Protein AF-0000000067174992 (afdb_homodimer)

Radius of gyration: 22.5 Å; Cα contacts (8 Å, |Δi|>4): 582; chains: 2; bounding box: 61×58×44 Å

Solvent-accessible surface area (backbone atoms only — not comparable to full-atom values): 24346 Å² total; per-residue (Å²): 117,87,75,39,93,88,53,71,59,81,83,74,59,60,86,39,72,64,24,41,44,50,38,45,38,24,46,41,20,45,57,30,25,63,72,39,46,52,66,57,59,35,18,56,70,64,70,46,56,53,74,61,48,49,76,72,37,89,41,68,64,52,51,54,48,50,53,46,37,61,57,48,32,60,52,41,53,51,52,54,53,47,72,71,50,93,70,54,49,67,48,43,51,28,37,51,45,20,50,51,39,44,48,66,55,64,38,84,48,31,66,83,36,67,82,43,65,63,62,50,65,37,77,92,27,51,66,59,46,51,44,50,49,49,40,50,50,53,53,26,48,49,47,45,51,18,32,75,70,60,51,26,50,96,63,62,35,69,56,53,50,40,34,48,48,15,33,44,51,38,54,44,56,71,31,67,38,51,88,31,71,76,62,86,59,50,22,56,50,52,14,50,37,54,42,37,32,35,41,65,61,68,85,53,46,67,61,43,49,52,53,39,53,55,48,53,60,65,65,52,66,73,72,82,125,116,88,74,40,93,89,52,69,57,81,84,72,59,61,86,40,71,64,24,41,45,50,39,46,38,24,47,40,19,46,57,30,26,63,72,40,46,51,64,57,57,36,18,56,70,64,70,47,56,52,73,62,49,47,75,73,34,89,41,70,64,50,53,54,49,51,54,45,38,62,56,49,34,59,52,41,51,51,51,55,54,48,72,71,51,94,69,54,49,66,48,44,51,29,38,51,42,20,50,51,38,44,48,66,56,65,38,83,46,32,68,83,36,67,81,43,66,62,63,51,64,36,77,92,27,51,66,59,46,50,45,51,50,49,40,51,51,54,53,26,48,51,47,47,51,17,31,74,71,62,51,26,50,96,62,65,34,69,56,53,49,41,35,48,50,15,32,43,51,37,52,45,57,69,31,67,39,50,89,32,72,76,62,86,59,50,23,56,51,52,13,49,37,53,43,38,33,34,42,64,61,69,85,52,47,66,60,44,49,51,54,38,52,55,48,52,60,64,66,51,66,74,72,82,122

Sequence (450 aa):
MKYTPGWQPTPVDWASTRGRILLAASQLFAARGYFGTSTRDIADAVSIRQPSLFHHFTAKQEIFRTLVELDLGPSIDRVRQRLAEESTWAEKLHLTVACDVREILAQPFDARGLYQDAVLAMPEFDEERRGIDLFHDLVETLIRSGTDAGEFVDFEASFVLRAANGVMFETLREQGGPAGRMRVQRPLQAADFVLRAVMVDPTDLPRIRAVTENRLVKGVLPAGRMKYTPGWQPTPVDWASTRGRILLAASQLFAARGYFGTSTRDIADAVSIRQPSLFHHFTAKQEIFRTLVELDLGPSIDRVRQRLAEESTWAEKLHLTVACDVREILAQPFDARGLYQDAVLAMPEFDEERRGIDLFHDLVETLIRSGTDAGEFVDFEASFVLRAANGVMFETLREQGGPAGRMRVQRPLQAADFVLRAVMVDPTDLPRIRAVTENRLVKGVLPAGR

Organism: Mycolicibacterium smegmatis (strain ATCC 700084 / mc(2)155) (NCBI:txid246196)

Foldseek 3Di:
DALPAPDAADDDDCPDPLNLLLQQLLLCCLVQNLVRDDLCNSCVSSVHDSVVVCVNPVGSLRSLLSNLRNLLNVLSNLLVVLVVDDDALLLSLLLSLLVSLVPQQADNHQCNRNDDPVSCVDPSNVVSVVSVVSSLVSQLVSLVVNVVVVFWPDDRSSVLSVVSVVLSSVLSVVQVGNVRDRDNCSSNVSSLVSSVVIGPDNVCSVVSSVVSVVVVVVPPDPPPD/DALPPPHAADDDDCPDPLNLLLQQLLLCCLVQNLVRDDLCNSCVSSVHDSVVVCVNPVGSLRSLLSNLRNLLNVLSNLLVVLVVDDDALLLSLLLSLLVSLVPQQADNHQCNRNDDPVSCVDPSNVVSVVSVVSSLVSQLVSLVVNVVVVFWPDDRSSVLSVVSVVLSSVLSVVQVGNVRDRDSCSSNVSSLVSSVVIGPDNVCSVVSSVVSVVVVVVVPDPPPD

Structure (mmCIF, N/CA/C/O backbone):
data_AF-0000000067174992-model_v1
#
loop_
_entity.id
_entity.type
_entity.pdbx_description
1 polymer 'Transcriptional regulator, TetR family protein, putative'
#
loop_
_atom_site.group_PDB
_atom_site.id
_atom_site.type_symbol
_atom_site.label_atom_id
_atom_site.label_alt_id
_atom_site.label_comp_id
_atom_site.label_asym_id
_atom_site.label_entity_id
_atom_site.label_seq_id
_atom_site.pdbx_PDB_ins_code
_atom_site.Cartn_x
_atom_site.Cartn_y
_atom_site.Cartn_z
_atom_site.occupancy
_atom_site.B_iso_or_equiv
_atom_site.auth_seq_id
_atom_site.auth_comp_id
_atom_site.auth_asym_id
_atom_site.auth_atom_id
_atom_site.pdbx_PDB_model_num
ATOM 1 N N . MET A 1 1 ? 26.016 11.859 -10.531 1 76.81 1 MET A N 1
ATOM 2 C CA . MET A 1 1 ? 24.547 11.805 -10.617 1 76.81 1 MET A CA 1
ATOM 3 C C . MET A 1 1 ? 23.984 10.75 -9.68 1 76.81 1 MET A C 1
ATOM 5 O O . MET A 1 1 ? 24.547 9.656 -9.562 1 76.81 1 MET A O 1
ATOM 9 N N . LYS A 1 2 ? 22.984 11.078 -9.047 1 87.5 2 LYS A N 1
ATOM 10 C CA . LYS A 1 2 ? 22.406 10.156 -8.07 1 87.5 2 LYS A CA 1
ATOM 11 C C . LYS A 1 2 ? 21.844 8.914 -8.75 1 87.5 2 LYS A C 1
ATOM 13 O O . LYS A 1 2 ? 21.406 8.969 -9.898 1 87.5 2 LYS A O 1
ATOM 18 N N . TYR A 1 3 ? 22.016 7.707 -8.102 1 90.19 3 TYR A N 1
ATOM 19 C CA . TYR A 1 3 ? 21.391 6.426 -8.422 1 90.19 3 TYR A CA 1
ATOM 20 C C . TYR A 1 3 ? 22.078 5.777 -9.625 1 90.19 3 TYR A C 1
ATOM 22 O O . TYR A 1 3 ? 21.516 4.855 -10.227 1 90.19 3 TYR A O 1
ATOM 30 N N . THR A 1 4 ? 23.188 6.336 -10.109 1 87.5 4 THR A N 1
ATOM 31 C CA . THR A 1 4 ? 24 5.688 -11.117 1 87.5 4 THR A CA 1
ATOM 32 C C . THR A 1 4 ? 24.766 4.5 -10.523 1 87.5 4 THR A C 1
ATOM 34 O O . THR A 1 4 ? 24.844 4.367 -9.305 1 87.5 4 THR A O 1
ATOM 37 N N . PRO A 1 5 ? 25.156 3.59 -11.383 1 86.06 5 PRO A N 1
ATOM 38 C CA . PRO A 1 5 ? 25.906 2.447 -10.852 1 86.06 5 PRO A CA 1
ATOM 39 C C . PRO A 1 5 ? 27.062 2.865 -9.945 1 86.06 5 PRO A C 1
ATOM 41 O O . PRO A 1 5 ? 27.844 3.748 -10.312 1 86.06 5 PRO A O 1
ATOM 44 N N . GLY A 1 6 ? 27.156 2.373 -8.789 1 83.19 6 GLY A N 1
ATOM 45 C CA . GLY A 1 6 ? 28.234 2.688 -7.859 1 83.19 6 GLY A CA 1
ATOM 46 C C . GLY A 1 6 ? 27.875 3.791 -6.883 1 83.19 6 GLY A C 1
ATOM 47 O O . GLY A 1 6 ? 28.562 3.996 -5.887 1 83.19 6 GLY A O 1
ATOM 48 N N . TRP A 1 7 ? 26.797 4.438 -7.129 1 88.19 7 TRP A N 1
ATOM 49 C CA . TRP A 1 7 ? 26.359 5.5 -6.23 1 88.19 7 TRP A CA 1
ATOM 50 C C . TRP A 1 7 ? 25.844 4.918 -4.918 1 88.19 7 TRP A C 1
ATOM 52 O O . TRP A 1 7 ? 25.156 3.893 -4.91 1 88.19 7 TRP A O 1
ATOM 62 N N . GLN A 1 8 ? 26.172 5.531 -3.801 1 88.62 8 GLN A N 1
ATOM 63 C CA . GLN A 1 8 ? 25.656 5.18 -2.482 1 88.62 8 GLN A CA 1
ATOM 64 C C . GLN A 1 8 ? 25.281 6.426 -1.688 1 88.62 8 GLN A C 1
ATOM 66 O O . GLN A 1 8 ? 25.953 7.453 -1.777 1 88.62 8 GLN A O 1
ATOM 71 N N . PRO A 1 9 ? 24.203 6.277 -0.973 1 91 9 PRO A N 1
ATOM 72 C CA . PRO A 1 9 ? 23.922 7.41 -0.089 1 91 9 PRO A CA 1
ATOM 73 C C . PRO A 1 9 ? 24.984 7.598 0.993 1 91 9 PRO A C 1
ATOM 75 O O . PRO A 1 9 ? 25.703 6.656 1.332 1 91 9 PRO A O 1
ATOM 78 N N . THR A 1 10 ? 25.047 8.781 1.423 1 90.44 10 THR A N 1
ATOM 79 C CA . THR A 1 10 ? 25.984 9.062 2.508 1 90.44 10 THR A CA 1
ATOM 80 C C . THR A 1 10 ? 25.578 8.32 3.777 1 90.44 10 THR A C 1
ATOM 82 O O . THR A 1 10 ? 24.438 8.43 4.23 1 90.44 10 THR A O 1
ATOM 85 N N . PRO A 1 11 ? 26.484 7.562 4.348 1 92.44 11 PRO A N 1
ATOM 86 C CA . PRO A 1 11 ? 26.156 6.855 5.586 1 92.44 11 PRO A CA 1
ATOM 87 C C . PRO A 1 11 ? 25.766 7.801 6.719 1 92.44 11 PRO A C 1
ATOM 89 O O . PRO A 1 11 ? 26.266 8.93 6.781 1 92.44 11 PRO A O 1
ATOM 92 N N . VAL A 1 12 ? 24.969 7.324 7.574 1 96.19 12 VAL A N 1
ATOM 93 C CA . VAL A 1 12 ? 24.469 8.133 8.68 1 96.19 12 VAL A CA 1
ATOM 94 C C . VAL A 1 12 ? 24.906 7.523 10.008 1 96.19 12 VAL A C 1
ATOM 96 O O . VAL A 1 12 ? 24.75 6.316 10.219 1 96.19 12 VAL A O 1
ATOM 99 N N . ASP A 1 13 ? 25.562 8.336 10.812 1 97.19 13 ASP A N 1
ATOM 100 C CA . ASP A 1 13 ? 25.703 7.973 12.219 1 97.19 13 ASP A CA 1
ATOM 101 C C . ASP A 1 13 ? 24.406 8.219 12.984 1 97.19 13 ASP A C 1
ATOM 103 O O . ASP A 1 13 ? 24.109 9.344 13.391 1 97.19 13 ASP A O 1
ATOM 107 N N . TRP A 1 14 ? 23.703 7.207 13.289 1 96.56 14 TRP A N 1
ATOM 108 C CA . TRP A 1 14 ? 22.344 7.309 13.82 1 96.56 14 TRP A CA 1
ATOM 109 C C . TRP A 1 14 ? 22.359 7.828 15.258 1 96.56 14 TRP A C 1
ATOM 111 O O . TRP A 1 14 ? 21.328 8.25 15.781 1 96.56 14 TRP A O 1
ATOM 121 N N . ALA A 1 15 ? 23.531 7.824 15.844 1 96.12 15 ALA A N 1
ATOM 122 C CA . ALA A 1 15 ? 23.672 8.32 17.219 1 96.12 15 ALA A CA 1
ATOM 123 C C . ALA A 1 15 ? 23.922 9.82 17.234 1 96.12 15 ALA A C 1
ATOM 125 O O . ALA A 1 15 ? 23.797 10.469 18.266 1 96.12 15 ALA A O 1
ATOM 126 N N . SER A 1 16 ? 24.281 10.43 16.125 1 97.31 16 SER A N 1
ATOM 127 C CA . SER A 1 16 ? 24.531 11.859 16.016 1 97.31 16 SER A CA 1
ATOM 128 C C . SER A 1 16 ? 23.234 12.648 16.047 1 97.31 16 SER A C 1
ATOM 130 O O . SER A 1 16 ? 22.156 12.078 15.914 1 97.31 16 SER A O 1
ATOM 132 N N . THR A 1 17 ? 23.359 13.953 16.219 1 97.31 17 THR A N 1
ATOM 133 C CA . THR A 1 17 ? 22.188 14.82 16.172 1 97.31 17 THR A CA 1
ATOM 134 C C . THR A 1 17 ? 21.516 14.727 14.80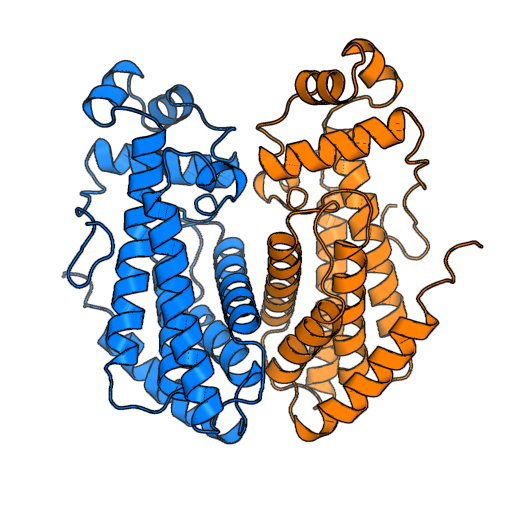5 1 97.31 17 THR A C 1
ATOM 136 O O . THR A 1 17 ? 20.281 14.672 14.719 1 97.31 17 THR A O 1
ATOM 139 N N . ARG A 1 18 ? 22.297 14.672 13.805 1 97.56 18 ARG A N 1
ATOM 140 C CA . ARG A 1 18 ? 21.781 14.523 12.453 1 97.56 18 ARG A CA 1
ATOM 141 C C . ARG A 1 18 ? 20.969 13.234 12.32 1 97.56 18 ARG A C 1
ATOM 143 O O . ARG A 1 18 ? 19.891 13.234 11.734 1 97.56 18 ARG A O 1
ATOM 150 N N . GLY A 1 19 ? 21.531 12.141 12.828 1 98.31 19 GLY A N 1
ATOM 151 C CA . GLY A 1 19 ? 20.828 10.859 12.812 1 98.31 19 GLY A CA 1
ATOM 152 C C . GLY A 1 19 ? 19.531 10.883 13.594 1 98.31 19 GLY A C 1
ATOM 153 O O . GLY A 1 19 ? 18.516 10.383 13.125 1 98.31 19 GLY A O 1
ATOM 154 N N . ARG A 1 20 ? 19.562 11.492 14.742 1 98.31 20 ARG A N 1
ATOM 155 C CA . ARG A 1 20 ? 18.375 11.586 15.578 1 98.31 20 ARG A CA 1
ATOM 156 C C . ARG A 1 20 ? 17.281 12.398 14.891 1 98.31 20 ARG A C 1
ATOM 158 O O . ARG A 1 20 ? 16.094 12.086 15.016 1 98.31 20 ARG A O 1
ATOM 165 N N . ILE A 1 21 ? 17.672 13.422 14.18 1 98.62 21 ILE A N 1
ATOM 166 C CA . ILE A 1 21 ? 16.734 14.25 13.422 1 98.62 21 ILE A CA 1
ATOM 167 C C . ILE A 1 21 ? 16.062 13.406 12.336 1 98.62 21 ILE A C 1
ATOM 169 O O . ILE A 1 21 ? 14.844 13.438 12.188 1 98.62 21 ILE A O 1
ATOM 173 N N . LEU A 1 22 ? 16.875 12.617 11.633 1 98.69 22 LEU A N 1
ATOM 174 C CA . LEU A 1 22 ? 16.344 11.773 10.57 1 98.69 22 LEU A CA 1
ATOM 175 C C . LEU A 1 22 ? 15.375 10.734 11.125 1 98.69 22 LEU A C 1
ATOM 177 O O . LEU A 1 22 ? 14.305 10.516 10.555 1 98.69 22 LEU A O 1
ATOM 181 N N . LEU A 1 23 ? 15.734 10.125 12.25 1 98.5 23 LEU A N 1
ATOM 182 C CA . LEU A 1 23 ? 14.883 9.125 12.875 1 98.5 23 LEU A CA 1
ATOM 183 C C . LEU A 1 23 ? 13.555 9.742 13.305 1 98.5 23 LEU A C 1
ATOM 185 O O . LEU A 1 23 ? 12.484 9.211 12.992 1 98.5 23 LEU A O 1
ATOM 189 N N . ALA A 1 24 ? 13.609 10.859 13.938 1 98.44 24 ALA A N 1
ATOM 190 C CA . ALA A 1 24 ? 12.414 11.539 14.414 1 98.44 24 ALA A CA 1
ATOM 191 C C . ALA A 1 24 ? 11.539 12 13.25 1 98.44 24 ALA A C 1
ATOM 193 O O . ALA A 1 24 ? 10.32 11.828 13.273 1 98.44 24 ALA A O 1
ATOM 194 N N . ALA A 1 25 ? 12.172 12.586 12.266 1 98.62 25 ALA A N 1
ATOM 195 C CA . ALA A 1 25 ? 11.445 13.047 11.086 1 98.62 25 ALA A CA 1
ATOM 196 C C . ALA A 1 25 ? 10.711 11.891 10.406 1 98.62 25 ALA A C 1
ATOM 198 O O . ALA A 1 25 ? 9.547 12.016 10.031 1 98.62 25 ALA A O 1
ATOM 199 N N . SER A 1 26 ? 11.43 10.773 10.258 1 98.5 26 SER A N 1
ATOM 200 C CA . SER A 1 26 ? 10.828 9.625 9.578 1 98.5 26 SER A CA 1
ATOM 201 C C . SER A 1 26 ? 9.578 9.141 10.305 1 98.5 26 SER A C 1
ATOM 203 O O . SER A 1 26 ? 8.586 8.781 9.672 1 98.5 26 SER A O 1
ATOM 205 N N . GLN A 1 27 ? 9.594 9.148 11.57 1 97.5 27 GLN A N 1
ATOM 206 C CA . GLN A 1 27 ? 8.445 8.727 12.367 1 97.5 27 GLN A CA 1
ATOM 207 C C . GLN A 1 27 ? 7.289 9.719 12.234 1 97.5 27 GLN A C 1
ATOM 209 O O . GLN A 1 27 ? 6.129 9.32 12.133 1 97.5 27 GLN A O 1
ATOM 214 N N . LEU A 1 28 ? 7.625 10.961 12.227 1 97.31 28 LEU A N 1
ATOM 215 C CA . LEU A 1 28 ? 6.605 12 12.086 1 97.31 28 LEU A CA 1
ATOM 216 C C . LEU A 1 28 ? 5.988 11.969 10.695 1 97.31 28 LEU A C 1
ATOM 218 O O . LEU A 1 28 ? 4.77 12.109 10.547 1 97.31 28 LEU A O 1
ATOM 222 N N . PHE A 1 29 ? 6.852 11.797 9.672 1 97.38 29 PHE A N 1
ATOM 223 C CA . PHE A 1 29 ? 6.348 11.664 8.312 1 97.38 29 PHE A CA 1
ATOM 224 C C . PHE A 1 29 ? 5.426 10.461 8.195 1 97.38 29 PHE A C 1
ATOM 226 O O . PHE A 1 29 ? 4.41 10.516 7.496 1 97.38 29 PHE A O 1
ATOM 233 N N . ALA A 1 30 ? 5.75 9.375 8.859 1 96.12 30 ALA A N 1
ATOM 234 C CA . ALA A 1 30 ? 4.938 8.156 8.828 1 96.12 30 ALA A CA 1
ATOM 235 C C . ALA A 1 30 ? 3.592 8.383 9.508 1 96.12 30 ALA A C 1
ATOM 237 O O . ALA A 1 30 ? 2.562 7.891 9.039 1 96.12 30 ALA A O 1
ATOM 238 N N . ALA A 1 31 ? 3.545 9.133 10.523 1 93.56 31 ALA A N 1
ATOM 239 C CA . ALA A 1 31 ? 2.352 9.305 11.352 1 93.56 31 ALA A CA 1
ATOM 240 C C . ALA A 1 31 ? 1.46 10.414 10.805 1 93.56 31 ALA A C 1
ATOM 242 O O . ALA A 1 31 ? 0.237 10.266 10.75 1 93.56 31 ALA A O 1
ATOM 243 N N . ARG A 1 32 ? 2.117 11.516 10.336 1 93.62 32 ARG A N 1
ATOM 244 C CA . ARG A 1 32 ? 1.343 12.719 10.055 1 93.62 32 ARG A CA 1
ATOM 245 C C . ARG A 1 32 ? 1.454 13.109 8.586 1 93.62 32 ARG A C 1
ATOM 247 O O . ARG A 1 32 ? 0.751 14.008 8.117 1 93.62 32 ARG A O 1
ATOM 254 N N . GLY A 1 33 ? 2.332 12.438 7.906 1 94.56 33 GLY A N 1
ATOM 255 C CA . GLY A 1 33 ? 2.627 12.859 6.547 1 94.56 33 GLY A CA 1
ATOM 256 C C . GLY A 1 33 ? 3.631 13.992 6.48 1 94.56 33 GLY A C 1
ATOM 257 O O . GLY A 1 33 ? 3.9 14.648 7.488 1 94.56 33 GLY A O 1
ATOM 258 N N . TYR A 1 34 ? 4.141 14.203 5.324 1 96.56 34 TYR A N 1
ATOM 259 C CA . TYR A 1 34 ? 5.109 15.266 5.074 1 96.56 34 TYR A CA 1
ATOM 260 C C . TYR A 1 34 ? 4.492 16.641 5.336 1 96.56 34 TYR A C 1
ATOM 262 O O . TYR A 1 34 ? 5.066 17.453 6.066 1 96.56 34 TYR A O 1
ATOM 270 N N . PHE A 1 35 ? 3.33 16.812 4.84 1 93.62 35 PHE A N 1
ATOM 271 C CA . PHE A 1 35 ? 2.697 18.125 4.934 1 93.62 35 PHE A CA 1
ATOM 272 C C . PHE A 1 35 ? 2.154 18.359 6.336 1 93.62 35 PHE A C 1
ATOM 274 O O . PHE A 1 35 ? 1.985 19.5 6.754 1 93.62 35 PHE A O 1
ATOM 281 N N . GLY A 1 36 ? 1.938 17.328 7.043 1 94 36 GLY A N 1
ATOM 282 C CA . GLY A 1 36 ? 1.443 17.438 8.406 1 94 36 GLY A CA 1
ATOM 283 C C . GLY A 1 36 ? 2.553 17.562 9.438 1 94 36 GLY A C 1
ATOM 284 O O . GLY A 1 36 ? 2.289 17.594 10.641 1 94 36 GLY A O 1
ATOM 285 N N . THR A 1 37 ? 3.812 17.625 8.977 1 96.94 37 THR A N 1
ATOM 286 C CA . THR A 1 37 ? 4.977 17.703 9.852 1 96.94 37 THR A CA 1
ATOM 287 C C . THR A 1 37 ? 5.766 18.984 9.594 1 96.94 37 THR A C 1
ATOM 289 O O . THR A 1 37 ? 6.105 19.281 8.453 1 96.94 37 THR A O 1
ATOM 292 N N . SER A 1 38 ? 6.043 19.734 10.664 1 96.88 38 SER A N 1
ATOM 293 C CA . SER A 1 38 ? 6.855 20.938 10.539 1 96.88 38 SER A CA 1
ATOM 294 C C . SER A 1 38 ? 8.273 20.703 11.055 1 96.88 38 SER A C 1
ATOM 296 O O . SER A 1 38 ? 8.531 19.703 11.727 1 96.88 38 SER A O 1
ATOM 298 N N . THR A 1 39 ? 9.188 21.609 10.688 1 97.88 39 THR A N 1
ATOM 299 C CA . THR A 1 39 ? 10.539 21.547 11.234 1 97.88 39 THR A CA 1
ATOM 300 C C . THR A 1 39 ? 10.531 21.797 12.734 1 97.88 39 THR A C 1
ATOM 302 O O . THR A 1 39 ? 11.367 21.25 13.461 1 97.88 39 THR A O 1
ATOM 305 N N . ARG A 1 40 ? 9.602 22.562 13.203 1 97.94 40 ARG A N 1
ATOM 306 C CA . ARG A 1 40 ? 9.438 22.75 14.641 1 97.94 40 ARG A CA 1
ATOM 307 C C . ARG A 1 40 ? 9.07 21.453 15.328 1 97.94 40 ARG A C 1
ATOM 309 O O . ARG A 1 40 ? 9.617 21.109 16.375 1 97.94 40 ARG A O 1
ATOM 316 N N . ASP A 1 41 ? 8.133 20.688 14.719 1 97.88 41 ASP A N 1
ATOM 317 C CA . ASP A 1 41 ? 7.758 19.375 15.242 1 97.88 41 ASP A CA 1
ATOM 318 C C . ASP A 1 41 ? 8.977 18.469 15.375 1 97.88 41 ASP A C 1
ATOM 320 O O . ASP A 1 41 ? 9.133 17.766 16.375 1 97.88 41 ASP A O 1
ATOM 324 N N . ILE A 1 42 ? 9.82 18.484 14.375 1 98.62 42 ILE A N 1
ATOM 325 C CA . ILE A 1 42 ? 10.992 17.609 14.328 1 98.62 42 ILE A CA 1
ATOM 326 C C . ILE A 1 42 ? 11.992 18.031 15.398 1 98.62 42 ILE A C 1
ATOM 328 O O . ILE A 1 42 ? 12.508 17.203 16.141 1 98.62 42 ILE A O 1
ATOM 332 N N . ALA A 1 43 ? 12.258 19.359 15.445 1 98.56 43 ALA A N 1
ATOM 333 C CA . ALA A 1 43 ? 13.18 19.891 16.453 1 98.56 43 ALA A CA 1
ATOM 334 C C . ALA A 1 43 ? 12.719 19.531 17.859 1 98.56 43 ALA A C 1
ATOM 336 O O . ALA A 1 43 ? 13.516 19.062 18.672 1 98.56 43 ALA A O 1
ATOM 337 N N . ASP A 1 44 ? 11.43 19.703 18.109 1 98.44 44 ASP A N 1
ATOM 338 C CA . ASP A 1 44 ? 10.852 19.391 19.422 1 98.44 44 ASP A CA 1
ATOM 339 C C . ASP A 1 44 ? 11.023 17.906 19.75 1 98.44 44 ASP A C 1
ATOM 341 O O . ASP A 1 44 ? 11.32 17.547 20.891 1 98.44 44 ASP A O 1
ATOM 345 N N . ALA A 1 45 ? 10.906 17.062 18.781 1 97.88 45 ALA A N 1
ATOM 346 C CA . ALA A 1 45 ? 10.969 15.625 18.984 1 97.88 45 ALA A CA 1
ATOM 347 C C . ALA A 1 45 ? 12.367 15.188 19.406 1 97.88 45 ALA A C 1
ATOM 349 O O . ALA A 1 45 ? 12.531 14.18 20.094 1 97.88 45 ALA A O 1
ATOM 350 N N . VAL A 1 46 ? 13.359 15.953 18.969 1 98 46 VAL A N 1
ATOM 351 C CA . VAL A 1 46 ? 14.727 15.594 19.328 1 98 46 VAL A CA 1
ATOM 352 C C . VAL A 1 46 ? 15.25 16.547 20.391 1 98 46 VAL A C 1
ATOM 354 O O . VAL A 1 46 ? 16.438 16.531 20.719 1 98 46 VAL A O 1
ATOM 357 N N . SER A 1 47 ? 14.383 17.438 20.906 1 98 47 SER A N 1
ATOM 358 C CA . SER A 1 47 ? 14.672 18.344 22.031 1 98 47 SER A CA 1
ATOM 359 C C . SER A 1 47 ? 15.805 19.297 21.703 1 98 47 SER A C 1
ATOM 361 O O . SER A 1 47 ? 16.75 19.453 22.484 1 98 47 SER A O 1
ATOM 363 N N . ILE A 1 48 ? 15.742 19.891 20.625 1 97.75 48 ILE A N 1
ATOM 364 C CA . ILE A 1 48 ? 16.641 20.969 20.25 1 97.75 48 ILE A CA 1
ATOM 365 C C . ILE A 1 48 ? 15.844 22.188 19.797 1 97.75 48 ILE A C 1
ATOM 367 O O . ILE A 1 48 ? 14.633 22.094 19.578 1 97.75 48 ILE A O 1
ATOM 371 N N . ARG A 1 49 ? 16.562 23.312 19.75 1 97 49 ARG A N 1
ATOM 372 C CA . ARG A 1 49 ? 15.938 24.516 19.203 1 97 49 ARG A CA 1
ATOM 373 C C . ARG A 1 49 ? 15.828 24.453 17.688 1 97 49 ARG A C 1
ATOM 375 O O . ARG A 1 49 ? 16.703 23.891 17.031 1 97 49 ARG A O 1
ATOM 382 N N . GLN A 1 50 ? 14.758 24.953 17.172 1 96.31 50 GLN A N 1
ATOM 383 C CA . GLN A 1 50 ? 14.492 24.891 15.742 1 96.31 50 GLN A CA 1
ATOM 384 C C . GLN A 1 50 ? 15.664 25.453 14.938 1 96.31 50 GLN A C 1
ATOM 386 O O . GLN A 1 50 ? 16.094 24.859 13.945 1 96.31 50 GLN A O 1
ATOM 391 N N . PRO A 1 51 ? 16.297 26.562 15.344 1 96.19 51 PRO A N 1
ATOM 392 C CA . PRO A 1 51 ? 17.438 27.078 14.57 1 96.19 51 PRO A CA 1
ATOM 393 C C . PRO A 1 51 ? 18.609 26.094 14.523 1 96.19 51 PRO A C 1
ATOM 395 O O . PRO A 1 51 ? 19.328 26.031 13.531 1 96.19 51 PRO A O 1
ATOM 398 N N . SER A 1 52 ? 18.797 25.344 15.516 1 96.69 52 SER A N 1
ATOM 399 C CA . SER A 1 52 ? 19.859 24.344 15.578 1 96.69 52 SER A CA 1
ATOM 400 C C . SER A 1 52 ? 19.672 23.266 14.516 1 96.69 52 SER A C 1
ATOM 402 O O . SER A 1 52 ? 20.641 22.688 14.031 1 96.69 52 SER A O 1
ATOM 404 N N . LEU A 1 53 ? 18.359 22.953 14.211 1 97.88 53 LEU A N 1
ATOM 405 C CA . LEU A 1 53 ? 18.047 21.969 13.18 1 97.88 53 LEU A CA 1
ATOM 406 C C . LEU A 1 53 ? 18.656 22.391 11.836 1 97.88 53 LEU A C 1
ATOM 408 O O . LEU A 1 53 ? 19.141 21.547 11.078 1 97.88 53 LEU A O 1
ATOM 412 N N . PHE A 1 54 ? 18.766 23.641 11.656 1 96.69 54 PHE A N 1
ATOM 413 C CA . PHE A 1 54 ? 19.188 24.172 10.367 1 96.69 54 PHE A CA 1
ATOM 414 C C . PHE A 1 54 ? 20.703 24.156 10.25 1 96.69 54 PHE A C 1
ATOM 416 O O . PHE A 1 54 ? 21.25 24.406 9.172 1 96.69 54 PHE A O 1
ATOM 423 N N . HIS A 1 55 ? 21.406 23.875 11.328 1 96.75 55 HIS A N 1
ATOM 424 C CA . HIS A 1 55 ? 22.844 23.594 11.258 1 96.75 55 HIS A CA 1
ATOM 425 C C . HIS A 1 55 ? 23.094 22.25 10.594 1 96.75 55 HIS A C 1
ATOM 427 O O . HIS A 1 55 ? 24.172 22.016 10.039 1 96.75 55 HIS A O 1
ATOM 433 N N . HIS A 1 56 ? 22.141 21.422 10.617 1 97.12 56 HIS A N 1
ATOM 434 C CA . HIS A 1 56 ? 22.297 20.062 10.102 1 97.12 56 HIS A CA 1
ATOM 435 C C . HIS A 1 56 ? 21.594 19.906 8.758 1 97.12 56 HIS A C 1
ATOM 437 O O . HIS A 1 56 ? 22.047 19.141 7.902 1 97.12 56 HIS A O 1
ATOM 443 N N . PHE A 1 57 ? 20.469 20.578 8.625 1 98 57 PHE A N 1
ATOM 444 C CA . PHE A 1 57 ? 19.672 20.5 7.402 1 98 57 PHE A CA 1
ATOM 445 C C . PHE A 1 57 ? 19.188 21.891 7 1 98 57 PHE A C 1
ATOM 447 O O . PHE A 1 57 ? 18.672 22.641 7.828 1 98 57 PHE A O 1
ATOM 454 N N . THR A 1 58 ? 19.234 22.125 5.73 1 95.25 58 THR A N 1
ATOM 455 C CA . THR A 1 58 ? 18.891 23.469 5.254 1 95.25 58 THR A CA 1
ATOM 456 C C . THR A 1 58 ? 17.391 23.641 5.168 1 95.25 58 THR A C 1
ATOM 458 O O . THR A 1 58 ? 16.875 24.766 5.188 1 95.25 58 THR A O 1
ATOM 461 N N . ALA A 1 59 ? 16.734 22.484 5.02 1 96.06 59 ALA A N 1
ATOM 462 C CA . ALA A 1 59 ? 15.281 22.516 4.855 1 96.06 59 ALA A CA 1
ATOM 463 C C . ALA A 1 59 ? 14.664 21.156 5.145 1 96.06 59 ALA A C 1
ATOM 465 O O . ALA A 1 59 ? 15.367 20.141 5.191 1 96.06 59 ALA A O 1
ATOM 466 N N . LYS A 1 60 ? 13.406 21.172 5.359 1 97.38 60 LYS A N 1
ATOM 467 C CA . LYS A 1 60 ? 12.641 19.938 5.527 1 97.38 60 LYS A CA 1
ATOM 468 C C . LYS A 1 60 ? 12.812 19.016 4.32 1 97.38 60 LYS A C 1
ATOM 470 O O . LYS A 1 60 ? 12.883 17.797 4.473 1 97.38 60 LYS A O 1
ATOM 475 N N . GLN A 1 61 ? 12.922 19.594 3.127 1 97.44 61 GLN A N 1
ATOM 476 C CA . GLN A 1 61 ? 13.078 18.844 1.887 1 97.44 61 GLN A CA 1
ATOM 477 C C . GLN A 1 61 ? 14.367 18.031 1.899 1 97.44 61 GLN A C 1
ATOM 479 O O . GLN A 1 61 ? 14.398 16.906 1.373 1 97.44 61 GLN A O 1
ATOM 484 N N . GLU A 1 62 ? 15.336 18.578 2.479 1 97.62 62 GLU A N 1
ATOM 485 C CA . GLU A 1 62 ? 16.609 17.859 2.539 1 97.62 62 GLU A CA 1
ATOM 486 C C . GLU A 1 62 ? 16.516 16.656 3.459 1 97.62 62 GLU A C 1
ATOM 488 O O . GLU A 1 62 ? 17.109 15.602 3.178 1 97.62 62 GLU A O 1
ATOM 493 N N . ILE A 1 63 ? 15.82 16.812 4.562 1 98.38 63 ILE A N 1
ATOM 494 C CA . ILE A 1 63 ? 15.586 15.695 5.477 1 98.38 63 ILE A CA 1
ATOM 495 C C . ILE A 1 63 ? 14.867 14.562 4.742 1 98.38 63 ILE A C 1
ATOM 497 O O . ILE A 1 63 ? 15.305 13.414 4.777 1 98.38 63 ILE A O 1
ATOM 501 N N . PHE A 1 64 ? 13.812 14.898 4.074 1 98.38 64 PHE A N 1
ATOM 502 C CA . PHE A 1 64 ? 12.992 13.938 3.346 1 98.38 64 PHE A CA 1
ATOM 503 C C . PHE A 1 64 ? 13.805 13.266 2.244 1 98.38 64 PHE A C 1
ATOM 505 O O . PHE A 1 64 ? 13.797 12.039 2.123 1 98.38 64 PHE A O 1
ATOM 512 N N . ARG A 1 65 ? 14.539 14.047 1.505 1 97.56 65 ARG A N 1
ATOM 513 C CA . ARG A 1 65 ? 15.367 13.531 0.424 1 97.56 65 ARG A CA 1
ATOM 514 C C . ARG A 1 65 ? 16.391 12.531 0.949 1 97.56 65 ARG A C 1
ATOM 516 O O . ARG A 1 65 ? 16.578 11.461 0.36 1 97.56 65 ARG A O 1
ATOM 523 N N . THR A 1 66 ? 17 12.914 2.018 1 97.88 66 THR A N 1
ATOM 524 C CA . THR A 1 66 ? 18.016 12.039 2.609 1 97.88 66 THR A CA 1
ATOM 525 C C . THR A 1 66 ? 17.406 10.688 2.977 1 97.88 66 THR A C 1
ATOM 527 O O . THR A 1 66 ? 18 9.641 2.691 1 97.88 66 THR A O 1
ATOM 530 N N . LEU A 1 67 ? 16.266 10.656 3.535 1 98.44 67 LEU A N 1
ATOM 531 C CA . LEU A 1 67 ? 15.586 9.43 3.928 1 98.44 67 LEU A CA 1
ATOM 532 C C . LEU A 1 67 ? 15.227 8.586 2.705 1 98.44 67 LEU A C 1
ATOM 534 O O . LEU A 1 67 ? 15.422 7.371 2.707 1 98.44 67 LEU A O 1
ATOM 538 N N . VAL A 1 68 ? 14.734 9.203 1.641 1 98.19 68 VAL A N 1
ATOM 539 C CA . VAL A 1 68 ? 14.391 8.492 0.41 1 98.19 68 VAL A CA 1
ATOM 540 C C . VAL A 1 68 ? 15.648 7.867 -0.191 1 98.19 68 VAL A C 1
ATOM 542 O O . VAL A 1 68 ? 15.641 6.707 -0.601 1 98.19 68 VAL A O 1
ATOM 545 N N . GLU A 1 69 ? 16.719 8.633 -0.198 1 97.5 69 GLU A N 1
ATOM 546 C CA . GLU A 1 69 ? 17.969 8.148 -0.767 1 97.5 69 GLU A CA 1
ATOM 547 C C . GLU A 1 69 ? 18.5 6.941 0.001 1 97.5 69 GLU A C 1
ATOM 549 O O . GLU A 1 69 ? 19 5.988 -0.599 1 97.5 69 GLU A O 1
ATOM 554 N N . LEU A 1 70 ? 18.375 7.016 1.317 1 97.19 70 LEU A N 1
ATOM 555 C CA . LEU A 1 70 ? 18.844 5.938 2.176 1 97.19 70 LEU A CA 1
ATOM 556 C C . LEU A 1 70 ? 18.047 4.66 1.937 1 97.19 70 LEU A C 1
ATOM 558 O O . LEU A 1 70 ? 18.578 3.555 2.066 1 97.19 70 LEU A O 1
ATOM 562 N N . ASP A 1 71 ? 16.797 4.773 1.563 1 97.06 71 ASP A N 1
ATOM 563 C CA . ASP A 1 71 ? 15.93 3.625 1.306 1 97.06 71 ASP A CA 1
ATOM 564 C C . ASP A 1 71 ? 16.078 3.139 -0.134 1 97.06 71 ASP A C 1
ATOM 566 O O . ASP A 1 71 ? 16.328 1.956 -0.373 1 97.06 71 ASP A O 1
ATOM 570 N N . LEU A 1 72 ? 16.016 4.004 -1.124 1 97.12 72 LEU A N 1
ATOM 571 C CA . LEU A 1 72 ? 15.906 3.73 -2.553 1 97.12 72 LEU A CA 1
ATOM 572 C C . LEU A 1 72 ? 17.25 3.33 -3.141 1 97.12 72 LEU A C 1
ATOM 574 O O . LEU A 1 72 ? 17.328 2.428 -3.977 1 97.12 72 LEU A O 1
ATOM 578 N N . GLY A 1 73 ? 18.328 4.02 -2.764 1 95.38 73 GLY A N 1
ATOM 579 C CA . GLY A 1 73 ? 19.641 3.758 -3.307 1 95.38 73 GLY A CA 1
ATOM 580 C C . GLY A 1 73 ? 20.047 2.295 -3.238 1 95.38 73 GLY A C 1
ATOM 581 O O . GLY A 1 73 ? 20.266 1.66 -4.27 1 95.38 73 GLY A O 1
ATOM 582 N N . PRO A 1 74 ? 20.047 1.754 -2.01 1 93.38 74 PRO A N 1
ATOM 583 C CA . PRO A 1 74 ? 20.422 0.344 -1.868 1 93.38 74 PRO A CA 1
ATOM 584 C C . PRO A 1 74 ? 19.5 -0.593 -2.637 1 93.38 74 PRO A C 1
ATOM 586 O O . PRO A 1 74 ? 19.938 -1.641 -3.119 1 93.38 74 PRO A O 1
ATOM 589 N N . SER A 1 75 ? 18.234 -0.285 -2.723 1 95.56 75 SER A N 1
ATOM 590 C CA . SER A 1 75 ? 17.297 -1.118 -3.459 1 95.56 75 SER A CA 1
ATOM 591 C C . SER A 1 75 ? 17.656 -1.186 -4.941 1 95.56 75 SER A C 1
ATOM 593 O O . SER A 1 75 ? 17.609 -2.258 -5.547 1 95.56 75 SER A O 1
ATOM 595 N N . ILE A 1 76 ? 17.969 -0.03 -5.543 1 96.81 76 ILE A N 1
ATOM 596 C CA . ILE A 1 76 ? 18.375 0.042 -6.941 1 96.81 76 ILE A CA 1
ATOM 597 C C . ILE A 1 76 ? 19.625 -0.803 -7.16 1 96.81 76 ILE A C 1
ATOM 599 O O . ILE A 1 76 ? 19.688 -1.597 -8.102 1 96.81 76 ILE A O 1
ATOM 603 N N . ASP A 1 77 ? 20.562 -0.657 -6.273 1 94.31 77 ASP A N 1
ATOM 604 C CA . ASP A 1 77 ? 21.812 -1.387 -6.395 1 94.31 77 ASP A CA 1
ATOM 605 C C . ASP A 1 77 ? 21.594 -2.895 -6.316 1 94.31 77 ASP A C 1
ATOM 607 O O . ASP A 1 77 ? 22.188 -3.658 -7.078 1 94.31 77 ASP A O 1
ATOM 611 N N . ARG A 1 78 ? 20.766 -3.332 -5.453 1 92.88 78 ARG A N 1
ATOM 612 C CA . ARG A 1 78 ? 20.484 -4.754 -5.281 1 92.88 78 ARG A CA 1
ATOM 613 C C . ARG A 1 78 ? 19.875 -5.348 -6.543 1 92.88 78 ARG A C 1
ATOM 615 O O . ARG A 1 78 ? 20.25 -6.438 -6.973 1 92.88 78 ARG A O 1
ATOM 622 N N . VAL A 1 79 ? 18.906 -4.66 -7.164 1 96.25 79 VAL A N 1
ATOM 623 C CA . VAL A 1 79 ? 18.266 -5.184 -8.367 1 96.25 79 VAL A CA 1
ATOM 624 C C . VAL A 1 79 ? 19.266 -5.223 -9.516 1 96.25 79 VAL A C 1
ATOM 626 O O . VAL A 1 79 ? 19.297 -6.184 -10.289 1 96.25 79 VAL A O 1
ATOM 629 N N . ARG A 1 80 ? 20.109 -4.188 -9.617 1 95.38 80 ARG A N 1
ATOM 630 C CA . ARG A 1 80 ? 21.156 -4.176 -10.641 1 95.38 80 ARG A CA 1
ATOM 631 C C . ARG A 1 80 ? 22.062 -5.402 -10.516 1 95.38 80 ARG A C 1
ATOM 633 O O . ARG A 1 80 ? 22.359 -6.059 -11.516 1 95.38 80 ARG A O 1
ATOM 640 N N . GLN A 1 81 ? 22.438 -5.625 -9.312 1 92.5 81 GLN A N 1
ATOM 641 C CA . GLN A 1 81 ? 23.297 -6.777 -9.062 1 92.5 81 GLN A CA 1
ATOM 642 C C . GLN A 1 81 ? 22.594 -8.078 -9.422 1 92.5 81 GLN A C 1
ATOM 644 O O . GLN A 1 81 ? 23.203 -8.992 -9.984 1 92.5 81 GLN A O 1
ATOM 649 N N . ARG A 1 82 ? 21.328 -8.188 -9.078 1 94.94 82 ARG A N 1
ATOM 650 C CA . ARG A 1 82 ? 20.547 -9.383 -9.367 1 94.94 82 ARG A CA 1
ATOM 651 C C . ARG A 1 82 ? 20.469 -9.633 -10.875 1 94.94 82 ARG A C 1
ATOM 653 O O . ARG A 1 82 ? 20.594 -10.773 -11.32 1 94.94 82 ARG A O 1
ATOM 660 N N . LEU A 1 83 ? 20.234 -8.586 -11.648 1 95.88 83 LEU A N 1
ATOM 661 C CA . LEU A 1 83 ? 20.094 -8.688 -13.094 1 95.88 83 LEU A CA 1
ATOM 662 C C . LEU A 1 83 ? 21.375 -9.211 -13.727 1 95.88 83 LEU A C 1
ATOM 664 O O . LEU A 1 83 ? 21.328 -9.883 -14.758 1 95.88 83 LEU A O 1
ATOM 668 N N . ALA A 1 84 ? 22.5 -8.992 -13.039 1 94.25 84 ALA A N 1
ATOM 669 C CA . ALA A 1 84 ? 23.797 -9.359 -13.586 1 94.25 84 ALA A CA 1
ATOM 670 C C . ALA A 1 84 ? 24.172 -10.789 -13.188 1 94.25 84 ALA A C 1
ATOM 672 O O . ALA A 1 84 ? 25.125 -11.359 -13.734 1 94.25 84 ALA A O 1
ATOM 673 N N . GLU A 1 85 ? 23.438 -11.398 -12.297 1 94.38 85 GLU A N 1
ATOM 674 C CA . GLU A 1 85 ? 23.734 -12.734 -11.797 1 94.38 85 GLU A CA 1
ATOM 675 C C . GLU A 1 85 ? 23.375 -13.797 -12.828 1 94.38 85 GLU A C 1
ATOM 677 O O . GLU A 1 85 ? 22.547 -13.57 -13.719 1 94.38 85 GLU A O 1
ATOM 682 N N . GLU A 1 86 ? 24.062 -14.953 -12.594 1 94.81 86 GLU A N 1
ATOM 683 C CA . GLU A 1 86 ? 23.703 -16.141 -13.367 1 94.81 86 GLU A CA 1
ATOM 684 C C . GLU A 1 86 ? 22.781 -17.062 -12.578 1 94.81 86 GLU A C 1
ATOM 686 O O . GLU A 1 86 ? 23.234 -17.891 -11.789 1 94.81 86 GLU A O 1
ATOM 691 N N . SER A 1 87 ? 21.578 -16.953 -12.625 1 96.31 87 SER A N 1
ATOM 692 C CA . SER A 1 87 ? 20.5 -17.734 -12.016 1 96.31 87 SER A CA 1
ATOM 693 C C . SER A 1 87 ? 19.203 -17.594 -12.805 1 96.31 87 SER A C 1
ATOM 695 O O . SER A 1 87 ? 19.156 -16.891 -13.812 1 96.31 87 SER A O 1
ATOM 697 N N . THR A 1 88 ? 18.219 -18.359 -12.438 1 97.62 88 THR A N 1
ATOM 698 C CA . THR A 1 88 ? 16.938 -18.281 -13.141 1 97.62 88 THR A CA 1
ATOM 699 C C . THR A 1 88 ? 16.234 -16.969 -12.797 1 97.62 88 THR A C 1
ATOM 701 O O . THR A 1 88 ? 16.516 -16.344 -11.773 1 97.62 88 THR A O 1
ATOM 704 N N . TRP A 1 89 ? 15.375 -16.5 -13.625 1 98.19 89 TRP A N 1
ATOM 705 C CA . TRP A 1 89 ? 14.609 -15.281 -13.383 1 98.19 89 TRP A CA 1
ATOM 706 C C . TRP A 1 89 ? 13.688 -15.453 -12.18 1 98.19 89 TRP A C 1
ATOM 708 O O . TRP A 1 89 ? 13.438 -14.492 -11.438 1 98.19 89 TRP A O 1
ATOM 718 N N . ALA A 1 90 ? 13.195 -16.688 -11.969 1 98.5 90 ALA A N 1
ATOM 719 C CA . ALA A 1 90 ? 12.375 -16.984 -10.797 1 98.5 90 ALA A CA 1
ATOM 720 C C . ALA A 1 90 ? 13.172 -16.812 -9.508 1 98.5 90 ALA A C 1
ATOM 722 O O . ALA A 1 90 ? 12.672 -16.219 -8.539 1 98.5 90 ALA A O 1
ATOM 723 N N . GLU A 1 91 ? 14.43 -17.297 -9.492 1 98.25 91 GLU A N 1
ATOM 724 C CA . GLU A 1 91 ? 15.297 -17.109 -8.336 1 98.25 91 GLU A CA 1
ATOM 725 C C . GLU A 1 91 ? 15.586 -15.633 -8.102 1 98.25 91 GLU A C 1
ATOM 727 O O . GLU A 1 91 ? 15.562 -15.164 -6.961 1 98.25 91 GLU A O 1
ATOM 732 N N . LYS A 1 92 ? 15.828 -14.906 -9.203 1 98.31 92 LYS A N 1
ATOM 733 C CA . LYS A 1 92 ? 16.109 -13.477 -9.117 1 98.31 92 LYS A CA 1
ATOM 734 C C . LYS A 1 92 ? 14.93 -12.711 -8.523 1 98.31 92 LYS A C 1
ATOM 736 O O . LYS A 1 92 ? 15.109 -11.883 -7.629 1 98.31 92 LYS A O 1
ATOM 741 N N . LEU A 1 93 ? 13.711 -12.992 -9.008 1 98.5 93 LEU A N 1
ATOM 742 C CA . LEU A 1 93 ? 12.531 -12.289 -8.531 1 98.5 93 LEU A CA 1
ATOM 743 C C . LEU A 1 93 ? 12.266 -12.602 -7.059 1 98.5 93 LEU A C 1
ATOM 745 O O . LEU A 1 93 ? 12.039 -11.695 -6.258 1 98.5 93 LEU A O 1
ATOM 749 N N . HIS A 1 94 ? 12.344 -13.875 -6.719 1 98.69 94 HIS A N 1
ATOM 750 C CA . HIS A 1 94 ? 12.109 -14.305 -5.34 1 98.69 94 HIS A CA 1
ATOM 751 C C . HIS A 1 94 ? 13.094 -13.633 -4.383 1 98.69 94 HIS A C 1
ATOM 753 O O . HIS A 1 94 ? 12.68 -13.078 -3.357 1 98.69 94 HIS A O 1
ATOM 759 N N . LEU A 1 95 ? 14.344 -13.633 -4.738 1 97.94 95 LEU A N 1
ATOM 760 C CA . LEU A 1 95 ? 15.383 -13.047 -3.902 1 97.94 95 LEU A CA 1
ATOM 761 C C . LEU A 1 95 ? 15.219 -11.531 -3.818 1 97.94 95 LEU A C 1
ATOM 763 O O . LEU A 1 95 ? 15.422 -10.938 -2.756 1 97.94 95 LEU A O 1
ATOM 767 N N . THR A 1 96 ? 14.914 -10.906 -4.941 1 97.81 96 THR A N 1
ATOM 768 C CA . THR A 1 96 ? 14.703 -9.461 -4.961 1 97.81 96 THR A CA 1
ATOM 769 C C . THR A 1 96 ? 13.609 -9.055 -3.982 1 97.81 96 THR A C 1
ATOM 771 O O . THR A 1 96 ? 13.805 -8.18 -3.145 1 97.81 96 THR A O 1
ATOM 774 N N . VAL A 1 97 ? 12.469 -9.719 -4.004 1 98.25 97 VAL A N 1
ATOM 775 C CA . VAL A 1 97 ? 11.336 -9.398 -3.143 1 98.25 97 VAL A CA 1
ATOM 776 C C . VAL A 1 97 ? 11.695 -9.688 -1.686 1 98.25 97 VAL A C 1
ATOM 778 O O . VAL A 1 97 ? 11.492 -8.844 -0.81 1 98.25 97 VAL A O 1
ATOM 781 N N . ALA A 1 98 ? 12.289 -10.836 -1.429 1 98.19 98 ALA A N 1
ATOM 782 C CA . ALA A 1 98 ? 12.641 -11.234 -0.067 1 98.19 98 ALA A CA 1
ATOM 783 C C . ALA A 1 98 ? 13.625 -10.242 0.552 1 98.19 98 ALA A C 1
ATOM 785 O O . ALA A 1 98 ? 13.445 -9.805 1.69 1 98.19 98 ALA A O 1
ATOM 786 N N . CYS A 1 99 ? 14.602 -9.828 -0.176 1 96.69 99 CYS A N 1
ATOM 787 C CA . CYS A 1 99 ? 15.633 -8.922 0.313 1 96.69 99 CYS A CA 1
ATOM 788 C C . CYS A 1 99 ? 15.062 -7.527 0.558 1 96.69 99 CYS A C 1
ATOM 790 O O . CYS A 1 99 ? 15.359 -6.898 1.575 1 96.69 99 CYS A O 1
ATOM 792 N N . ASP A 1 100 ? 14.281 -7.07 -0.353 1 96.31 100 ASP A N 1
ATOM 793 C CA . ASP A 1 100 ? 13.695 -5.742 -0.193 1 96.31 100 ASP A CA 1
ATOM 794 C C . ASP A 1 100 ? 12.797 -5.684 1.038 1 96.31 100 ASP A C 1
ATOM 796 O O . ASP A 1 100 ? 12.836 -4.715 1.801 1 96.31 100 ASP A O 1
ATOM 800 N N . VAL A 1 101 ? 11.992 -6.723 1.243 1 97.12 101 VAL A N 1
ATOM 801 C CA . VAL A 1 101 ? 11.117 -6.77 2.408 1 97.12 101 VAL A CA 1
ATOM 802 C C . VAL A 1 101 ? 11.953 -6.859 3.682 1 97.12 101 VAL A C 1
ATOM 804 O O . VAL A 1 101 ? 11.688 -6.152 4.656 1 97.12 101 VAL A O 1
ATOM 807 N N . ARG A 1 102 ? 12.938 -7.684 3.662 1 96.5 102 ARG A N 1
ATOM 808 C CA . ARG A 1 102 ? 13.805 -7.797 4.832 1 96.5 102 ARG A CA 1
ATOM 809 C C . ARG A 1 102 ? 14.445 -6.457 5.172 1 96.5 102 ARG A C 1
ATOM 811 O O . ARG A 1 102 ? 14.461 -6.043 6.332 1 96.5 102 ARG A O 1
ATOM 818 N N . GLU A 1 103 ? 14.945 -5.766 4.211 1 94.88 103 GLU A N 1
ATOM 819 C CA . GLU A 1 103 ? 15.688 -4.523 4.422 1 94.88 103 GLU A CA 1
ATOM 820 C C . GLU A 1 103 ? 14.766 -3.41 4.91 1 94.88 103 GLU A C 1
ATOM 822 O O . GLU A 1 103 ? 15.133 -2.646 5.809 1 94.88 103 GLU A O 1
ATOM 827 N N . ILE A 1 104 ? 13.594 -3.307 4.297 1 95.88 104 ILE A N 1
ATOM 828 C CA . ILE A 1 104 ? 12.703 -2.213 4.664 1 95.88 104 ILE A CA 1
ATOM 829 C C . ILE A 1 104 ? 12.18 -2.424 6.082 1 95.88 104 ILE A C 1
ATOM 831 O O . ILE A 1 104 ? 11.898 -1.459 6.797 1 95.88 104 ILE A O 1
ATOM 835 N N . LEU A 1 105 ? 12.102 -3.637 6.547 1 95.81 105 LEU A N 1
ATOM 836 C CA . LEU A 1 105 ? 11.648 -3.951 7.898 1 95.81 105 LEU A CA 1
ATOM 837 C C . LEU A 1 105 ? 12.773 -3.758 8.906 1 95.81 105 LEU A C 1
ATOM 839 O O . LEU A 1 105 ? 12.531 -3.418 10.062 1 95.81 105 LEU A O 1
ATOM 843 N N . ALA A 1 106 ? 14 -3.922 8.453 1 94.81 106 ALA A N 1
ATOM 844 C CA . ALA A 1 106 ? 15.133 -3.959 9.375 1 94.81 106 ALA A CA 1
ATOM 845 C C . ALA A 1 106 ? 15.758 -2.576 9.531 1 94.81 106 ALA A C 1
ATOM 847 O O . ALA A 1 106 ? 16.453 -2.312 10.516 1 94.81 106 ALA A O 1
ATOM 848 N N . GLN A 1 107 ? 15.617 -1.727 8.609 1 94.88 107 GLN A N 1
ATOM 849 C CA . GLN A 1 107 ? 16.297 -0.437 8.664 1 94.88 107 GLN A CA 1
ATOM 850 C C . GLN A 1 107 ? 15.797 0.398 9.844 1 94.88 107 GLN A C 1
ATOM 852 O O . GLN A 1 107 ? 14.68 0.202 10.32 1 94.88 107 GLN A O 1
ATOM 857 N N . PRO A 1 108 ? 16.594 1.363 10.289 1 95.75 108 PRO A N 1
ATOM 858 C CA . PRO A 1 108 ? 16.328 2.031 11.562 1 95.75 108 PRO A CA 1
ATOM 859 C C . PRO A 1 108 ? 15.266 3.121 11.445 1 95.75 108 PRO A C 1
ATOM 861 O O . PRO A 1 108 ? 14.688 3.537 12.453 1 95.75 108 PRO A O 1
ATOM 864 N N . PHE A 1 109 ? 15.023 3.66 10.281 1 97.25 109 PHE A N 1
ATOM 865 C CA . PHE A 1 109 ? 14.062 4.746 10.141 1 97.25 109 PHE A CA 1
ATOM 866 C C . PHE A 1 109 ? 12.75 4.234 9.547 1 97.25 109 PHE A C 1
ATOM 868 O O . PHE A 1 109 ? 12.711 3.15 8.961 1 97.25 109 PHE A O 1
ATOM 875 N N . ASP A 1 110 ? 11.656 4.902 9.734 1 97.44 110 ASP A N 1
ATOM 876 C CA . ASP A 1 110 ? 10.312 4.535 9.305 1 97.44 110 ASP A CA 1
ATOM 877 C C . ASP A 1 110 ? 10.07 4.953 7.855 1 97.44 110 ASP A C 1
ATOM 879 O O . ASP A 1 110 ? 9.945 6.145 7.562 1 97.44 110 ASP A O 1
ATOM 883 N N . ALA A 1 111 ? 9.906 4.047 6.949 1 97 111 ALA A N 1
ATOM 884 C CA . ALA A 1 111 ? 9.797 4.359 5.527 1 97 111 ALA A CA 1
ATOM 885 C C . ALA A 1 111 ? 8.336 4.504 5.109 1 97 111 ALA A C 1
ATOM 887 O O . ALA A 1 111 ? 8.047 4.824 3.955 1 97 111 ALA A O 1
ATOM 888 N N . ARG A 1 112 ? 7.281 4.273 5.98 1 94.38 112 ARG A N 1
ATOM 889 C CA . ARG A 1 112 ? 5.859 4.277 5.652 1 94.38 112 ARG A CA 1
ATOM 890 C C . ARG A 1 112 ? 5.43 5.637 5.105 1 94.38 112 ARG A C 1
ATOM 892 O O . ARG A 1 112 ? 4.477 5.723 4.328 1 94.38 112 ARG A O 1
ATOM 899 N N . GLY A 1 113 ? 6.109 6.641 5.316 1 93.75 113 GLY A N 1
ATOM 900 C CA . GLY A 1 113 ? 5.703 7.977 4.906 1 93.75 113 GLY A CA 1
ATOM 901 C C . GLY A 1 113 ? 6.547 8.539 3.779 1 93.75 113 GLY A C 1
ATOM 902 O O . GLY A 1 113 ? 6.398 9.703 3.402 1 93.75 113 GLY A O 1
ATOM 903 N N . LEU A 1 114 ? 7.352 7.738 3.08 1 96.25 114 LEU A N 1
ATOM 904 C CA . LEU A 1 114 ? 8.383 8.297 2.209 1 96.25 114 LEU A CA 1
ATOM 905 C C . LEU A 1 114 ? 7.906 8.32 0.76 1 96.25 114 LEU A C 1
ATOM 907 O O . LEU A 1 114 ? 8.422 9.102 -0.05 1 96.25 114 LEU A O 1
ATOM 911 N N . TYR A 1 115 ? 6.898 7.57 0.411 1 94.5 115 TYR A N 1
ATOM 912 C CA . TYR A 1 115 ? 6.523 7.477 -0.996 1 94.5 115 TYR A CA 1
ATOM 913 C C . TYR A 1 115 ? 5.113 8.008 -1.221 1 94.5 115 TYR A C 1
ATOM 915 O O . TYR A 1 115 ? 4.273 7.332 -1.817 1 94.5 115 TYR A O 1
ATOM 923 N N . GLN A 1 116 ? 5.043 9.219 -0.845 1 91.38 116 GLN A N 1
ATOM 924 C CA . GLN A 1 116 ? 3.797 9.945 -1.06 1 91.38 116 GLN A CA 1
ATOM 925 C C . GLN A 1 116 ? 3.812 10.688 -2.395 1 91.38 116 GLN A C 1
ATOM 927 O O . GLN A 1 116 ? 4.664 11.547 -2.623 1 91.38 116 GLN A O 1
ATOM 932 N N . ASP A 1 117 ? 2.863 10.484 -3.223 1 92.75 117 ASP A N 1
ATOM 933 C CA . ASP A 1 117 ? 2.857 10.992 -4.594 1 92.75 117 ASP A CA 1
ATOM 934 C C . ASP A 1 117 ? 2.85 12.516 -4.621 1 92.75 117 ASP A C 1
ATOM 936 O O . ASP A 1 117 ? 3.59 13.133 -5.391 1 92.75 117 ASP A O 1
ATOM 940 N N . ALA A 1 118 ? 2.023 13.102 -3.754 1 91.81 118 ALA A N 1
ATOM 941 C CA . ALA A 1 118 ? 1.907 14.562 -3.75 1 91.81 118 ALA A CA 1
ATOM 942 C C . ALA A 1 118 ? 3.229 15.219 -3.363 1 91.81 118 ALA A C 1
ATOM 944 O O . ALA A 1 118 ? 3.568 16.281 -3.867 1 91.81 118 ALA A O 1
ATOM 945 N N . VAL A 1 119 ? 3.984 14.609 -2.541 1 95.19 119 VAL A N 1
ATOM 946 C CA . VAL A 1 119 ? 5.273 15.141 -2.1 1 95.19 119 VAL A CA 1
ATOM 947 C C . VAL A 1 119 ? 6.312 14.953 -3.205 1 95.19 119 VAL A C 1
ATOM 949 O O . VAL A 1 119 ? 6.992 15.906 -3.588 1 95.19 119 VAL A O 1
ATOM 952 N N . LEU A 1 120 ? 6.367 13.789 -3.75 1 96.31 120 LEU A N 1
ATOM 953 C CA . LEU A 1 120 ? 7.379 13.438 -4.742 1 96.31 120 LEU A CA 1
ATOM 954 C C . LEU A 1 120 ? 7.125 14.172 -6.059 1 96.31 120 LEU A C 1
ATOM 956 O O . LEU A 1 120 ? 8.008 14.242 -6.914 1 96.31 120 LEU A O 1
ATOM 960 N N . ALA A 1 121 ? 5.949 14.719 -6.176 1 94.5 121 ALA A N 1
ATOM 961 C CA . ALA A 1 121 ? 5.617 15.484 -7.375 1 94.5 121 ALA A CA 1
ATOM 962 C C . ALA A 1 121 ? 6.234 16.875 -7.328 1 94.5 121 ALA A C 1
ATOM 964 O O . ALA A 1 121 ? 6.301 17.578 -8.344 1 94.5 121 ALA A O 1
ATOM 965 N N . MET A 1 122 ? 6.66 17.344 -6.172 1 95.19 122 MET A N 1
ATOM 966 C CA . MET A 1 122 ? 7.297 18.656 -6.055 1 95.19 122 MET A CA 1
ATOM 967 C C . MET A 1 122 ? 8.586 18.703 -6.863 1 95.19 122 MET A C 1
ATOM 969 O O . MET A 1 122 ? 9.336 17.719 -6.91 1 95.19 122 MET A O 1
ATOM 973 N N . PRO A 1 123 ? 8.844 19.844 -7.426 1 95.56 123 PRO A N 1
ATOM 974 C CA . PRO A 1 123 ? 10.031 19.953 -8.273 1 95.56 123 PRO A CA 1
ATOM 975 C C . PRO A 1 123 ? 11.328 19.641 -7.523 1 95.56 123 PRO A C 1
ATOM 977 O O . PRO A 1 123 ? 12.289 19.156 -8.125 1 95.56 123 PRO A O 1
ATOM 980 N N . GLU A 1 124 ? 11.344 19.875 -6.277 1 94.81 124 GLU A N 1
ATOM 981 C CA . GLU A 1 124 ? 12.508 19.656 -5.426 1 94.81 124 GLU A CA 1
ATOM 982 C C . GLU A 1 124 ? 12.906 18.172 -5.398 1 94.81 124 GLU A C 1
ATOM 984 O O . GLU A 1 124 ? 14.031 17.844 -5.012 1 94.81 124 GLU A O 1
ATOM 989 N N . PHE A 1 125 ? 12.016 17.312 -5.898 1 97 125 PHE A N 1
ATOM 990 C CA . PHE A 1 125 ? 12.266 15.883 -5.754 1 97 125 PHE A CA 1
ATOM 991 C C . PHE A 1 125 ? 12.391 15.211 -7.117 1 97 125 PHE A C 1
ATOM 993 O O . PHE A 1 125 ? 12.078 14.023 -7.266 1 97 125 PHE A O 1
ATOM 1000 N N . ASP A 1 126 ? 12.805 15.922 -8.102 1 96.25 126 ASP A N 1
ATOM 1001 C CA . ASP A 1 126 ? 12.961 15.414 -9.461 1 96.25 126 ASP A CA 1
ATOM 1002 C C . ASP A 1 126 ? 13.938 14.234 -9.492 1 96.25 126 ASP A C 1
ATOM 1004 O O . ASP A 1 126 ? 13.695 13.242 -10.18 1 96.25 126 ASP A O 1
ATOM 1008 N N . GLU A 1 127 ? 14.992 14.391 -8.773 1 95.56 127 GLU A N 1
ATOM 1009 C CA . GLU A 1 127 ? 15.992 13.328 -8.758 1 95.56 127 GLU A CA 1
ATOM 1010 C C . GLU A 1 127 ? 15.438 12.062 -8.102 1 95.56 127 GLU A C 1
ATOM 1012 O O . GLU A 1 127 ? 15.727 10.953 -8.547 1 95.56 127 GLU A O 1
ATOM 1017 N N . GLU A 1 128 ? 14.727 12.219 -7.023 1 96.5 128 GLU A N 1
ATOM 1018 C CA . GLU A 1 128 ? 14.094 11.086 -6.352 1 96.5 128 GLU A CA 1
ATOM 1019 C C . GLU A 1 128 ? 13.07 10.406 -7.258 1 96.5 128 GLU A C 1
ATOM 1021 O O . GLU A 1 128 ? 13 9.18 -7.305 1 96.5 128 GLU A O 1
ATOM 1026 N N . ARG A 1 129 ? 12.375 11.133 -8.047 1 96.69 129 ARG A N 1
ATOM 1027 C CA . ARG A 1 129 ? 11.438 10.57 -9.016 1 96.69 129 ARG A CA 1
ATOM 1028 C C . ARG A 1 129 ? 12.172 9.758 -10.07 1 96.69 129 ARG A C 1
ATOM 1030 O O . ARG A 1 129 ? 11.719 8.672 -10.453 1 96.69 129 ARG A O 1
ATOM 1037 N N . ARG A 1 130 ? 13.25 10.281 -10.523 1 95.94 130 ARG A N 1
ATOM 1038 C CA . ARG 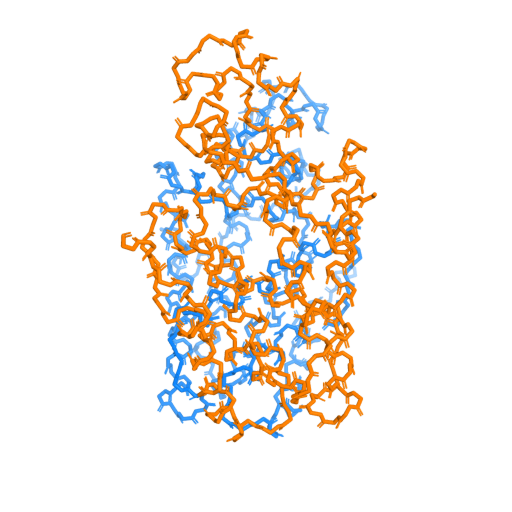A 1 130 ? 14.047 9.562 -11.508 1 95.94 130 ARG A CA 1
ATOM 1039 C C . ARG A 1 130 ? 14.586 8.258 -10.93 1 95.94 130 ARG A C 1
ATOM 1041 O O . ARG A 1 130 ? 14.641 7.242 -11.633 1 95.94 130 ARG A O 1
ATOM 1048 N N . GLY A 1 131 ? 15.023 8.359 -9.688 1 97.06 131 GLY A N 1
ATOM 1049 C CA . GLY A 1 131 ? 15.469 7.148 -9.023 1 97.06 131 GLY A CA 1
ATOM 1050 C C . GLY A 1 131 ? 14.375 6.098 -8.906 1 97.06 131 GLY A C 1
ATOM 1051 O O . GLY A 1 131 ? 14.625 4.91 -9.141 1 97.06 131 GLY A O 1
ATOM 1052 N N . ILE A 1 132 ? 13.195 6.539 -8.547 1 97.44 132 ILE A N 1
ATOM 1053 C CA . ILE A 1 132 ? 12.055 5.637 -8.445 1 97.44 132 ILE A CA 1
ATOM 1054 C C . ILE A 1 132 ? 11.758 5.016 -9.805 1 97.44 132 ILE A C 1
ATOM 1056 O O . ILE A 1 132 ? 11.555 3.803 -9.914 1 97.44 132 ILE A O 1
ATOM 1060 N N . ASP A 1 133 ? 11.797 5.809 -10.867 1 97.12 133 ASP A N 1
ATOM 1061 C CA . ASP A 1 133 ? 11.578 5.32 -12.227 1 97.12 133 ASP A CA 1
ATOM 1062 C C . ASP A 1 133 ? 12.633 4.285 -12.609 1 97.12 133 ASP A C 1
ATOM 1064 O O . ASP A 1 133 ? 12.32 3.279 -13.25 1 97.12 133 ASP A O 1
ATOM 1068 N N . LEU A 1 134 ? 13.82 4.602 -12.234 1 97.44 134 LEU A N 1
ATOM 1069 C CA . LEU A 1 134 ? 14.914 3.678 -12.516 1 97.44 134 LEU A CA 1
ATOM 1070 C C . LEU A 1 134 ? 14.688 2.34 -11.82 1 97.44 134 LEU A C 1
ATOM 1072 O O . LEU A 1 134 ? 14.828 1.282 -12.438 1 97.44 134 LEU A O 1
ATOM 1076 N N . PHE A 1 135 ? 14.375 2.387 -10.57 1 97.81 135 PHE A N 1
ATOM 1077 C CA . PHE A 1 135 ? 14.07 1.172 -9.828 1 97.81 135 PHE A CA 1
ATOM 1078 C C . PHE A 1 135 ? 12.953 0.382 -10.508 1 97.81 135 PHE A C 1
ATOM 1080 O O . PHE A 1 135 ? 13.078 -0.831 -10.688 1 97.81 135 PHE A O 1
ATOM 1087 N N . HIS A 1 136 ? 11.883 1.062 -10.859 1 97.94 136 HIS A N 1
ATOM 1088 C CA . HIS A 1 136 ? 10.75 0.433 -11.531 1 97.94 136 HIS A CA 1
ATOM 1089 C C . HIS A 1 136 ? 11.18 -0.221 -12.844 1 97.94 136 HIS A C 1
ATOM 1091 O O . HIS A 1 136 ? 10.805 -1.362 -13.125 1 97.94 136 HIS A O 1
ATOM 1097 N N . ASP A 1 137 ? 11.984 0.458 -13.594 1 98.12 137 ASP A N 1
ATOM 1098 C CA . ASP A 1 137 ? 12.453 -0.056 -14.875 1 98.12 137 ASP A CA 1
ATOM 1099 C C . ASP A 1 137 ? 13.266 -1.334 -14.688 1 98.12 137 ASP A C 1
ATOM 1101 O O . ASP A 1 137 ? 13.133 -2.281 -15.469 1 98.12 137 ASP A O 1
ATOM 1105 N N . LEU A 1 138 ? 14.117 -1.318 -13.703 1 98.06 138 LEU A N 1
ATOM 1106 C CA . LEU A 1 138 ? 14.969 -2.475 -13.438 1 98.06 138 LEU A CA 1
ATOM 1107 C C . LEU A 1 138 ? 14.125 -3.688 -13.047 1 98.06 138 LEU A C 1
ATOM 1109 O O . LEU A 1 138 ? 14.344 -4.789 -13.555 1 98.06 138 LEU A O 1
ATOM 1113 N N . VAL A 1 139 ? 13.172 -3.512 -12.211 1 98.56 139 VAL A N 1
ATOM 1114 C CA . VAL A 1 139 ? 12.336 -4.617 -11.758 1 98.56 139 VAL A CA 1
ATOM 1115 C C . VAL A 1 139 ? 11.453 -5.094 -12.914 1 98.56 139 VAL A C 1
ATOM 1117 O O . VAL A 1 139 ? 11.25 -6.297 -13.094 1 98.56 139 VAL A O 1
ATOM 1120 N N . GLU A 1 140 ? 10.922 -4.152 -13.664 1 98.62 140 GLU A N 1
ATOM 1121 C CA . GLU A 1 140 ? 10.133 -4.531 -14.836 1 98.62 140 GLU A CA 1
ATOM 1122 C C . GLU A 1 140 ? 10.961 -5.336 -15.828 1 98.62 140 GLU A C 1
ATOM 1124 O O . GLU A 1 140 ? 10.461 -6.277 -16.453 1 98.62 140 GLU A O 1
ATOM 1129 N N . THR A 1 141 ? 12.188 -4.914 -16 1 98.62 141 THR A N 1
ATOM 1130 C CA . THR A 1 141 ? 13.094 -5.664 -16.859 1 98.62 141 THR A CA 1
ATOM 1131 C C . THR A 1 141 ? 13.258 -7.094 -16.359 1 98.62 141 THR A C 1
ATOM 1133 O O . THR A 1 141 ? 13.219 -8.039 -17.156 1 98.62 141 THR A O 1
ATOM 1136 N N . LEU A 1 142 ? 13.422 -7.238 -15.102 1 98.56 142 LEU A N 1
ATOM 1137 C CA . LEU A 1 142 ? 13.523 -8.555 -14.492 1 98.56 142 LEU A CA 1
ATOM 1138 C C . LEU A 1 142 ? 12.297 -9.398 -14.805 1 98.56 142 LEU A C 1
ATOM 1140 O O . LEU A 1 142 ? 12.414 -10.539 -15.258 1 98.56 142 LEU A O 1
ATOM 1144 N N . ILE A 1 143 ? 11.094 -8.844 -14.664 1 98.69 143 ILE A N 1
ATOM 1145 C CA . ILE A 1 143 ? 9.828 -9.547 -14.859 1 98.69 143 ILE A CA 1
ATOM 1146 C C . ILE A 1 143 ? 9.648 -9.891 -16.344 1 98.69 143 ILE A C 1
ATOM 1148 O O . ILE A 1 143 ? 9.305 -11.023 -16.672 1 98.69 143 ILE A O 1
ATOM 1152 N N . ARG A 1 144 ? 9.93 -8.93 -17.219 1 98.56 144 ARG A N 1
ATOM 1153 C CA . ARG A 1 144 ? 9.805 -9.156 -18.656 1 98.56 144 ARG A CA 1
ATOM 1154 C C . ARG A 1 144 ? 10.766 -10.242 -19.125 1 98.56 144 ARG A C 1
ATOM 1156 O O . ARG A 1 144 ? 10.406 -11.078 -19.969 1 98.56 144 ARG A O 1
ATOM 1163 N N . SER A 1 145 ? 11.961 -10.203 -18.625 1 98.5 145 SER A N 1
ATOM 1164 C CA . SER A 1 145 ? 12.953 -11.211 -18.984 1 98.5 145 SER A CA 1
ATOM 1165 C C . SER A 1 145 ? 12.5 -12.609 -18.562 1 98.5 145 SER A C 1
ATOM 1167 O O . SER A 1 145 ? 12.711 -13.578 -19.297 1 98.5 145 SER A O 1
ATOM 1169 N N . GLY A 1 146 ? 11.898 -12.727 -17.391 1 98.44 146 GLY A N 1
ATOM 1170 C CA . GLY A 1 146 ? 11.344 -14 -16.953 1 98.44 146 GLY A CA 1
ATOM 1171 C C . GLY A 1 146 ? 10.203 -14.477 -17.844 1 98.44 146 GLY A C 1
ATOM 1172 O O . GLY A 1 146 ? 10.07 -15.68 -18.094 1 98.44 146 GLY A O 1
ATOM 1173 N N . THR A 1 147 ? 9.359 -13.523 -18.281 1 98.38 147 THR A N 1
ATOM 1174 C CA . THR A 1 147 ? 8.281 -13.852 -19.203 1 98.38 147 THR A CA 1
ATOM 1175 C C . THR A 1 147 ? 8.844 -14.344 -20.547 1 98.38 147 THR A C 1
ATOM 1177 O O . THR A 1 147 ? 8.406 -15.367 -21.062 1 98.38 147 THR A O 1
ATOM 1180 N N . ASP A 1 148 ? 9.836 -13.656 -21.047 1 98.12 148 ASP A N 1
ATOM 1181 C CA . ASP A 1 148 ? 10.477 -14 -22.312 1 98.12 148 ASP A CA 1
ATOM 1182 C C . ASP A 1 148 ? 11.141 -15.367 -22.25 1 98.12 148 ASP A C 1
ATOM 1184 O O . ASP A 1 148 ? 11.172 -16.109 -23.234 1 98.12 148 ASP A O 1
ATOM 1188 N N . ALA A 1 149 ? 11.664 -15.719 -21.109 1 97.88 149 ALA A N 1
ATOM 1189 C CA . ALA A 1 149 ? 12.359 -16.984 -20.906 1 97.88 149 ALA A CA 1
ATOM 1190 C C . ALA A 1 149 ? 11.375 -18.125 -20.672 1 97.88 149 ALA A C 1
ATOM 1192 O O . ALA A 1 149 ? 11.766 -19.281 -20.562 1 97.88 149 ALA A O 1
ATOM 1193 N N . GLY A 1 150 ? 10.102 -17.766 -20.516 1 97.75 150 GLY A N 1
ATOM 1194 C CA . GLY A 1 150 ? 9.062 -18.766 -20.328 1 97.75 150 GLY A CA 1
ATOM 1195 C C . GLY A 1 150 ? 8.922 -19.219 -18.875 1 97.75 150 GLY A C 1
ATOM 1196 O O . GLY A 1 150 ? 8.25 -20.203 -18.594 1 97.75 150 GLY A O 1
ATOM 1197 N N . GLU A 1 151 ? 9.531 -18.484 -17.953 1 97.88 151 GLU A N 1
ATOM 1198 C CA . GLU A 1 151 ? 9.469 -18.812 -16.531 1 97.88 151 GLU A CA 1
ATOM 1199 C C . GLU A 1 151 ? 8.227 -18.203 -15.883 1 97.88 151 GLU A C 1
ATOM 1201 O O . GLU A 1 151 ? 7.723 -18.719 -14.883 1 97.88 151 GLU A O 1
ATOM 1206 N N . PHE A 1 152 ? 7.777 -17.062 -16.453 1 98.38 152 PHE A N 1
ATOM 1207 C CA . PHE A 1 152 ? 6.613 -16.359 -15.914 1 98.38 152 PHE A CA 1
ATOM 1208 C C . PHE A 1 152 ? 5.473 -16.359 -16.922 1 98.38 152 PHE A C 1
ATOM 1210 O O . PHE A 1 152 ? 5.711 -16.375 -18.141 1 98.38 152 PHE A O 1
ATOM 1217 N N . VAL A 1 153 ? 4.25 -16.391 -16.438 1 97.12 153 VAL A N 1
ATOM 1218 C CA . VAL A 1 153 ? 3.076 -16.219 -17.281 1 97.12 153 VAL A CA 1
ATOM 1219 C C . VAL A 1 153 ? 3.068 -14.797 -17.859 1 97.12 153 VAL A C 1
ATOM 1221 O O . VAL A 1 153 ? 3.752 -13.906 -17.344 1 97.12 153 VAL A O 1
ATOM 1224 N N . ASP A 1 154 ? 2.293 -14.609 -18.859 1 95 154 ASP A N 1
ATOM 1225 C CA . ASP A 1 154 ? 2.205 -13.297 -19.516 1 95 154 ASP A CA 1
ATOM 1226 C C . ASP A 1 154 ? 1.363 -12.336 -18.688 1 95 154 ASP A C 1
ATOM 1228 O O . ASP A 1 154 ? 0.132 -12.391 -18.703 1 95 154 ASP A O 1
ATOM 1232 N N . PHE A 1 155 ? 1.982 -11.531 -17.906 1 95 155 PHE A N 1
ATOM 1233 C CA . PHE A 1 155 ? 1.402 -10.5 -17.062 1 95 155 PHE A CA 1
ATOM 1234 C C . PHE A 1 155 ? 2.037 -9.141 -17.344 1 95 155 PHE A C 1
ATOM 1236 O O . PHE A 1 155 ? 3.217 -9.062 -17.703 1 95 155 PHE A O 1
ATOM 1243 N N . GLU A 1 156 ? 1.28 -8.094 -17.328 1 97.25 156 GLU A N 1
ATOM 1244 C CA . GLU A 1 156 ? 1.849 -6.758 -17.484 1 97.25 156 GLU A CA 1
ATOM 1245 C C . GLU A 1 156 ? 2.916 -6.488 -16.422 1 97.25 156 GLU A C 1
ATOM 1247 O O . GLU A 1 156 ? 2.611 -6.414 -15.234 1 97.25 156 GLU A O 1
ATOM 1252 N N . ALA A 1 157 ? 4.133 -6.281 -16.875 1 98.38 157 ALA A N 1
ATOM 1253 C CA . ALA A 1 157 ? 5.273 -6.191 -15.969 1 98.38 157 ALA A CA 1
ATOM 1254 C C . ALA A 1 157 ? 5.094 -5.047 -14.969 1 98.38 157 ALA A C 1
ATOM 1256 O O . ALA A 1 157 ? 5.434 -5.184 -13.797 1 98.38 157 ALA A O 1
ATOM 1257 N N . SER A 1 158 ? 4.578 -3.93 -15.43 1 97.5 158 SER A N 1
ATOM 1258 C CA . SER A 1 158 ? 4.387 -2.783 -14.547 1 97.5 158 SER A CA 1
ATOM 1259 C C . SER A 1 158 ? 3.357 -3.088 -13.461 1 97.5 158 SER A C 1
ATOM 1261 O O . SER A 1 158 ? 3.467 -2.592 -12.336 1 97.5 158 SER A O 1
ATOM 1263 N N . PHE A 1 159 ? 2.342 -3.932 -13.766 1 98 159 PHE A N 1
ATOM 1264 C CA . PHE A 1 159 ? 1.366 -4.336 -12.758 1 98 159 PHE A CA 1
ATOM 1265 C C . PHE A 1 159 ? 2.016 -5.211 -11.695 1 98 159 PHE A C 1
ATOM 1267 O O . PHE A 1 159 ? 1.806 -5 -10.5 1 98 159 PHE A O 1
ATOM 1274 N N . VAL A 1 160 ? 2.828 -6.141 -12.125 1 98.56 160 VAL A N 1
ATOM 1275 C CA . VAL A 1 160 ? 3.475 -7.062 -11.203 1 98.56 160 VAL A CA 1
ATOM 1276 C C . VAL A 1 160 ? 4.387 -6.289 -10.25 1 98.56 160 VAL A C 1
ATOM 1278 O O . VAL A 1 160 ? 4.391 -6.539 -9.039 1 98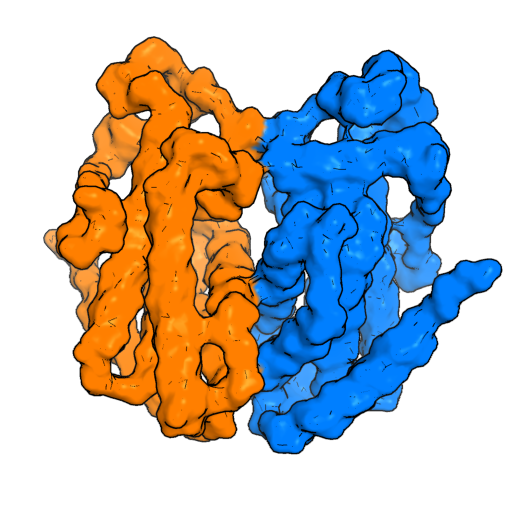.56 160 VAL A O 1
ATOM 1281 N N . LEU A 1 161 ? 5.109 -5.367 -10.836 1 98.25 161 LEU A N 1
ATOM 1282 C CA . LEU A 1 161 ? 5.969 -4.508 -10.031 1 98.25 161 LEU A CA 1
ATOM 1283 C C . LEU A 1 161 ? 5.156 -3.785 -8.961 1 98.25 161 LEU A C 1
ATOM 1285 O O . LEU A 1 161 ? 5.531 -3.783 -7.785 1 98.25 161 LEU A O 1
ATOM 1289 N N . ARG A 1 162 ? 4.07 -3.188 -9.305 1 97.19 162 ARG A N 1
ATOM 1290 C CA . ARG A 1 162 ? 3.236 -2.436 -8.375 1 97.19 162 ARG A CA 1
ATOM 1291 C C . ARG A 1 162 ? 2.607 -3.357 -7.332 1 97.19 162 ARG A C 1
ATOM 1293 O O . ARG A 1 162 ? 2.514 -3 -6.156 1 97.19 162 ARG A O 1
ATOM 1300 N N . ALA A 1 163 ? 2.184 -4.488 -7.805 1 98.25 163 ALA A N 1
ATOM 1301 C CA . ALA A 1 163 ? 1.632 -5.477 -6.883 1 98.25 163 ALA A CA 1
ATOM 1302 C C . ALA A 1 163 ? 2.67 -5.902 -5.848 1 98.25 163 ALA A C 1
ATOM 1304 O O . ALA A 1 163 ? 2.367 -5.992 -4.656 1 98.25 163 ALA A O 1
ATOM 1305 N N . ALA A 1 164 ? 3.916 -6.156 -6.285 1 98.56 164 ALA A N 1
ATOM 1306 C CA . ALA A 1 164 ? 5 -6.52 -5.375 1 98.56 164 ALA A CA 1
ATOM 1307 C C . ALA A 1 164 ? 5.266 -5.402 -4.367 1 98.56 164 ALA A C 1
ATOM 1309 O O . ALA A 1 164 ? 5.453 -5.668 -3.178 1 98.56 164 ALA A O 1
ATOM 1310 N N . ASN A 1 165 ? 5.262 -4.18 -4.863 1 97.62 165 ASN A N 1
ATOM 1311 C CA . ASN A 1 165 ? 5.402 -3.037 -3.967 1 97.62 165 ASN A CA 1
ATOM 1312 C C . ASN A 1 165 ? 4.281 -2.992 -2.936 1 97.62 165 ASN A C 1
ATOM 1314 O O . ASN A 1 165 ? 4.523 -2.732 -1.756 1 97.62 165 ASN A O 1
ATOM 1318 N N . GLY A 1 166 ? 3.062 -3.221 -3.418 1 97.88 166 GLY A N 1
ATOM 1319 C CA . GLY A 1 166 ? 1.932 -3.256 -2.504 1 97.88 166 GLY A CA 1
ATOM 1320 C C . GLY A 1 166 ? 2.092 -4.277 -1.395 1 97.88 166 GLY A C 1
ATOM 1321 O O . GLY A 1 166 ? 1.815 -3.986 -0.229 1 97.88 166 GLY A O 1
ATOM 1322 N N . VAL A 1 167 ? 2.559 -5.422 -1.726 1 98.38 167 VAL A N 1
ATOM 1323 C CA . VAL A 1 167 ? 2.803 -6.477 -0.75 1 98.38 167 VAL A CA 1
ATOM 1324 C C . VAL A 1 167 ? 3.865 -6.023 0.248 1 98.38 167 VAL A C 1
ATOM 1326 O O . VAL A 1 167 ? 3.697 -6.184 1.459 1 98.38 167 VAL A O 1
ATOM 1329 N N . MET A 1 168 ? 4.914 -5.457 -0.245 1 97.38 168 MET A N 1
ATOM 1330 C CA . MET A 1 168 ? 6.008 -4.973 0.594 1 97.38 168 MET A CA 1
ATOM 1331 C C . MET A 1 168 ? 5.516 -3.898 1.559 1 97.38 168 MET A C 1
ATOM 1333 O O . MET A 1 168 ? 5.781 -3.971 2.76 1 97.38 168 MET A O 1
ATOM 1337 N N . PHE A 1 169 ? 4.773 -2.971 1.065 1 95.75 169 PHE A N 1
ATOM 1338 C CA . PHE A 1 169 ? 4.328 -1.848 1.882 1 95.75 169 PHE A CA 1
ATOM 1339 C C . PHE A 1 169 ? 3.316 -2.305 2.926 1 95.75 169 PHE A C 1
ATOM 1341 O O . PHE A 1 169 ? 3.275 -1.768 4.035 1 95.75 169 PHE A O 1
ATOM 1348 N N . GLU A 1 170 ? 2.508 -3.273 2.6 1 96.31 170 GLU A N 1
ATOM 1349 C CA . GLU A 1 170 ? 1.573 -3.799 3.59 1 96.31 170 GLU A CA 1
ATOM 1350 C C . GLU A 1 170 ? 2.307 -4.551 4.699 1 96.31 170 GLU A C 1
ATOM 1352 O O . GLU A 1 170 ? 1.878 -4.535 5.852 1 96.31 170 GLU A O 1
ATOM 1357 N N . THR A 1 171 ? 3.418 -5.227 4.344 1 96.56 171 THR A N 1
ATOM 1358 C CA . THR A 1 171 ? 4.238 -5.879 5.359 1 96.56 171 THR A CA 1
ATOM 1359 C C . THR A 1 171 ? 4.855 -4.848 6.297 1 96.56 171 THR A C 1
ATOM 1361 O O . THR A 1 171 ? 4.91 -5.059 7.512 1 96.56 171 THR A O 1
ATOM 1364 N N . LEU A 1 172 ? 5.285 -3.777 5.695 1 96.19 172 LEU A N 1
ATOM 1365 C CA . LEU A 1 172 ? 5.832 -2.678 6.484 1 96.19 172 LEU A CA 1
ATOM 1366 C C . LEU A 1 172 ? 4.762 -2.074 7.391 1 96.19 172 LEU A C 1
ATOM 1368 O O . LEU A 1 172 ? 5.012 -1.822 8.57 1 96.19 172 LEU A O 1
ATOM 1372 N N . ARG A 1 173 ? 3.598 -1.859 6.863 1 95.25 173 ARG A N 1
ATOM 1373 C CA . ARG A 1 173 ? 2.477 -1.329 7.633 1 95.25 173 ARG A CA 1
ATOM 1374 C C . ARG A 1 173 ? 2.129 -2.25 8.797 1 95.25 173 ARG A C 1
ATOM 1376 O O . ARG A 1 173 ? 1.87 -1.782 9.906 1 95.25 173 ARG A O 1
ATOM 1383 N N . GLU A 1 174 ? 2.104 -3.51 8.57 1 95.25 174 GLU A N 1
ATOM 1384 C CA . GLU A 1 174 ? 1.809 -4.5 9.602 1 95.25 174 GLU A CA 1
ATOM 1385 C C . GLU A 1 174 ? 2.793 -4.398 10.758 1 95.25 174 GLU A C 1
ATOM 1387 O O . GLU A 1 174 ? 2.406 -4.523 11.922 1 95.25 174 GLU A O 1
ATOM 1392 N N . GLN A 1 175 ? 4.051 -4.184 10.422 1 94.5 175 GLN A N 1
ATOM 1393 C CA . GLN A 1 175 ? 5.074 -4.059 11.461 1 94.5 175 GLN A CA 1
ATOM 1394 C C . GLN A 1 175 ? 4.832 -2.826 12.328 1 94.5 175 GLN A C 1
ATOM 1396 O O . GLN A 1 175 ? 5.133 -2.834 13.523 1 94.5 175 GLN A O 1
ATOM 1401 N N . GLY A 1 176 ? 4.336 -1.766 11.719 1 91.88 176 GLY A N 1
ATOM 1402 C CA . GLY A 1 176 ? 4.016 -0.555 12.453 1 91.88 176 GLY A CA 1
ATOM 1403 C C . GLY A 1 176 ? 5.211 0.364 12.641 1 91.88 176 GLY A C 1
ATOM 1404 O O . GLY A 1 176 ? 5.195 1.242 13.508 1 91.88 176 GLY A O 1
ATOM 1405 N N . GLY A 1 177 ? 6.305 0.07 11.938 1 89.06 177 GLY A N 1
ATOM 1406 C CA . GLY A 1 177 ? 7.508 0.877 12.062 1 89.06 177 GLY A CA 1
ATOM 1407 C C . GLY A 1 177 ? 8.664 0.127 12.688 1 89.06 177 GLY A C 1
ATOM 1408 O O . GLY A 1 177 ? 8.539 -1.049 13.031 1 89.06 177 GLY A O 1
ATOM 1409 N N . PRO A 1 178 ? 9.75 0.824 12.844 1 89.62 178 PRO A N 1
ATOM 1410 C CA . PRO A 1 178 ? 10.992 0.162 13.242 1 89.62 178 PRO A CA 1
ATOM 1411 C C . PRO A 1 178 ? 10.93 -0.396 14.664 1 89.62 178 PRO A C 1
ATOM 1413 O O . PRO A 1 178 ? 11.688 -1.31 15.008 1 89.62 178 PRO A O 1
ATOM 1416 N N . ALA A 1 179 ? 10.109 0.125 15.469 1 89.5 179 ALA A N 1
ATOM 1417 C CA . ALA A 1 179 ? 9.984 -0.358 16.844 1 89.5 179 ALA A CA 1
ATOM 1418 C C . ALA A 1 179 ? 9.125 -1.618 16.891 1 89.5 179 ALA A C 1
ATOM 1420 O O . ALA A 1 179 ? 9.117 -2.326 17.906 1 89.5 179 ALA A O 1
ATOM 1421 N N . GLY A 1 180 ? 8.43 -1.886 15.781 1 92.38 180 GLY A N 1
ATOM 1422 C CA . GLY A 1 180 ? 7.594 -3.076 15.734 1 92.38 180 GLY A CA 1
ATOM 1423 C C . GLY A 1 180 ? 8.391 -4.355 15.547 1 92.38 180 GLY A C 1
ATOM 1424 O O . GLY A 1 180 ? 9.492 -4.328 15 1 92.38 180 GLY A O 1
ATOM 1425 N N . ARG A 1 181 ? 7.84 -5.434 15.984 1 89.75 181 ARG A N 1
ATOM 1426 C CA . ARG A 1 181 ? 8.492 -6.73 15.836 1 89.75 181 ARG A CA 1
ATOM 1427 C C . ARG A 1 181 ? 8.484 -7.184 14.383 1 89.75 181 ARG A C 1
ATOM 1429 O O . ARG A 1 181 ? 7.438 -7.195 13.734 1 89.75 181 ARG A O 1
ATOM 1436 N N . MET A 1 182 ? 9.641 -7.488 13.953 1 87.62 182 MET A N 1
ATOM 1437 C CA . MET A 1 182 ? 9.742 -8.07 12.617 1 87.62 182 MET A CA 1
ATOM 1438 C C . MET A 1 182 ? 9.414 -9.562 12.648 1 87.62 182 MET A C 1
ATOM 1440 O O . MET A 1 182 ? 10.047 -10.328 13.375 1 87.62 182 MET A O 1
ATOM 1444 N N . ARG A 1 183 ? 8.453 -9.945 11.953 1 91.06 183 ARG A N 1
ATOM 1445 C CA . ARG A 1 183 ? 8.211 -11.367 11.742 1 91.06 183 ARG A CA 1
ATOM 1446 C C . ARG A 1 183 ? 9.195 -11.953 10.734 1 91.06 183 ARG A C 1
ATOM 1448 O O . ARG A 1 183 ? 9.133 -11.633 9.547 1 91.06 183 ARG A O 1
ATOM 1455 N N . VAL A 1 184 ? 9.984 -12.859 11.156 1 91.19 184 VAL A N 1
ATOM 1456 C CA . VAL A 1 184 ? 11.164 -13.305 10.422 1 91.19 184 VAL A CA 1
ATOM 1457 C C . VAL A 1 184 ? 10.727 -14.031 9.148 1 91.19 184 VAL A C 1
ATOM 1459 O O . VAL A 1 184 ? 11.5 -14.133 8.188 1 91.19 184 VAL A O 1
ATOM 1462 N N . GLN A 1 185 ? 9.469 -14.43 9.086 1 94.5 185 GLN A N 1
ATOM 1463 C CA . GLN A 1 185 ? 9.008 -15.211 7.934 1 94.5 185 GLN A CA 1
ATOM 1464 C C . GLN A 1 185 ? 8.461 -14.297 6.836 1 94.5 185 GLN A C 1
ATOM 1466 O O . GLN A 1 185 ? 8.234 -14.742 5.711 1 94.5 185 GLN A O 1
ATOM 1471 N N . ARG A 1 186 ? 8.25 -13.008 7.082 1 97.12 186 ARG A N 1
ATOM 1472 C CA . ARG A 1 186 ? 7.527 -12.125 6.172 1 97.12 186 ARG A CA 1
ATOM 1473 C C . ARG A 1 186 ? 8.289 -11.945 4.8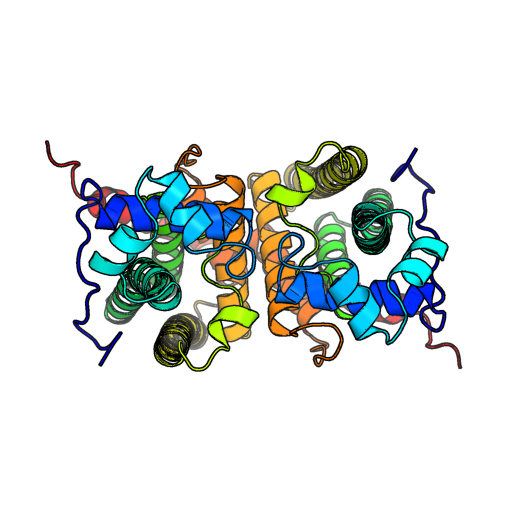63 1 97.12 186 ARG A C 1
ATOM 1475 O O . ARG A 1 186 ? 7.695 -11.953 3.785 1 97.12 186 ARG A O 1
ATOM 1482 N N . PRO A 1 187 ? 9.656 -11.828 4.926 1 97.56 187 PRO A N 1
ATOM 1483 C CA . PRO A 1 187 ? 10.367 -11.688 3.656 1 97.56 187 PRO A CA 1
ATOM 1484 C C . PRO A 1 187 ? 10.141 -12.867 2.715 1 97.56 187 PRO A C 1
ATOM 1486 O O . PRO A 1 187 ? 9.836 -12.672 1.536 1 97.56 187 PRO A O 1
ATOM 1489 N N . LEU A 1 188 ? 10.164 -14.055 3.223 1 97.81 188 LEU A N 1
ATOM 1490 C CA . LEU A 1 188 ? 9.969 -15.25 2.4 1 97.81 188 LEU A CA 1
ATOM 1491 C C . LEU A 1 188 ? 8.508 -15.391 1.99 1 97.81 188 LEU A C 1
ATOM 1493 O O . LEU A 1 188 ? 8.211 -15.805 0.866 1 97.81 188 LEU A O 1
ATOM 1497 N N . GLN A 1 189 ? 7.562 -15.07 2.846 1 97.88 189 GLN A N 1
ATOM 1498 C CA . GLN A 1 189 ? 6.141 -15.133 2.518 1 97.88 189 GLN A CA 1
ATOM 1499 C C . GLN A 1 189 ? 5.797 -14.172 1.383 1 97.88 189 GLN A C 1
ATOM 1501 O O . GLN A 1 189 ? 5.047 -14.523 0.469 1 97.88 189 GLN A O 1
ATOM 1506 N N . ALA A 1 190 ? 6.387 -12.953 1.503 1 98.62 190 ALA A N 1
ATOM 1507 C CA . ALA A 1 190 ? 6.16 -11.969 0.445 1 98.62 190 ALA A CA 1
ATOM 1508 C C . ALA A 1 190 ? 6.703 -12.469 -0.891 1 98.62 190 ALA A C 1
ATOM 1510 O O . ALA A 1 190 ? 6.031 -12.375 -1.919 1 98.62 190 ALA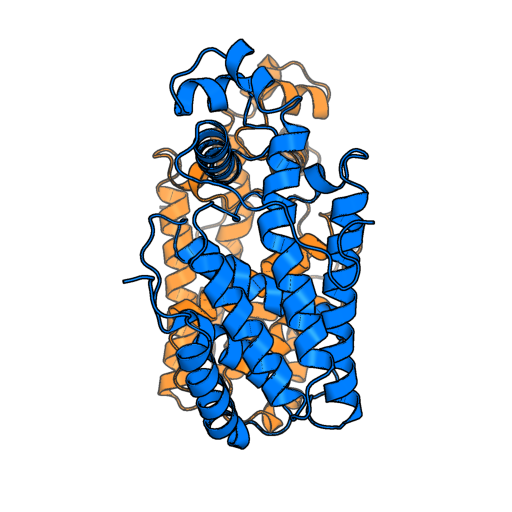 A O 1
ATOM 1511 N N . ALA A 1 191 ? 7.918 -13.008 -0.86 1 98.69 191 ALA A N 1
ATOM 1512 C CA . ALA A 1 191 ? 8.555 -13.523 -2.07 1 98.69 191 ALA A CA 1
ATOM 1513 C C . ALA A 1 191 ? 7.77 -14.695 -2.65 1 98.69 191 ALA A C 1
ATOM 1515 O O . ALA A 1 191 ? 7.559 -14.766 -3.863 1 98.69 191 ALA A O 1
ATOM 1516 N N . ASP A 1 192 ? 7.305 -15.617 -1.801 1 98.5 192 ASP A N 1
ATOM 1517 C CA . ASP A 1 192 ? 6.484 -16.75 -2.234 1 98.5 192 ASP A CA 1
ATOM 1518 C C . ASP A 1 192 ? 5.215 -16.266 -2.934 1 98.5 192 ASP A C 1
ATOM 1520 O O . ASP A 1 192 ? 4.855 -16.781 -3.996 1 98.5 192 ASP A O 1
ATOM 1524 N N . PHE A 1 193 ? 4.562 -15.312 -2.322 1 98.62 193 PHE A N 1
ATOM 1525 C CA . PHE A 1 193 ? 3.293 -14.797 -2.824 1 98.62 193 PHE A CA 1
ATOM 1526 C C . PHE A 1 193 ? 3.465 -14.188 -4.211 1 98.62 193 PHE A C 1
ATOM 1528 O O . PHE A 1 193 ? 2.729 -14.531 -5.141 1 98.62 193 PHE A O 1
ATOM 1535 N N . VAL A 1 194 ? 4.465 -13.328 -4.379 1 98.81 194 VAL A N 1
ATOM 1536 C CA . VAL A 1 194 ? 4.688 -12.625 -5.633 1 98.81 194 VAL A CA 1
ATOM 1537 C C . VAL A 1 194 ? 5.121 -13.609 -6.715 1 98.81 194 VAL A C 1
ATOM 1539 O O . VAL A 1 194 ? 4.613 -13.57 -7.836 1 98.81 194 VAL A O 1
ATOM 1542 N N . LEU A 1 195 ? 6.027 -14.492 -6.359 1 98.62 195 LEU A N 1
ATOM 1543 C CA . LEU A 1 195 ? 6.527 -15.422 -7.367 1 98.62 195 LEU A CA 1
ATOM 1544 C C . LEU A 1 195 ? 5.43 -16.375 -7.82 1 98.62 195 LEU A C 1
ATOM 1546 O O . LEU A 1 195 ? 5.266 -16.625 -9.016 1 98.62 195 LEU A O 1
ATOM 1550 N N . ARG A 1 196 ? 4.641 -16.922 -6.906 1 97.69 196 ARG A N 1
ATOM 1551 C CA . ARG A 1 196 ? 3.566 -17.844 -7.258 1 97.69 196 ARG A CA 1
ATOM 1552 C C . ARG A 1 196 ? 2.564 -17.172 -8.195 1 97.69 196 ARG A C 1
ATOM 1554 O O . ARG A 1 196 ? 1.981 -17.844 -9.062 1 97.69 196 ARG A O 1
ATOM 1561 N N . ALA A 1 197 ? 2.363 -15.914 -7.988 1 98 197 ALA A N 1
ATOM 1562 C CA . ALA A 1 197 ? 1.396 -15.172 -8.797 1 98 197 ALA A CA 1
ATOM 1563 C C . ALA A 1 197 ? 1.8 -15.172 -10.266 1 98 197 ALA A C 1
ATOM 1565 O O . ALA A 1 197 ? 0.951 -15.023 -11.148 1 98 197 ALA A O 1
ATOM 1566 N N . VAL A 1 198 ? 3.125 -15.375 -10.523 1 98.06 198 VAL A N 1
ATOM 1567 C CA . VAL A 1 198 ? 3.529 -15.133 -11.906 1 98.06 198 VAL A CA 1
ATOM 1568 C C . VAL A 1 198 ? 4.211 -16.375 -12.469 1 98.06 198 VAL A C 1
ATOM 1570 O O . VAL A 1 198 ? 4.391 -16.5 -13.688 1 98.06 198 VAL A O 1
ATOM 1573 N N . MET A 1 199 ? 4.672 -17.25 -11.648 1 96.5 199 MET A N 1
ATOM 1574 C CA . MET A 1 199 ? 5.484 -18.359 -12.148 1 96.5 199 MET A CA 1
ATOM 1575 C C . MET A 1 199 ? 4.637 -19.344 -12.953 1 96.5 199 MET A C 1
ATOM 1577 O O . MET A 1 199 ? 3.477 -19.594 -12.609 1 96.5 199 MET A O 1
ATOM 1581 N N . VAL A 1 200 ? 5.137 -19.984 -13.93 1 94.75 200 VAL A N 1
ATOM 1582 C CA . VAL A 1 200 ? 4.445 -20.938 -14.781 1 94.75 200 VAL A CA 1
ATOM 1583 C C . VAL A 1 200 ? 4.316 -22.281 -14.055 1 94.75 200 VAL A C 1
ATOM 1585 O O . VAL A 1 200 ? 3.258 -22.906 -14.086 1 94.75 200 VAL A O 1
ATOM 1588 N N . ASP A 1 201 ? 5.363 -22.672 -13.375 1 91.75 201 ASP A N 1
ATOM 1589 C CA . ASP A 1 201 ? 5.406 -23.969 -12.695 1 91.75 201 ASP A CA 1
ATOM 1590 C C . ASP A 1 201 ? 5.594 -23.781 -11.195 1 91.75 201 ASP A C 1
ATOM 1592 O O . ASP A 1 201 ? 6.723 -23.672 -10.711 1 91.75 201 ASP A O 1
ATOM 1596 N N . PRO A 1 202 ? 4.551 -23.938 -10.43 1 91.44 202 PRO A N 1
ATOM 1597 C CA . PRO A 1 202 ? 4.645 -23.703 -8.992 1 91.44 202 PRO A CA 1
ATOM 1598 C C . PRO A 1 202 ? 5.387 -24.812 -8.25 1 91.44 202 PRO A C 1
ATOM 1600 O O . PRO A 1 202 ? 5.742 -24.641 -7.078 1 91.44 202 PRO A O 1
ATOM 1603 N N . THR A 1 203 ? 5.629 -25.922 -8.844 1 92.06 203 THR A N 1
ATOM 1604 C CA . THR A 1 203 ? 6.254 -27.062 -8.164 1 92.06 203 THR A CA 1
ATOM 1605 C C . THR A 1 203 ? 7.727 -26.781 -7.887 1 92.06 203 THR A C 1
ATOM 1607 O O . THR A 1 203 ? 8.352 -27.469 -7.082 1 92.06 203 THR A O 1
ATOM 1610 N N . ASP A 1 204 ? 8.281 -25.75 -8.547 1 95.25 204 ASP A N 1
ATOM 1611 C CA . ASP A 1 204 ? 9.688 -25.406 -8.359 1 95.25 204 ASP A CA 1
ATOM 1612 C C . ASP A 1 204 ? 9.867 -24.438 -7.195 1 95.25 204 ASP A C 1
ATOM 1614 O O . ASP A 1 204 ? 10.992 -24.125 -6.812 1 95.25 204 ASP A O 1
ATOM 1618 N N . LEU A 1 205 ? 8.852 -23.938 -6.566 1 96.56 205 LEU A N 1
ATOM 1619 C CA . LEU A 1 205 ? 8.898 -22.891 -5.547 1 96.56 205 LEU A CA 1
ATOM 1620 C C . LEU A 1 205 ? 9.68 -23.359 -4.32 1 96.56 205 LEU A C 1
ATOM 1622 O O . LEU A 1 205 ? 10.508 -22.625 -3.783 1 96.56 205 LEU A O 1
ATOM 1626 N N . PRO A 1 206 ? 9.492 -24.641 -3.848 1 96.75 206 PRO A N 1
ATOM 1627 C CA . PRO A 1 206 ? 10.258 -25.062 -2.672 1 96.75 206 PRO A CA 1
ATOM 1628 C C . PRO A 1 206 ? 11.766 -25 -2.896 1 96.75 206 PRO A C 1
ATOM 1630 O O . PRO A 1 206 ? 12.508 -24.578 -2.002 1 96.75 206 PRO A O 1
ATOM 1633 N N . ARG A 1 207 ? 12.188 -25.391 -4.051 1 97.38 207 ARG A N 1
ATOM 1634 C CA . ARG A 1 207 ? 13.609 -25.312 -4.371 1 97.38 207 ARG A CA 1
ATOM 1635 C C . ARG A 1 207 ? 14.086 -23.859 -4.391 1 97.38 207 ARG A C 1
ATOM 1637 O O . ARG A 1 207 ? 15.125 -23.531 -3.814 1 97.38 207 ARG A O 1
ATOM 1644 N N . ILE A 1 208 ? 13.383 -22.984 -5.074 1 97.88 208 ILE A N 1
ATOM 1645 C CA . ILE A 1 208 ? 13.727 -21.578 -5.195 1 97.88 208 ILE A CA 1
ATOM 1646 C C . ILE A 1 208 ? 13.75 -20.938 -3.809 1 97.88 208 ILE A C 1
ATOM 1648 O O . ILE A 1 208 ? 14.656 -20.172 -3.49 1 97.88 208 ILE A O 1
ATOM 1652 N N . ARG A 1 209 ? 12.789 -21.234 -3.002 1 97.31 209 ARG A N 1
ATOM 1653 C CA . ARG A 1 209 ? 12.719 -20.734 -1.635 1 97.31 209 ARG A CA 1
ATOM 1654 C C . ARG A 1 209 ? 13.953 -21.125 -0.839 1 97.31 209 ARG A C 1
ATOM 1656 O O . ARG A 1 209 ? 14.5 -20.328 -0.082 1 97.31 209 ARG A O 1
ATOM 1663 N N . ALA A 1 210 ? 14.367 -22.359 -0.953 1 97 210 ALA A N 1
ATOM 1664 C CA . ALA A 1 210 ? 15.547 -22.844 -0.253 1 97 210 ALA A CA 1
ATOM 1665 C C . ALA A 1 210 ? 16.797 -22.062 -0.668 1 97 210 ALA A C 1
ATOM 1667 O O . ALA A 1 210 ? 17.641 -21.75 0.168 1 97 210 ALA A O 1
ATOM 1668 N N . VAL A 1 211 ? 16.875 -21.766 -1.917 1 96.25 211 VAL A N 1
ATOM 1669 C CA . VAL A 1 211 ? 18 -21 -2.43 1 96.25 211 VAL A CA 1
ATOM 1670 C C . VAL A 1 211 ? 18 -19.609 -1.797 1 96.25 211 VAL A C 1
ATOM 1672 O O . VAL A 1 211 ? 19.031 -19.125 -1.326 1 96.25 211 VAL A O 1
ATOM 1675 N N . THR A 1 212 ? 16.844 -18.953 -1.789 1 97.12 212 THR A N 1
ATOM 1676 C CA . THR A 1 212 ? 16.688 -17.625 -1.209 1 97.12 212 THR A CA 1
ATOM 1677 C C . THR A 1 212 ? 17.016 -17.641 0.284 1 97.12 212 THR A C 1
ATOM 1679 O O . THR A 1 212 ? 17.719 -16.766 0.787 1 97.12 212 THR A O 1
ATOM 1682 N N . GLU A 1 213 ? 16.469 -18.625 0.984 1 95.31 213 GLU A N 1
ATOM 1683 C CA . GLU A 1 213 ? 16.703 -18.75 2.42 1 95.31 213 GLU A CA 1
ATOM 1684 C C . GLU A 1 213 ? 18.203 -18.844 2.725 1 95.31 213 GLU A C 1
ATOM 1686 O O . GLU A 1 213 ? 18.688 -18.203 3.662 1 95.31 213 GLU A O 1
ATOM 1691 N N . ASN A 1 214 ? 18.906 -19.594 1.964 1 93.69 214 ASN A N 1
ATOM 1692 C CA . ASN A 1 214 ? 20.344 -19.75 2.127 1 93.69 214 ASN A CA 1
ATOM 1693 C C . ASN A 1 214 ? 21.094 -18.438 1.874 1 93.69 214 ASN A C 1
ATOM 1695 O O . ASN A 1 214 ? 22.047 -18.125 2.576 1 93.69 214 ASN A O 1
ATOM 1699 N N . ARG A 1 215 ? 20.625 -17.734 0.954 1 92.31 215 ARG A N 1
ATOM 1700 C CA . ARG A 1 215 ? 21.281 -16.484 0.598 1 92.31 215 ARG A CA 1
ATOM 1701 C C . ARG A 1 215 ? 20.984 -15.391 1.628 1 92.31 215 ARG A C 1
ATOM 1703 O O . ARG A 1 215 ? 21.797 -14.5 1.854 1 92.31 215 ARG A O 1
ATOM 1710 N N . LEU A 1 216 ? 19.797 -15.398 2.176 1 90.5 216 LEU A N 1
ATOM 1711 C CA . LEU A 1 216 ? 19.438 -14.422 3.195 1 90.5 216 LEU A CA 1
ATOM 1712 C C . LEU A 1 216 ? 20.25 -14.641 4.469 1 90.5 216 LEU A C 1
ATOM 1714 O O . LEU A 1 216 ? 20.609 -13.672 5.148 1 90.5 216 LEU A O 1
ATOM 1718 N N . VAL A 1 217 ? 20.438 -15.844 4.785 1 80.75 217 VAL A N 1
ATOM 1719 C CA . VAL A 1 217 ? 21.219 -16.172 5.973 1 80.75 217 VAL A CA 1
ATOM 1720 C C . VAL A 1 217 ? 22.688 -15.773 5.754 1 80.75 217 VAL A C 1
ATOM 1722 O O . VAL A 1 217 ? 23.312 -15.188 6.641 1 80.75 217 VAL A O 1
ATOM 1725 N N . LYS A 1 218 ? 23.203 -16 4.59 1 65.81 218 LYS A N 1
ATOM 1726 C CA . LYS A 1 218 ? 24.609 -15.688 4.289 1 65.81 218 LYS A CA 1
ATOM 1727 C C . LYS A 1 218 ? 24.812 -14.18 4.164 1 65.81 218 LYS A C 1
ATOM 1729 O O . LYS A 1 218 ? 25.875 -13.656 4.5 1 65.81 218 LYS A O 1
ATOM 1734 N N . GLY A 1 219 ? 23.938 -13.492 3.529 1 62.44 219 GLY A N 1
ATOM 1735 C CA . GLY A 1 219 ? 24.047 -12.055 3.334 1 62.44 219 GLY A CA 1
ATOM 1736 C C . GLY A 1 219 ? 23.875 -11.266 4.617 1 62.44 219 GLY A C 1
ATOM 1737 O O . GLY A 1 219 ? 24.047 -10.039 4.625 1 62.44 219 GLY A O 1
ATOM 1738 N N . VAL A 1 220 ? 23.062 -11.789 5.676 1 54.34 220 VAL A N 1
ATOM 1739 C CA . VAL A 1 220 ? 23.062 -11.18 7 1 54.34 220 VAL A CA 1
ATOM 1740 C C . VAL A 1 220 ? 24.516 -11.039 7.496 1 54.34 220 VAL A C 1
ATOM 1742 O O . VAL A 1 220 ? 25.203 -12.047 7.68 1 54.34 220 VAL A O 1
ATOM 1745 N N . LEU A 1 221 ? 25.078 -9.977 7.117 1 43 221 LEU A N 1
ATOM 1746 C CA . LEU A 1 221 ? 26.359 -9.664 7.734 1 43 221 LEU A CA 1
ATOM 1747 C C . LEU A 1 221 ? 26.312 -9.922 9.234 1 43 221 LEU A C 1
ATOM 1749 O O . LEU A 1 221 ? 25.297 -9.688 9.883 1 43 221 LEU A O 1
ATOM 1753 N N . PRO A 1 222 ? 27.203 -10.703 9.812 1 33.22 222 PRO A N 1
ATOM 1754 C CA . PRO A 1 222 ? 27.281 -10.836 11.266 1 33.22 222 PRO A CA 1
ATOM 1755 C C . PRO A 1 222 ? 27.156 -9.5 11.992 1 33.22 222 PRO A C 1
ATOM 1757 O O . PRO A 1 222 ? 27.594 -8.469 11.484 1 33.22 222 PRO A O 1
ATOM 1760 N N . ALA A 1 223 ? 26.094 -9.312 12.867 1 31.84 223 ALA A N 1
ATOM 1761 C CA . ALA A 1 223 ? 26.219 -8.219 13.82 1 31.84 223 ALA A CA 1
ATOM 1762 C C . ALA A 1 223 ? 27.672 -8.039 14.266 1 31.84 223 ALA A C 1
ATOM 1764 O O . ALA A 1 223 ? 28.375 -9.016 14.531 1 31.84 223 ALA A O 1
ATOM 1765 N N . GLY A 1 224 ? 28.297 -6.906 13.812 1 24.98 224 GLY A N 1
ATOM 1766 C CA . GLY A 1 224 ? 29.531 -6.668 14.539 1 24.98 224 GLY A CA 1
ATOM 1767 C C . GLY A 1 224 ? 29.484 -7.16 15.977 1 24.98 224 GLY A C 1
ATOM 1768 O O . GLY A 1 224 ? 28.531 -6.879 16.703 1 24.98 224 GLY A O 1
ATOM 1769 N N . ARG A 1 225 ? 30.172 -8.289 16.234 1 23.81 225 ARG A N 1
ATOM 1770 C CA . ARG A 1 225 ? 30.609 -8.438 17.609 1 23.81 225 ARG A CA 1
ATOM 1771 C C . ARG A 1 225 ? 31.312 -7.18 18.109 1 23.81 225 ARG A C 1
ATOM 1773 O O . ARG A 1 225 ? 32.125 -6.59 17.375 1 23.81 225 ARG A O 1
ATOM 1780 N N . MET B 1 1 ? -26.25 -0.814 15.133 1 77.12 1 MET B N 1
ATOM 1781 C CA . MET B 1 1 ? -24.797 -0.85 15.164 1 77.12 1 MET B CA 1
ATOM 1782 C C . MET B 1 1 ? -24.219 -0.843 13.75 1 77.12 1 MET B C 1
ATOM 1784 O O . MET B 1 1 ? -24.734 -1.521 12.867 1 77.12 1 MET B O 1
ATOM 1788 N N . LYS B 1 2 ? -23.234 -0.112 13.57 1 87.56 2 LYS B N 1
ATOM 1789 C CA . LYS B 1 2 ? -22.656 0.02 12.242 1 87.56 2 LYS B CA 1
ATOM 1790 C C . LYS B 1 2 ? -22.031 -1.296 11.789 1 87.56 2 LYS B C 1
ATOM 1792 O O . LYS B 1 2 ? -21.547 -2.084 12.609 1 87.56 2 LYS B O 1
ATOM 1797 N N . TYR B 1 3 ? -22.172 -1.632 10.469 1 90.19 3 TYR B N 1
ATOM 1798 C CA . TYR B 1 3 ? -21.5 -2.703 9.742 1 90.19 3 TYR B CA 1
ATOM 1799 C C . TYR B 1 3 ? -22.109 -4.055 10.07 1 90.19 3 TYR B C 1
ATOM 1801 O O . TYR B 1 3 ? -21.516 -5.102 9.805 1 90.19 3 TYR B O 1
ATOM 1809 N N . THR B 1 4 ? -23.234 -4.086 10.789 1 87.38 4 THR B N 1
ATOM 1810 C CA . THR B 1 4 ? -24 -5.309 10.984 1 87.38 4 THR B CA 1
ATOM 1811 C C . THR B 1 4 ? -24.719 -5.703 9.703 1 87.38 4 THR B C 1
ATOM 1813 O O . THR B 1 4 ? -24.844 -4.898 8.773 1 87.38 4 THR B O 1
ATOM 1816 N N . PRO B 1 5 ? -25.062 -6.969 9.609 1 86 5 PRO B N 1
ATOM 1817 C CA . PRO B 1 5 ? -25.766 -7.379 8.398 1 86 5 PRO B CA 1
ATOM 1818 C C . PRO B 1 5 ? -26.969 -6.488 8.086 1 86 5 PRO B C 1
ATOM 1820 O O . PRO B 1 5 ? -27.781 -6.199 8.977 1 86 5 PRO B O 1
ATOM 1823 N N . GLY B 1 6 ? -27.078 -5.969 6.934 1 83.12 6 GLY B N 1
ATOM 1824 C CA . GLY B 1 6 ? -28.188 -5.117 6.531 1 83.12 6 GLY B CA 1
ATOM 1825 C C . GLY B 1 6 ? -27.891 -3.639 6.684 1 83.12 6 GLY B C 1
ATOM 1826 O O . GLY B 1 6 ? -28.609 -2.797 6.145 1 83.12 6 GLY B O 1
ATOM 1827 N N . TRP B 1 7 ? -26.844 -3.34 7.336 1 88.19 7 TRP B N 1
ATOM 1828 C CA . TRP B 1 7 ? -26.453 -1.943 7.516 1 88.19 7 TRP B CA 1
ATOM 1829 C C . TRP B 1 7 ? -25.938 -1.35 6.207 1 88.19 7 TRP B C 1
ATOM 1831 O O . TRP B 1 7 ? -25.219 -2.012 5.461 1 88.19 7 TRP B O 1
ATOM 1841 N N . GLN B 1 8 ? -26.312 -0.125 5.887 1 88.56 8 GLN B N 1
ATOM 1842 C CA . GLN B 1 8 ? -25.812 0.627 4.742 1 88.56 8 GLN B CA 1
ATOM 1843 C C . GLN B 1 8 ? -25.5 2.072 5.129 1 88.56 8 GLN B C 1
ATOM 1845 O O . GLN B 1 8 ? -26.219 2.672 5.93 1 88.56 8 GLN B O 1
ATOM 1850 N N . PRO B 1 9 ? -24.438 2.547 4.555 1 91 9 PRO B N 1
ATOM 1851 C CA . PRO B 1 9 ? -24.219 3.975 4.793 1 91 9 PRO B CA 1
ATOM 1852 C C . PRO B 1 9 ? -25.312 4.852 4.176 1 91 9 PRO B C 1
ATOM 1854 O O . PRO B 1 9 ? -25.984 4.43 3.234 1 91 9 PRO B O 1
ATOM 1857 N N . THR B 1 10 ? -25.453 5.961 4.754 1 90.56 10 THR B N 1
ATOM 1858 C CA . THR B 1 10 ? -26.422 6.902 4.207 1 90.56 10 THR B CA 1
ATOM 1859 C C . THR B 1 10 ? -26 7.355 2.811 1 90.56 10 THR B C 1
ATOM 1861 O O . THR B 1 10 ? -24.875 7.816 2.611 1 90.56 10 THR B O 1
ATOM 1864 N N . PRO B 1 11 ? -26.891 7.219 1.854 1 92.56 11 PRO B N 1
ATOM 1865 C CA . PRO B 1 11 ? -26.547 7.668 0.501 1 92.56 11 PRO B CA 1
ATOM 1866 C C . PRO B 1 11 ? -26.219 9.156 0.439 1 92.56 11 PRO B C 1
ATOM 1868 O O . PRO B 1 11 ? -26.766 9.945 1.22 1 92.56 11 PRO B O 1
ATOM 1871 N N . VAL B 1 12 ? -25.422 9.508 -0.475 1 96.19 12 VAL B N 1
ATOM 1872 C CA . VAL B 1 12 ? -24.969 10.891 -0.615 1 96.19 12 VAL B CA 1
ATOM 1873 C C . VAL B 1 12 ? -25.406 11.438 -1.973 1 96.19 12 VAL B C 1
ATOM 1875 O O . VAL B 1 12 ? -25.219 10.789 -3.002 1 96.19 12 VAL B O 1
ATOM 1878 N N . ASP B 1 13 ? -26.109 12.547 -1.931 1 97.19 13 ASP B N 1
ATOM 1879 C CA . ASP B 1 13 ? -26.266 13.336 -3.15 1 97.19 13 ASP B CA 1
ATOM 1880 C C . ASP B 1 13 ? -25 14.125 -3.465 1 97.19 13 ASP B C 1
ATOM 1882 O O . ASP B 1 13 ? -24.766 15.195 -2.902 1 97.19 13 ASP B O 1
ATOM 1886 N N . TRP B 1 14 ? -24.266 13.695 -4.402 1 96.56 14 TRP B N 1
ATOM 1887 C CA . TRP B 1 14 ? -22.922 14.219 -4.664 1 96.56 14 TRP B CA 1
ATOM 1888 C C . TRP B 1 14 ? -23 15.617 -5.258 1 96.56 14 TRP B C 1
ATOM 1890 O O . TRP B 1 14 ? -22 16.344 -5.289 1 96.56 14 TRP B O 1
ATOM 1900 N N . ALA B 1 15 ? -24.188 16.016 -5.676 1 96.12 15 ALA B N 1
ATOM 1901 C CA . ALA B 1 15 ? -24.375 17.344 -6.242 1 96.12 15 ALA B CA 1
ATOM 1902 C C . ALA B 1 15 ? -24.703 18.359 -5.152 1 96.12 15 ALA B C 1
ATOM 1904 O O . ALA B 1 15 ? -24.625 19.562 -5.379 1 96.12 15 ALA B O 1
ATOM 1905 N N . SER B 1 16 ? -25.047 17.938 -3.967 1 97.31 16 SER B N 1
ATOM 1906 C CA . SER B 1 16 ? -25.359 18.812 -2.846 1 97.31 16 SER B CA 1
ATOM 1907 C C . SER B 1 16 ? -24.094 19.422 -2.262 1 97.31 16 SER B C 1
ATOM 1909 O O . SER B 1 16 ? -22.984 19 -2.576 1 97.31 16 SER B O 1
ATOM 1911 N N . THR B 1 17 ? -24.281 20.422 -1.417 1 97.31 17 THR B N 1
ATOM 1912 C CA . THR B 1 17 ? -23.156 21.031 -0.724 1 97.31 17 THR B CA 1
ATOM 1913 C C . THR B 1 17 ? -22.438 20 0.146 1 97.31 17 THR B C 1
ATOM 1915 O O . THR B 1 17 ? -21.203 19.953 0.183 1 97.31 17 THR B O 1
ATOM 1918 N N . ARG B 1 18 ? -23.203 19.188 0.763 1 97.5 18 ARG B N 1
ATOM 1919 C CA . ARG B 1 18 ? -22.641 18.109 1.58 1 97.5 18 ARG B CA 1
ATOM 1920 C C . ARG B 1 18 ? -21.781 17.172 0.74 1 97.5 18 ARG B C 1
ATOM 1922 O O . ARG B 1 18 ? -20.688 16.812 1.152 1 97.5 18 ARG B O 1
ATOM 1929 N N . GLY B 1 19 ? -22.297 16.781 -0.415 1 98.25 19 GLY B N 1
ATOM 1930 C CA . GLY B 1 19 ? -21.547 15.945 -1.334 1 98.25 19 GLY B CA 1
ATOM 1931 C C . GLY B 1 19 ? -20.266 16.594 -1.827 1 98.25 19 GLY B C 1
ATOM 1932 O O . GLY B 1 19 ? -19.219 15.953 -1.858 1 98.25 19 GLY B O 1
ATOM 1933 N N . ARG B 1 20 ? -20.344 17.844 -2.156 1 98.31 20 ARG B N 1
ATOM 1934 C CA . ARG B 1 20 ? -19.188 18.578 -2.635 1 98.31 20 ARG B CA 1
ATOM 1935 C C . ARG B 1 20 ? -18.109 18.672 -1.552 1 98.31 20 ARG B C 1
ATOM 1937 O O . ARG B 1 20 ? -16.922 18.609 -1.847 1 98.31 20 ARG B O 1
ATOM 1944 N N . ILE B 1 21 ? -18.531 18.828 -0.325 1 98.62 21 ILE B N 1
ATOM 1945 C CA . ILE B 1 21 ? -17.625 18.875 0.808 1 98.62 21 ILE B CA 1
ATOM 1946 C C . ILE B 1 21 ? -16.891 17.531 0.935 1 98.62 21 ILE B C 1
ATOM 1948 O O . ILE B 1 21 ? -15.672 17.5 1.087 1 98.62 21 ILE B O 1
ATOM 1952 N N . LEU B 1 22 ? -17.656 16.438 0.821 1 98.69 22 LEU B N 1
ATOM 1953 C CA . LEU B 1 22 ? -17.062 15.109 0.927 1 98.69 22 LEU B CA 1
ATOM 1954 C C . LEU B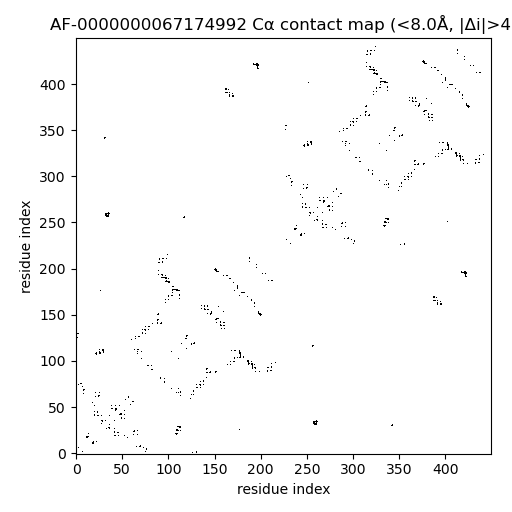 1 22 ? -16.062 14.867 -0.193 1 98.69 22 LEU B C 1
ATOM 1956 O O . LEU B 1 22 ? -14.969 14.352 0.049 1 98.69 22 LEU B O 1
ATOM 1960 N N . LEU B 1 23 ? -16.422 15.273 -1.414 1 98.5 23 LEU B N 1
ATOM 1961 C CA . LEU B 1 23 ? -15.539 15.094 -2.561 1 98.5 23 LEU B CA 1
ATOM 1962 C C . LEU B 1 23 ? -14.25 15.891 -2.377 1 98.5 23 LEU B C 1
ATOM 1964 O O . LEU B 1 23 ? -13.156 15.344 -2.539 1 98.5 23 LEU B O 1
ATOM 1968 N N . ALA B 1 24 ? -14.367 17.109 -1.975 1 98.44 24 ALA B N 1
ATOM 1969 C CA . ALA B 1 24 ? -13.203 17.969 -1.774 1 98.44 24 ALA B CA 1
ATOM 1970 C C . ALA B 1 24 ? -12.328 17.453 -0.635 1 98.44 24 ALA B C 1
ATOM 1972 O O . ALA B 1 24 ? -11.102 17.406 -0.756 1 98.44 24 ALA B O 1
ATOM 1973 N N . ALA B 1 25 ? -12.969 17.094 0.45 1 98.62 25 ALA B N 1
ATOM 1974 C CA . ALA B 1 25 ? -12.234 16.578 1.601 1 98.62 25 ALA B CA 1
ATOM 1975 C C . ALA B 1 25 ? -11.445 15.32 1.225 1 98.62 25 ALA B C 1
ATOM 1977 O O . ALA B 1 25 ? -10.273 15.188 1.598 1 98.62 25 ALA B O 1
ATOM 1978 N N . SER B 1 26 ? -12.102 14.43 0.488 1 98.5 26 SER B N 1
ATOM 1979 C CA . SER B 1 26 ? -11.438 13.18 0.113 1 98.5 26 SER B CA 1
ATOM 1980 C C . SER B 1 26 ? -10.188 13.445 -0.712 1 98.5 26 SER B C 1
ATOM 1982 O O . SER B 1 26 ? -9.164 12.781 -0.529 1 98.5 26 SER B O 1
ATOM 1984 N N . GLN B 1 27 ? -10.219 14.391 -1.562 1 97.5 27 GLN B N 1
ATOM 1985 C CA . GLN B 1 27 ? -9.07 14.742 -2.389 1 97.5 27 GLN B CA 1
ATOM 1986 C C . GLN B 1 27 ? -7.965 15.375 -1.552 1 97.5 27 GLN B C 1
ATOM 1988 O O . GLN B 1 27 ? -6.785 15.078 -1.757 1 97.5 27 GLN B O 1
ATOM 1993 N N . LEU B 1 28 ? -8.352 16.188 -0.627 1 97.31 28 LEU B N 1
ATOM 1994 C CA . LEU B 1 28 ? -7.375 16.828 0.246 1 97.31 28 LEU B CA 1
ATOM 1995 C C . LEU B 1 28 ? -6.727 15.812 1.181 1 97.31 28 LEU B C 1
ATOM 1997 O O . LEU B 1 28 ? -5.516 15.852 1.401 1 97.31 28 LEU B O 1
ATOM 2001 N N . PHE B 1 29 ? -7.562 14.898 1.718 1 97.38 29 PHE B N 1
ATOM 2002 C CA . PHE B 1 29 ? -7.023 13.828 2.549 1 97.38 29 PHE B CA 1
ATOM 2003 C C . PHE B 1 29 ? -6.047 12.969 1.758 1 97.38 29 PHE B C 1
ATOM 2005 O O . PHE B 1 29 ? -5.02 12.539 2.291 1 97.38 29 PHE B O 1
ATOM 2012 N N . ALA B 1 30 ? -6.34 12.719 0.503 1 96.19 30 ALA B N 1
ATOM 2013 C CA . ALA B 1 30 ? -5.473 11.906 -0.352 1 96.19 30 ALA B CA 1
ATOM 2014 C C . ALA B 1 30 ? -4.152 12.617 -0.625 1 96.19 30 ALA B C 1
ATOM 2016 O O . ALA B 1 30 ? -3.094 11.984 -0.647 1 96.19 30 ALA B O 1
ATOM 2017 N N . ALA B 1 31 ? -4.156 13.883 -0.748 1 93.56 31 ALA B N 1
ATOM 2018 C CA . ALA B 1 31 ? -2.988 14.656 -1.16 1 93.56 31 ALA B CA 1
ATOM 2019 C C . ALA B 1 31 ? -2.133 15.039 0.044 1 93.56 31 ALA B C 1
ATOM 2021 O O . ALA B 1 31 ? -0.904 14.945 -0.004 1 93.56 31 ALA B O 1
ATOM 2022 N N . ARG B 1 32 ? -2.836 15.406 1.161 1 93.56 32 ARG B N 1
ATOM 2023 C CA . ARG B 1 32 ? -2.107 16.047 2.252 1 93.56 32 ARG B CA 1
ATOM 2024 C C . ARG B 1 32 ? -2.201 15.219 3.531 1 93.56 32 ARG B C 1
ATOM 2026 O O . ARG B 1 32 ? -1.526 15.516 4.52 1 93.56 32 ARG B O 1
ATOM 2033 N N . GLY B 1 33 ? -3.018 14.211 3.455 1 94.62 33 GLY B N 1
ATOM 2034 C CA . GLY B 1 33 ? -3.303 13.484 4.684 1 94.62 33 GLY B CA 1
ATOM 2035 C C . GLY B 1 33 ? -4.352 14.156 5.543 1 94.62 33 GLY B C 1
ATOM 2036 O O . GLY B 1 33 ? -4.68 15.328 5.336 1 94.62 33 GLY B O 1
ATOM 2037 N N . TYR B 1 34 ? -4.895 13.445 6.465 1 96.5 34 TYR B N 1
ATOM 2038 C CA . TYR B 1 34 ? -5.906 13.93 7.398 1 96.5 34 TYR B CA 1
ATOM 2039 C C . TYR B 1 34 ? -5.363 15.07 8.25 1 96.5 34 TYR B C 1
ATOM 2041 O O . TYR B 1 34 ? -5.992 16.125 8.352 1 96.5 34 TYR B O 1
ATOM 2049 N N . PHE B 1 35 ? -4.176 14.859 8.75 1 93.94 35 PHE B N 1
ATOM 2050 C CA . PHE B 1 35 ? -3.604 15.844 9.664 1 93.94 35 PHE B CA 1
ATOM 2051 C C . PHE B 1 35 ? -3.1 17.062 8.914 1 93.94 35 PHE B C 1
ATOM 2053 O O . PHE B 1 35 ? -2.996 18.156 9.477 1 93.94 35 PHE B O 1
ATOM 2060 N N . GLY B 1 36 ? -2.846 16.906 7.668 1 94.06 36 GLY B N 1
ATOM 2061 C CA . GLY B 1 36 ? -2.381 18.016 6.84 1 94.06 36 GLY B CA 1
ATOM 2062 C C . GLY B 1 36 ? -3.512 18.812 6.219 1 94.06 36 GLY B C 1
ATOM 2063 O O . GLY B 1 36 ? -3.271 19.719 5.434 1 94.06 36 GLY B O 1
ATOM 2064 N N . THR B 1 37 ? -4.766 18.453 6.551 1 96.94 37 THR B N 1
ATOM 2065 C CA . THR B 1 37 ? -5.945 19.094 5.992 1 96.94 37 THR B CA 1
ATOM 2066 C C . THR B 1 37 ? -6.789 19.734 7.09 1 96.94 37 THR B C 1
ATOM 2068 O O . THR B 1 37 ? -7.121 19.078 8.086 1 96.94 37 THR B O 1
ATOM 2071 N N . SER B 1 38 ? -7.117 21.016 6.93 1 96.88 38 SER B N 1
ATOM 2072 C CA . SER B 1 38 ? -7.984 21.688 7.883 1 96.88 38 SER B CA 1
ATOM 2073 C C . SER B 1 38 ? -9.398 21.844 7.332 1 96.88 38 SER B C 1
ATOM 2075 O O . SER B 1 38 ? -9.625 21.672 6.133 1 96.88 38 SER B O 1
ATOM 2077 N N . THR B 1 39 ? -10.359 22.172 8.234 1 97.88 39 THR B N 1
ATOM 2078 C CA . THR B 1 39 ? -11.719 22.469 7.793 1 97.88 39 THR B CA 1
ATOM 2079 C C . THR B 1 39 ? -11.75 23.75 6.957 1 97.88 39 THR B C 1
ATOM 2081 O O . THR B 1 39 ? -12.57 23.875 6.051 1 97.88 39 THR B O 1
ATOM 2084 N N . ARG B 1 40 ? -10.852 24.656 7.219 1 97.88 40 ARG B N 1
ATOM 2085 C CA . ARG B 1 40 ? -10.727 25.844 6.387 1 97.88 40 ARG B CA 1
ATOM 2086 C C . ARG B 1 40 ? -10.32 25.484 4.961 1 97.88 40 ARG B C 1
ATOM 2088 O O . ARG B 1 40 ? -10.875 26 3.996 1 97.88 40 ARG B O 1
ATOM 2095 N N . ASP B 1 41 ? -9.344 24.562 4.828 1 97.88 41 ASP B N 1
ATOM 2096 C CA . ASP B 1 41 ? -8.914 24.078 3.516 1 97.88 41 ASP B CA 1
ATOM 2097 C C . ASP B 1 41 ? -10.094 23.5 2.734 1 97.88 41 ASP B C 1
ATOM 2099 O O . ASP B 1 41 ? -10.242 23.781 1.54 1 97.88 41 ASP B O 1
ATOM 2103 N N . ILE B 1 42 ? -10.922 22.75 3.418 1 98.62 42 ILE B N 1
ATOM 2104 C CA . ILE B 1 42 ? -12.047 22.062 2.781 1 98.62 42 ILE B CA 1
ATOM 2105 C C . ILE B 1 42 ? -13.086 23.094 2.355 1 98.62 42 ILE B C 1
ATOM 2107 O O . ILE B 1 42 ? -13.586 23.062 1.226 1 98.62 42 ILE B O 1
ATOM 2111 N N . ALA B 1 43 ? -13.406 24.031 3.283 1 98.56 43 ALA B N 1
ATOM 2112 C CA . ALA B 1 43 ? -14.367 25.078 2.977 1 98.56 43 ALA B CA 1
ATOM 2113 C C . ALA B 1 43 ? -13.922 25.891 1.766 1 98.56 43 ALA B C 1
ATOM 2115 O O . ALA B 1 43 ? -14.711 26.141 0.854 1 98.56 43 ALA B O 1
ATOM 2116 N N . ASP B 1 44 ? -12.656 26.25 1.749 1 98.44 44 ASP B N 1
ATOM 2117 C CA . ASP B 1 44 ? -12.094 27.031 0.646 1 98.44 44 ASP B CA 1
ATOM 2118 C C . ASP B 1 44 ? -12.203 26.266 -0.672 1 98.44 44 ASP B C 1
ATOM 2120 O O . ASP B 1 44 ? -12.508 26.859 -1.711 1 98.44 44 ASP B O 1
ATOM 2124 N N . ALA B 1 45 ? -12.031 24.984 -0.63 1 97.88 45 ALA B N 1
ATOM 2125 C CA . ALA B 1 45 ? -12.031 24.156 -1.833 1 97.88 45 ALA B CA 1
ATOM 2126 C C . ALA B 1 45 ? -13.422 24.125 -2.463 1 97.88 45 ALA B C 1
ATOM 2128 O O . ALA B 1 45 ? -13.555 23.938 -3.676 1 97.88 45 ALA B O 1
ATOM 2129 N N . VAL B 1 46 ? -14.438 24.266 -1.624 1 98 46 VAL B N 1
ATOM 2130 C CA . VAL B 1 46 ? -15.797 24.219 -2.152 1 98 46 VAL B CA 1
ATOM 2131 C C . VAL B 1 46 ? -16.391 25.625 -2.184 1 98 46 VAL B C 1
ATOM 2133 O O . VAL B 1 46 ? -17.578 25.797 -2.445 1 98 46 VAL B O 1
ATOM 2136 N N . SER B 1 47 ? -15.578 26.656 -1.863 1 98 47 SER B N 1
ATOM 2137 C CA . SER B 1 47 ? -15.922 28.062 -1.967 1 98 47 SER B CA 1
ATOM 2138 C C . SER B 1 47 ? -17.094 28.422 -1.059 1 98 47 SER B C 1
ATOM 2140 O O . SER B 1 47 ? -18.047 29.062 -1.493 1 98 47 SER B O 1
ATOM 2142 N N . ILE B 1 48 ? -17.016 28.031 0.108 1 97.69 48 ILE B N 1
ATOM 2143 C CA . ILE B 1 48 ? -17.969 28.453 1.139 1 97.69 48 ILE B CA 1
ATOM 2144 C C . ILE B 1 48 ? -17.203 28.984 2.354 1 97.69 48 ILE B C 1
ATOM 2146 O O . ILE B 1 48 ? -15.992 28.797 2.457 1 97.69 48 ILE B O 1
ATOM 2150 N N . ARG B 1 49 ? -17.984 29.656 3.197 1 96.94 49 ARG B N 1
ATOM 2151 C CA . ARG B 1 49 ? -17.391 30.109 4.457 1 96.94 49 ARG B CA 1
ATOM 2152 C C . ARG B 1 49 ? -17.234 28.938 5.434 1 96.94 49 ARG B C 1
ATOM 2154 O O . ARG B 1 49 ? -18.078 28.031 5.457 1 96.94 49 ARG B O 1
ATOM 2161 N N . GLN B 1 50 ? -16.188 28.953 6.18 1 96.31 50 GLN B N 1
ATOM 2162 C CA . GLN B 1 50 ? -15.891 27.859 7.105 1 96.31 50 GLN B CA 1
ATOM 2163 C C . GLN B 1 50 ? -17.062 27.609 8.047 1 96.31 50 GLN B C 1
ATOM 2165 O O . GLN B 1 50 ? -17.438 26.453 8.273 1 96.31 50 GLN B O 1
ATOM 2170 N N . PRO B 1 51 ? -17.766 28.609 8.57 1 96.12 51 PRO B N 1
ATOM 2171 C CA . PRO B 1 51 ? -18.906 28.328 9.453 1 96.12 51 PRO B CA 1
ATOM 2172 C C . PRO B 1 51 ? -20.031 27.578 8.734 1 96.12 51 PRO B C 1
ATOM 2174 O O . PRO B 1 51 ? -20.734 26.781 9.359 1 96.12 51 PRO B O 1
ATOM 2177 N N . SER B 1 52 ? -20.203 27.812 7.527 1 96.69 52 SER B N 1
ATOM 2178 C CA . SER B 1 52 ? -21.234 27.125 6.734 1 96.69 52 SER B CA 1
ATOM 2179 C C . SER B 1 52 ? -20.969 25.625 6.664 1 96.69 52 SER B C 1
ATOM 2181 O O . SER B 1 52 ? -21.906 24.844 6.551 1 96.69 52 SER B O 1
ATOM 2183 N N . LEU B 1 53 ? -19.641 25.25 6.656 1 97.81 53 LEU B N 1
ATOM 2184 C CA . LEU B 1 53 ? -19.266 23.828 6.641 1 97.81 53 LEU B CA 1
ATOM 2185 C C . LEU B 1 53 ? -19.859 23.094 7.84 1 97.81 53 LEU B C 1
ATOM 2187 O O . LEU B 1 53 ? -20.297 21.953 7.719 1 97.81 53 LEU B O 1
ATOM 2191 N N . PHE B 1 54 ? -20.031 23.812 8.891 1 96.62 54 PHE B N 1
ATOM 2192 C CA . PHE B 1 54 ? -20.453 23.203 10.148 1 96.62 54 PHE B CA 1
ATOM 2193 C C . PHE B 1 54 ? -21.969 23.047 10.188 1 96.62 54 PHE B C 1
ATOM 2195 O O . PHE B 1 54 ? -22.5 22.391 11.078 1 96.62 54 PHE B O 1
ATOM 2202 N N . HIS B 1 55 ? -22.688 23.609 9.234 1 96.75 55 HIS B N 1
ATOM 2203 C CA . HIS B 1 55 ? -24.094 23.297 9.039 1 96.75 55 HIS B CA 1
ATOM 2204 C C . HIS B 1 55 ? -24.281 21.891 8.492 1 96.75 55 HIS B C 1
ATOM 2206 O O . HIS B 1 55 ? -25.328 21.281 8.68 1 96.75 55 HIS B O 1
ATOM 2212 N N . HIS B 1 56 ? -23.281 21.391 7.895 1 97.12 56 HIS B N 1
ATOM 2213 C CA . HIS B 1 56 ? -23.359 20.094 7.234 1 97.12 56 HIS B CA 1
ATOM 2214 C C . HIS B 1 56 ? -22.625 19.031 8.039 1 97.12 56 HIS B C 1
ATOM 2216 O O . HIS B 1 56 ? -23.031 17.859 8.039 1 97.12 56 HIS B O 1
ATOM 2222 N N . PHE B 1 57 ? -21.531 19.438 8.633 1 98 57 PHE B N 1
ATOM 2223 C CA . PHE B 1 57 ? -20.703 18.531 9.43 1 98 57 PHE B CA 1
ATOM 2224 C C . PHE B 1 57 ? -20.266 19.188 10.734 1 98 57 PHE B C 1
ATOM 2226 O O . PHE B 1 57 ? -19.797 20.328 10.727 1 98 57 PHE B O 1
ATOM 2233 N N . THR B 1 58 ? -20.312 18.422 11.766 1 95.19 58 THR B N 1
ATOM 2234 C CA . THR B 1 58 ? -20.016 18.984 13.078 1 95.19 58 THR B CA 1
ATOM 2235 C C . THR B 1 58 ? -18.516 19.109 13.289 1 95.19 58 THR B C 1
ATOM 2237 O O . THR B 1 58 ? -18.062 19.906 14.109 1 95.19 58 THR B O 1
ATOM 2240 N N . ALA B 1 59 ? -17.812 18.234 12.555 1 96.06 59 ALA B N 1
ATOM 2241 C CA . ALA B 1 59 ? -16.359 18.203 12.727 1 96.06 59 ALA B CA 1
ATOM 2242 C C . ALA B 1 59 ? -15.688 17.531 11.531 1 96.06 59 ALA B C 1
ATOM 2244 O O . ALA B 1 59 ? -16.344 16.844 10.742 1 96.06 59 ALA B O 1
ATOM 2245 N N . LYS B 1 60 ? -14.438 17.766 11.422 1 97.38 60 LYS B N 1
ATOM 2246 C CA . LYS B 1 60 ? -13.625 17.094 10.414 1 97.38 60 LYS B CA 1
ATOM 2247 C C . LYS B 1 60 ? -13.727 15.57 10.547 1 97.38 60 LYS B C 1
ATOM 2249 O O . LYS B 1 60 ? -13.75 14.852 9.547 1 97.38 60 LYS B O 1
ATOM 2254 N N . GLN B 1 61 ? -13.836 15.078 11.781 1 97.44 61 GLN B N 1
ATOM 2255 C CA . GLN B 1 61 ? -13.938 13.648 12.07 1 97.44 61 GLN B CA 1
ATOM 2256 C C . GLN B 1 61 ? -15.18 13.047 11.43 1 97.44 61 GLN B C 1
ATOM 2258 O O . GLN B 1 61 ? -15.156 11.898 10.969 1 97.44 61 GLN B O 1
ATOM 2263 N N . GLU B 1 62 ? -16.188 13.797 11.43 1 97.62 62 GLU B N 1
ATOM 2264 C CA . GLU B 1 62 ? -17.422 13.305 10.836 1 97.62 62 GLU B CA 1
ATOM 2265 C C . GLU B 1 62 ? -17.297 13.164 9.32 1 97.62 62 GLU B C 1
ATOM 2267 O O . GLU B 1 62 ? -17.828 12.227 8.734 1 97.62 62 GLU B O 1
ATOM 2272 N N . ILE B 1 63 ? -16.625 14.117 8.711 1 98.38 63 ILE B N 1
ATOM 2273 C CA . ILE B 1 63 ? -16.375 14.047 7.277 1 98.38 63 ILE B CA 1
ATOM 2274 C C . ILE B 1 63 ? -15.594 12.773 6.957 1 98.38 63 ILE B C 1
ATOM 2276 O O . ILE B 1 63 ? -15.977 12 6.078 1 98.38 63 ILE B O 1
ATOM 2280 N N . PHE B 1 64 ? -14.547 12.555 7.672 1 98.38 64 PHE B N 1
ATOM 2281 C CA . PHE B 1 64 ? -13.672 11.406 7.477 1 98.38 64 PHE B CA 1
ATOM 2282 C C . PHE B 1 64 ? -14.43 10.102 7.711 1 98.38 64 PHE B C 1
ATOM 2284 O O . PHE B 1 64 ? -14.359 9.188 6.891 1 98.38 64 PHE B O 1
ATOM 2291 N N . ARG B 1 65 ? -15.172 10.055 8.766 1 97.5 65 ARG B N 1
ATOM 2292 C CA . ARG B 1 65 ? -15.961 8.875 9.102 1 97.5 65 ARG B CA 1
ATOM 2293 C C . ARG B 1 65 ? -16.938 8.539 7.988 1 97.5 65 ARG B C 1
ATOM 2295 O O . ARG B 1 65 ? -17.078 7.375 7.598 1 97.5 65 ARG B O 1
ATOM 2302 N N . THR B 1 66 ? -17.594 9.555 7.539 1 97.81 66 THR B N 1
ATOM 2303 C CA . THR B 1 66 ? -18.578 9.359 6.477 1 97.81 66 THR B CA 1
ATOM 2304 C C . THR B 1 66 ? -17.922 8.742 5.246 1 97.81 66 THR B C 1
ATOM 2306 O O . THR B 1 66 ? -18.453 7.797 4.656 1 97.81 66 THR B O 1
ATOM 2309 N N . LEU B 1 67 ? -16.797 9.188 4.867 1 98.44 67 LEU B N 1
ATOM 2310 C CA . LEU B 1 67 ? -16.078 8.672 3.707 1 98.44 67 LEU B CA 1
ATOM 2311 C C . LEU B 1 67 ? -15.656 7.223 3.922 1 98.44 67 LEU B C 1
ATOM 2313 O O . LEU B 1 67 ? -15.789 6.395 3.02 1 98.44 67 LEU B O 1
ATOM 2317 N N . VAL B 1 68 ? -15.164 6.871 5.102 1 98.19 68 VAL B N 1
ATOM 2318 C CA . VAL B 1 68 ? -14.773 5.5 5.418 1 98.19 68 VAL B CA 1
ATOM 2319 C C . VAL B 1 68 ? -15.992 4.582 5.34 1 98.19 68 VAL B C 1
ATOM 2321 O O . VAL B 1 68 ? -15.922 3.494 4.762 1 98.19 68 VAL B O 1
ATOM 2324 N N . GLU B 1 69 ? -17.078 5.043 5.887 1 97.44 69 GLU B N 1
ATOM 2325 C CA . GLU B 1 69 ? -18.297 4.242 5.895 1 97.44 69 GLU B CA 1
ATOM 2326 C C . GLU B 1 69 ? -18.797 3.967 4.473 1 97.44 69 GLU B C 1
ATOM 2328 O O . GLU B 1 69 ? -19.234 2.859 4.172 1 97.44 69 GLU B O 1
ATOM 2333 N N . LEU B 1 70 ? -18.688 5 3.65 1 97.12 70 LEU B N 1
ATOM 2334 C CA . LEU B 1 70 ? -19.141 4.879 2.266 1 97.12 70 LEU B CA 1
ATOM 2335 C C . LEU B 1 70 ? -18.281 3.875 1.505 1 97.12 70 LEU B C 1
ATOM 2337 O O . LEU B 1 70 ? -18.766 3.203 0.591 1 97.12 70 LEU B O 1
ATOM 2341 N N . ASP B 1 71 ? -17.031 3.729 1.858 1 97.06 71 ASP B N 1
ATOM 2342 C CA . ASP B 1 71 ? -16.125 2.799 1.203 1 97.06 71 ASP B CA 1
ATOM 2343 C C . ASP B 1 71 ? -16.219 1.405 1.818 1 97.06 71 ASP B C 1
ATOM 2345 O O . ASP B 1 71 ? -16.422 0.419 1.106 1 97.06 71 ASP B O 1
ATOM 2349 N N . LEU B 1 72 ? -16.172 1.267 3.127 1 97.06 72 LEU B N 1
ATOM 2350 C CA . LEU B 1 72 ? -16.016 0.035 3.893 1 97.06 72 LEU B CA 1
ATOM 2351 C C . LEU B 1 72 ? -17.328 -0.727 3.973 1 97.06 72 LEU B C 1
ATOM 2353 O O . LEU B 1 72 ? -17.344 -1.956 3.873 1 97.06 72 LEU B O 1
ATOM 2357 N N . GLY B 1 73 ? -18.438 -0.03 4.211 1 95.38 73 GLY B N 1
ATOM 2358 C CA . GLY B 1 73 ? -19.734 -0.665 4.359 1 95.38 73 GLY B CA 1
ATOM 2359 C C . GLY B 1 73 ? -20.062 -1.617 3.227 1 95.38 73 GLY B C 1
ATOM 2360 O O . GLY B 1 73 ? -20.25 -2.816 3.449 1 95.38 73 GLY B O 1
ATOM 2361 N N . PRO B 1 74 ? -20.078 -1.073 2.002 1 93.31 74 PRO B N 1
ATOM 2362 C CA . PRO B 1 74 ? -20.391 -1.935 0.859 1 93.31 74 PRO B CA 1
ATOM 2363 C C . PRO B 1 74 ? -19.406 -3.092 0.707 1 93.31 74 PRO B C 1
ATOM 2365 O O . PRO B 1 74 ? -19.781 -4.176 0.251 1 93.31 74 PRO B O 1
ATOM 2368 N N . SER B 1 75 ? -18.141 -2.9 1.003 1 95.56 75 SER B N 1
ATOM 2369 C CA . SER B 1 75 ? -17.141 -3.965 0.907 1 95.56 75 SER B CA 1
ATOM 2370 C C . SER B 1 75 ? -17.484 -5.117 1.85 1 95.56 75 SER B C 1
ATOM 2372 O O . SER B 1 75 ? -17.391 -6.285 1.466 1 95.56 75 SER B O 1
ATOM 2374 N N . ILE B 1 76 ? -17.828 -4.789 3.102 1 96.81 76 ILE B N 1
ATOM 2375 C CA . ILE B 1 76 ? -18.219 -5.789 4.094 1 96.81 76 ILE B CA 1
ATOM 2376 C C . ILE B 1 76 ? -19.422 -6.578 3.592 1 96.81 76 ILE B C 1
ATOM 2378 O O . ILE B 1 76 ? -19.438 -7.809 3.643 1 96.81 76 ILE B O 1
ATOM 2382 N N . ASP B 1 77 ? -20.375 -5.863 3.084 1 94.31 77 ASP B N 1
ATOM 2383 C CA . ASP B 1 77 ? -21.594 -6.5 2.602 1 94.31 77 ASP B CA 1
ATOM 2384 C C . ASP B 1 77 ? -21.297 -7.449 1.442 1 94.31 77 ASP B C 1
ATOM 2386 O O . ASP B 1 77 ? -21.844 -8.555 1.381 1 94.31 77 ASP B O 1
ATOM 2390 N N . ARG B 1 78 ? -20.484 -7.07 0.551 1 92.81 78 ARG B N 1
ATOM 2391 C CA . ARG B 1 78 ? -20.141 -7.887 -0.607 1 92.81 78 ARG B CA 1
ATOM 2392 C C . ARG B 1 78 ? -19.469 -9.188 -0.179 1 92.81 78 ARG B C 1
ATOM 2394 O O . ARG B 1 78 ? -19.797 -10.258 -0.702 1 92.81 78 ARG B O 1
ATOM 2401 N N . VAL B 1 79 ? -18.531 -9.148 0.768 1 96.25 79 VAL B N 1
ATOM 2402 C CA . VAL B 1 79 ? -17.844 -10.359 1.205 1 96.25 79 VAL B CA 1
ATOM 2403 C C . VAL B 1 79 ? -18.812 -11.281 1.933 1 96.25 79 VAL B C 1
ATOM 2405 O O . VAL B 1 79 ? -18.781 -12.5 1.749 1 96.25 79 VAL B O 1
ATOM 2408 N N . ARG B 1 80 ? -19.703 -10.688 2.75 1 95.38 80 ARG B N 1
ATOM 2409 C CA . ARG B 1 80 ? -20.734 -11.477 3.426 1 95.38 80 ARG B CA 1
ATOM 2410 C C . ARG B 1 80 ? -21.578 -12.258 2.422 1 95.38 80 ARG B C 1
ATOM 2412 O O . ARG B 1 80 ? -21.828 -13.445 2.607 1 95.38 80 ARG B O 1
ATOM 2419 N N . GLN B 1 81 ? -21.969 -11.539 1.44 1 92.5 81 GLN B N 1
ATOM 2420 C CA . GLN B 1 81 ? -22.781 -12.164 0.403 1 92.5 81 GLN B CA 1
ATOM 2421 C C . GLN B 1 81 ? -22.016 -13.281 -0.301 1 92.5 81 GLN B C 1
ATOM 2423 O O . GLN B 1 81 ? -22.562 -14.336 -0.598 1 92.5 81 GLN B O 1
ATOM 2428 N N . ARG B 1 82 ? -20.75 -13.039 -0.586 1 94.94 82 ARG B N 1
ATOM 2429 C CA . ARG B 1 82 ? -19.906 -14.031 -1.255 1 94.94 82 ARG B CA 1
ATOM 2430 C C . ARG B 1 82 ? -19.797 -15.305 -0.423 1 94.94 82 ARG B C 1
ATOM 2432 O O . ARG B 1 82 ? -19.844 -16.406 -0.963 1 94.94 82 ARG B O 1
ATOM 2439 N N . LEU B 1 83 ? -19.594 -15.156 0.872 1 95.94 83 LEU B N 1
ATOM 2440 C CA . LEU B 1 83 ? -19.422 -16.281 1.775 1 95.94 83 LEU B CA 1
ATOM 2441 C C . LEU B 1 83 ? -20.672 -17.172 1.789 1 95.94 83 LEU B C 1
ATOM 2443 O O . LEU B 1 83 ? -20.578 -18.375 1.989 1 95.94 83 LEU B O 1
ATOM 2447 N N . ALA B 1 84 ? -21.797 -16.562 1.472 1 94.19 84 ALA B N 1
ATOM 2448 C CA . ALA B 1 84 ? -23.078 -17.266 1.542 1 94.19 84 ALA B CA 1
ATOM 2449 C C . ALA B 1 84 ? -23.406 -17.953 0.215 1 94.19 84 ALA B C 1
ATOM 2451 O O . ALA B 1 84 ? -24.312 -18.781 0.142 1 94.19 84 ALA B O 1
ATOM 2452 N N . GLU B 1 85 ? -22.641 -17.672 -0.816 1 94.38 85 GLU B N 1
ATOM 2453 C CA . GLU B 1 85 ? -22.891 -18.219 -2.146 1 94.38 85 GLU B CA 1
ATOM 2454 C C . GLU B 1 85 ? -22.469 -19.688 -2.229 1 94.38 85 GLU B C 1
ATOM 2456 O O . GLU B 1 85 ? -21.641 -20.141 -1.442 1 94.38 85 GLU B O 1
ATOM 2461 N N . GLU B 1 86 ? -23.109 -20.312 -3.24 1 94.81 86 GLU B N 1
ATOM 2462 C CA . GLU B 1 86 ? -22.688 -21.672 -3.576 1 94.81 86 GLU B CA 1
ATOM 2463 C C . GLU B 1 86 ? -21.75 -21.672 -4.773 1 94.81 86 GLU B C 1
ATOM 2465 O O . GLU B 1 86 ? -22.188 -21.703 -5.922 1 94.81 86 GLU B O 1
ATOM 2470 N N . SER B 1 87 ? -20.547 -21.578 -4.637 1 96.31 87 SER B N 1
ATOM 2471 C CA . SER B 1 87 ? -19.453 -21.609 -5.605 1 96.31 87 SER B CA 1
ATOM 2472 C C . SER B 1 87 ? -18.156 -22.047 -4.953 1 96.31 87 SER B C 1
ATOM 2474 O O . SER B 1 87 ? -18.109 -22.312 -3.75 1 96.31 87 SER B O 1
ATOM 2476 N N . THR B 1 88 ? -17.141 -22.25 -5.746 1 97.56 88 THR B N 1
ATOM 2477 C CA . THR B 1 88 ? -15.859 -22.641 -5.184 1 97.56 88 THR B CA 1
ATOM 2478 C C . THR B 1 88 ? -15.211 -21.484 -4.441 1 97.56 88 THR B C 1
ATOM 2480 O O . THR B 1 88 ? -15.555 -20.328 -4.672 1 97.56 88 THR B O 1
ATOM 2483 N N . TRP B 1 89 ? -14.367 -21.75 -3.512 1 98.25 89 TRP B N 1
ATOM 2484 C CA . TRP B 1 89 ? -13.656 -20.719 -2.764 1 98.25 89 TRP B CA 1
ATOM 2485 C C . TRP B 1 89 ? -12.75 -19.891 -3.684 1 98.25 89 TRP B C 1
ATOM 2487 O O . TRP B 1 89 ? -12.555 -18.703 -3.471 1 98.25 89 TRP B O 1
ATOM 2497 N N . ALA B 1 90 ? -12.203 -20.547 -4.719 1 98.56 90 ALA B N 1
ATOM 2498 C CA . ALA B 1 90 ? -11.391 -19.859 -5.719 1 98.56 90 ALA B CA 1
ATOM 2499 C C . ALA B 1 90 ? -12.219 -18.812 -6.477 1 98.56 90 ALA B C 1
ATOM 2501 O O . ALA B 1 90 ? -11.773 -17.688 -6.688 1 98.56 90 ALA B O 1
ATOM 2502 N N . GLU B 1 91 ? -13.453 -19.203 -6.875 1 98.25 91 GLU B N 1
ATOM 2503 C CA . GLU B 1 91 ? -14.359 -18.266 -7.535 1 98.25 91 GLU B CA 1
ATOM 2504 C C . GLU B 1 91 ? -14.719 -17.109 -6.609 1 98.25 91 GLU B C 1
ATOM 2506 O O . GLU B 1 91 ? -14.734 -15.945 -7.035 1 98.25 91 GLU B O 1
ATOM 2511 N N . LYS B 1 92 ? -14.969 -17.438 -5.332 1 98.38 92 LYS B N 1
ATOM 2512 C CA . LYS B 1 92 ? -15.312 -16.422 -4.348 1 98.38 92 LYS B CA 1
ATOM 2513 C C . LYS B 1 92 ? -14.18 -15.414 -4.164 1 98.38 92 LYS B C 1
ATOM 2515 O O . LYS B 1 92 ? -14.406 -14.203 -4.16 1 98.38 92 LYS B O 1
ATOM 2520 N N . LEU B 1 93 ? -12.938 -15.906 -4.02 1 98.5 93 LEU B N 1
ATOM 2521 C CA . LEU B 1 93 ? -11.797 -15.023 -3.805 1 98.5 93 LEU B CA 1
ATOM 2522 C C . LEU B 1 93 ? -11.555 -14.141 -5.023 1 98.5 93 LEU B C 1
ATOM 2524 O O . LEU B 1 93 ? -11.375 -12.93 -4.891 1 98.5 93 LEU B O 1
ATOM 2528 N N . HIS B 1 94 ? -11.578 -14.75 -6.199 1 98.69 94 HIS B N 1
ATOM 2529 C CA . HIS B 1 94 ? -11.352 -14.016 -7.438 1 98.69 94 HIS B CA 1
ATOM 2530 C C . HIS B 1 94 ? -12.383 -12.898 -7.609 1 98.69 94 HIS B C 1
ATOM 2532 O O . HIS B 1 94 ? -12.016 -11.758 -7.891 1 98.69 94 HIS B O 1
ATOM 2538 N N . LEU B 1 95 ? -13.633 -13.227 -7.395 1 97.94 95 LEU B N 1
ATOM 2539 C CA . LEU B 1 95 ? -14.711 -12.258 -7.547 1 97.94 95 LEU B CA 1
ATOM 2540 C C . LEU B 1 95 ? -14.617 -11.164 -6.48 1 97.94 95 LEU B C 1
ATOM 2542 O O . LEU B 1 95 ? -14.867 -9.992 -6.77 1 97.94 95 LEU B O 1
ATOM 2546 N N . THR B 1 96 ? -14.312 -11.555 -5.262 1 97.81 96 THR B N 1
ATOM 2547 C CA . THR B 1 96 ? -14.172 -10.586 -4.18 1 97.81 96 THR B CA 1
ATOM 2548 C C . THR B 1 96 ? -13.109 -9.539 -4.523 1 97.81 96 THR B C 1
ATOM 2550 O O . THR B 1 96 ? -13.367 -8.336 -4.445 1 97.81 96 THR B O 1
ATOM 2553 N N . VAL B 1 97 ? -11.945 -9.961 -4.973 1 98.25 97 VAL B N 1
ATOM 2554 C CA . VAL B 1 97 ? -10.844 -9.062 -5.297 1 98.25 97 VAL B CA 1
ATOM 2555 C C . VAL B 1 97 ? -11.219 -8.195 -6.5 1 98.25 97 VAL B C 1
ATOM 2557 O O . VAL B 1 97 ? -11.07 -6.977 -6.465 1 98.25 97 VAL B O 1
ATOM 2560 N N . ALA B 1 98 ? -11.766 -8.805 -7.535 1 98.19 98 ALA B N 1
ATOM 2561 C CA . ALA B 1 98 ? -12.125 -8.078 -8.75 1 98.19 98 ALA B CA 1
ATOM 2562 C C . ALA B 1 98 ? -13.164 -7.004 -8.461 1 98.19 98 ALA B C 1
ATOM 2564 O O . ALA B 1 98 ? -13.031 -5.863 -8.906 1 98.19 98 ALA B O 1
ATOM 2565 N N . CYS B 1 99 ? -14.148 -7.312 -7.68 1 96.69 99 CYS B N 1
ATOM 2566 C CA . CYS B 1 99 ? -15.227 -6.383 -7.359 1 96.69 99 CYS B CA 1
ATOM 2567 C C . CYS B 1 99 ? -14.719 -5.238 -6.492 1 96.69 99 CYS B C 1
ATOM 2569 O O . CYS B 1 99 ? -15.07 -4.078 -6.719 1 96.69 99 CYS B O 1
ATOM 2571 N N . ASP B 1 100 ? -13.945 -5.562 -5.523 1 96.31 100 ASP B N 1
ATOM 2572 C CA . ASP B 1 100 ? -13.422 -4.523 -4.641 1 96.31 100 ASP B CA 1
ATOM 2573 C C . ASP B 1 100 ? -12.547 -3.535 -5.414 1 96.31 100 ASP B C 1
ATOM 2575 O O . ASP B 1 100 ? -12.656 -2.322 -5.219 1 96.31 100 ASP B O 1
ATOM 2579 N N . VAL B 1 101 ? -11.711 -4.047 -6.301 1 97.12 101 VAL B N 1
ATOM 2580 C CA . VAL B 1 101 ? -10.852 -3.184 -7.109 1 97.12 101 VAL B CA 1
ATOM 2581 C C . VAL B 1 101 ? -11.711 -2.342 -8.055 1 97.12 101 VAL B C 1
ATOM 2583 O O . VAL B 1 101 ? -11.5 -1.135 -8.188 1 97.12 101 VAL B O 1
ATOM 2586 N N . ARG B 1 102 ? -12.664 -2.955 -8.656 1 96.5 102 ARG B N 1
ATOM 2587 C CA . ARG B 1 102 ? -13.547 -2.209 -9.547 1 96.5 102 ARG B CA 1
ATOM 2588 C C . ARG B 1 102 ? -14.258 -1.085 -8.805 1 96.5 102 ARG B C 1
ATOM 2590 O O . ARG B 1 102 ? -14.312 0.049 -9.281 1 96.5 102 ARG B O 1
ATOM 2597 N N . GLU B 1 103 ? -14.773 -1.352 -7.652 1 94.81 103 GLU B N 1
ATOM 2598 C CA . GLU B 1 103 ? -15.57 -0.394 -6.895 1 94.81 103 GLU B CA 1
ATOM 2599 C C . GLU B 1 103 ? -14.711 0.761 -6.387 1 94.81 103 GLU B C 1
ATOM 2601 O O . GLU B 1 103 ? -15.133 1.92 -6.438 1 94.81 103 GLU B O 1
ATOM 2606 N N . ILE B 1 104 ? -13.531 0.43 -5.883 1 95.88 104 ILE B N 1
ATOM 2607 C CA . ILE B 1 104 ? -12.695 1.478 -5.309 1 95.88 104 ILE B CA 1
ATOM 2608 C C . ILE B 1 104 ? -12.195 2.406 -6.418 1 95.88 104 ILE B C 1
ATOM 2610 O O . ILE B 1 104 ? -11.977 3.596 -6.184 1 95.88 104 ILE B O 1
ATOM 2614 N N . LEU B 1 105 ? -12.07 1.93 -7.625 1 95.81 105 LEU B N 1
ATOM 2615 C CA . LEU B 1 105 ? -11.633 2.734 -8.766 1 95.81 105 LEU B CA 1
ATOM 2616 C C . LEU B 1 105 ? -12.789 3.555 -9.32 1 95.81 105 LEU B C 1
ATOM 2618 O O . LEU B 1 105 ? -12.578 4.648 -9.852 1 95.81 105 LEU B O 1
ATOM 2622 N N . ALA B 1 106 ? -14 3.064 -9.148 1 94.88 106 ALA B N 1
ATOM 2623 C CA . ALA B 1 106 ? -15.148 3.666 -9.812 1 94.88 106 ALA B CA 1
ATOM 2624 C C . ALA B 1 106 ? -15.836 4.688 -8.914 1 94.88 106 ALA B C 1
ATOM 2626 O O . ALA B 1 106 ? -16.562 5.555 -9.398 1 94.88 106 ALA B O 1
ATOM 2627 N N . GLN B 1 107 ? -15.703 4.59 -7.668 1 94.81 107 GLN B N 1
ATOM 2628 C CA . GLN B 1 107 ? -16.438 5.473 -6.766 1 94.81 107 GLN B CA 1
ATOM 2629 C C . GLN B 1 107 ? -16 6.926 -6.938 1 94.81 107 GLN B C 1
ATOM 2631 O O . GLN B 1 107 ? -14.883 7.191 -7.387 1 94.81 107 GLN B O 1
ATOM 2636 N N . PRO B 1 108 ? -16.844 7.867 -6.543 1 95.75 108 PRO B N 1
ATOM 2637 C CA . PRO B 1 108 ? -16.641 9.266 -6.91 1 95.75 108 PRO B CA 1
ATOM 2638 C C . PRO B 1 108 ? -15.617 9.969 -6.012 1 95.75 108 PRO B C 1
ATOM 2640 O O . PRO B 1 108 ? -15.078 11.016 -6.379 1 95.75 108 PRO B O 1
ATOM 2643 N N . PHE B 1 109 ? -15.383 9.484 -4.824 1 97.19 109 PHE B N 1
ATOM 2644 C CA . PHE B 1 109 ? -14.469 10.156 -3.912 1 97.19 109 PHE B CA 1
ATOM 2645 C C . PHE B 1 109 ? -13.125 9.43 -3.859 1 97.19 109 PHE B C 1
ATOM 2647 O O . PHE B 1 109 ? -13.031 8.266 -4.25 1 97.19 109 PHE B O 1
ATOM 2654 N N . ASP B 1 110 ? -12.062 10.078 -3.492 1 97.44 110 ASP B N 1
ATOM 2655 C CA . ASP B 1 110 ? -10.695 9.57 -3.445 1 97.44 110 ASP B CA 1
ATOM 2656 C C . ASP B 1 110 ? -10.438 8.805 -2.152 1 97.44 110 ASP B C 1
ATOM 2658 O O . ASP B 1 110 ? -10.367 9.398 -1.074 1 97.44 110 ASP B O 1
ATOM 2662 N N . ALA B 1 111 ? -10.211 7.527 -2.207 1 96.94 111 ALA B N 1
ATOM 2663 C CA . ALA B 1 111 ? -10.086 6.699 -1.009 1 96.94 111 ALA B CA 1
ATOM 2664 C C . ALA B 1 111 ? -8.633 6.551 -0.593 1 96.94 111 ALA B C 1
ATOM 2666 O O . ALA B 1 111 ? -8.328 5.926 0.426 1 96.94 111 ALA B O 1
ATOM 2667 N N . ARG B 1 112 ? -7.59 7.07 -1.326 1 94.19 112 ARG B N 1
ATOM 2668 C CA . ARG B 1 112 ? -6.164 6.898 -1.072 1 94.19 112 ARG B CA 1
ATOM 2669 C C . ARG B 1 112 ? -5.781 7.43 0.305 1 94.19 112 ARG B C 1
ATOM 2671 O O . ARG B 1 112 ? -4.82 6.961 0.915 1 94.19 112 ARG B O 1
ATOM 2678 N N . GLY B 1 113 ? -6.5 8.242 0.88 1 93.62 113 GLY B N 1
ATOM 2679 C CA . GLY B 1 113 ? -6.145 8.867 2.146 1 93.62 113 GLY B CA 1
ATOM 2680 C C . GLY B 1 113 ? -6.992 8.383 3.309 1 93.62 113 GLY B C 1
ATOM 2681 O O . GLY B 1 113 ? -6.891 8.906 4.418 1 93.62 113 GLY B O 1
ATOM 2682 N N . LEU B 1 114 ? -7.746 7.289 3.18 1 96.12 114 LEU B N 1
ATOM 2683 C CA . LEU B 1 114 ? -8.781 6.973 4.16 1 96.12 114 LEU B CA 1
ATOM 2684 C C . LEU B 1 114 ? -8.273 5.945 5.168 1 96.12 114 LEU B C 1
ATOM 2686 O O . LEU B 1 114 ? -8.805 5.855 6.281 1 96.12 114 LEU B O 1
ATOM 2690 N N . TYR B 1 115 ? -7.246 5.223 4.863 1 94.5 115 TYR B N 1
ATOM 2691 C CA . TYR B 1 115 ? -6.836 4.145 5.754 1 94.5 115 TYR B CA 1
ATOM 2692 C C . TYR B 1 115 ? -5.449 4.402 6.32 1 94.5 115 TYR B C 1
ATOM 2694 O O . TYR B 1 115 ? -4.562 3.547 6.23 1 94.5 115 TYR B O 1
ATOM 2702 N N . GLN B 1 116 ? -5.434 5.5 6.957 1 91.25 116 GLN B N 1
ATOM 2703 C CA . GLN B 1 116 ? -4.215 5.891 7.66 1 91.25 116 GLN B CA 1
ATOM 2704 C C . GLN B 1 116 ? -4.234 5.398 9.102 1 91.25 116 GLN B C 1
ATOM 2706 O O . GLN B 1 116 ? -5.117 5.77 9.883 1 91.25 116 GLN B O 1
ATOM 2711 N N . ASP B 1 117 ? -3.254 4.707 9.531 1 92.56 117 ASP B N 1
ATOM 2712 C CA . ASP B 1 117 ? -3.238 4.031 10.828 1 92.56 117 ASP B CA 1
ATOM 2713 C C . ASP B 1 117 ? -3.297 5.039 11.969 1 92.56 117 ASP B C 1
ATOM 2715 O O . ASP B 1 117 ? -4.051 4.852 12.93 1 92.56 117 ASP B O 1
ATOM 2719 N N . ALA B 1 118 ? -2.518 6.109 11.852 1 91.62 118 ALA B N 1
ATOM 2720 C CA . ALA B 1 118 ? -2.465 7.094 12.922 1 91.62 118 ALA B CA 1
ATOM 2721 C C . ALA B 1 118 ? -3.824 7.762 13.125 1 91.62 118 ALA B C 1
ATOM 2723 O O . ALA B 1 118 ? -4.199 8.094 14.25 1 91.62 118 ALA B O 1
ATOM 2724 N N . VAL B 1 119 ? -4.566 7.93 12.109 1 95.12 119 VAL B N 1
ATOM 2725 C CA . VAL B 1 119 ? -5.887 8.555 12.172 1 95.12 119 VAL B CA 1
ATOM 2726 C C . VAL B 1 119 ? -6.891 7.566 12.766 1 95.12 119 VAL B C 1
ATOM 2728 O O . VAL B 1 119 ? -7.605 7.895 13.719 1 95.12 119 VAL B O 1
ATOM 2731 N N . LEU B 1 120 ? -6.887 6.379 12.273 1 96.38 120 LEU B N 1
ATOM 2732 C CA . LEU B 1 120 ? -7.863 5.367 12.664 1 96.38 120 LEU B CA 1
ATOM 2733 C C . LEU B 1 120 ? -7.613 4.898 14.094 1 96.38 120 LEU B C 1
ATOM 2735 O O . LEU B 1 120 ? -8.484 4.277 14.711 1 96.38 120 LEU B O 1
ATOM 2739 N N . ALA B 1 121 ? -6.461 5.234 14.602 1 94.5 121 ALA B N 1
ATOM 2740 C CA . ALA B 1 121 ? -6.141 4.875 15.977 1 94.5 121 ALA B CA 1
ATOM 2741 C C . ALA B 1 121 ? -6.82 5.824 16.969 1 94.5 121 ALA B C 1
ATOM 2743 O O . ALA B 1 121 ? -6.895 5.535 18.156 1 94.5 121 ALA B O 1
ATOM 2744 N N . MET B 1 122 ? -7.289 6.973 16.516 1 95.25 122 MET B N 1
ATOM 2745 C CA . MET B 1 122 ? -7.984 7.918 17.391 1 95.25 122 MET B CA 1
ATOM 2746 C C . MET B 1 122 ? -9.266 7.301 17.953 1 95.25 122 MET B C 1
ATOM 2748 O O . MET B 1 122 ? -9.961 6.574 17.25 1 95.25 122 MET B O 1
ATOM 2752 N N . PRO B 1 123 ? -9.562 7.641 19.156 1 95.5 123 PRO B N 1
ATOM 2753 C CA . PRO B 1 123 ? -10.734 7.043 19.797 1 95.5 123 PRO B CA 1
ATOM 2754 C C . PRO B 1 123 ? -12.023 7.332 19.031 1 95.5 123 PRO B C 1
ATOM 2756 O O . PRO B 1 123 ? -12.961 6.527 19.062 1 95.5 123 PRO B O 1
ATOM 2759 N N . GLU B 1 124 ? -12.07 8.398 18.359 1 94.81 124 GLU B N 1
ATOM 2760 C CA . GLU B 1 124 ? -13.242 8.828 17.594 1 94.81 124 GLU B CA 1
ATOM 2761 C C . GLU B 1 124 ? -13.578 7.832 16.484 1 94.81 124 GLU B C 1
ATOM 2763 O O . GLU B 1 124 ? -14.695 7.84 15.953 1 94.81 124 GLU B O 1
ATOM 2768 N N . PHE B 1 125 ? -12.641 6.914 16.219 1 97.06 125 PHE B N 1
ATOM 2769 C CA . PHE B 1 125 ? -12.836 6.043 15.055 1 97.06 125 PHE B CA 1
ATOM 2770 C C . PHE B 1 125 ? -12.898 4.582 15.484 1 97.06 125 PHE B C 1
ATOM 2772 O O . PHE B 1 125 ? -12.539 3.688 14.719 1 97.06 125 PHE B O 1
ATOM 2779 N N . ASP B 1 126 ? -13.328 4.324 16.656 1 96.25 126 ASP B N 1
ATOM 2780 C CA . ASP B 1 126 ? -13.445 2.975 17.203 1 96.25 126 ASP B CA 1
ATOM 2781 C C . ASP B 1 126 ? -14.359 2.111 16.344 1 96.25 126 ASP B C 1
ATOM 2783 O O . ASP B 1 126 ? -14.062 0.943 16.078 1 96.25 126 ASP B O 1
ATOM 2787 N N . GLU B 1 127 ? -15.438 2.697 15.953 1 95.56 127 GLU B N 1
ATOM 2788 C CA . GLU B 1 127 ? -16.391 1.948 15.133 1 95.56 127 GLU B CA 1
ATOM 2789 C C . GLU B 1 127 ? -15.789 1.598 13.773 1 95.56 127 GLU B C 1
ATOM 2791 O O . GLU B 1 127 ? -16.016 0.505 13.25 1 95.56 127 GLU B O 1
ATOM 2796 N N . GLU B 1 128 ? -15.109 2.527 13.188 1 96.5 128 GLU B N 1
ATOM 2797 C CA . GLU B 1 128 ? -14.445 2.283 11.914 1 96.5 128 GLU B CA 1
ATOM 2798 C C . GLU B 1 128 ? -13.375 1.203 12.047 1 96.5 128 GLU B C 1
ATOM 2800 O O . GLU B 1 128 ? -13.25 0.343 11.172 1 96.5 128 GLU B O 1
ATOM 2805 N N . ARG B 1 129 ? -12.688 1.15 13.117 1 96.69 129 ARG B N 1
ATOM 2806 C CA . ARG B 1 129 ? -11.711 0.098 13.383 1 96.69 129 ARG B CA 1
ATOM 2807 C C . ARG B 1 129 ? -12.383 -1.265 13.484 1 96.69 129 ARG B C 1
ATOM 2809 O O . ARG B 1 129 ? -11.883 -2.256 12.953 1 96.69 129 ARG B O 1
ATOM 2816 N N . ARG B 1 130 ? -13.477 -1.283 14.141 1 96 130 ARG B N 1
ATOM 2817 C CA . ARG B 1 130 ? -14.219 -2.531 14.266 1 96 130 ARG B CA 1
ATOM 2818 C C . ARG B 1 130 ? -14.711 -3.014 12.906 1 96 130 ARG B C 1
ATOM 2820 O O . ARG B 1 130 ? -14.703 -4.215 12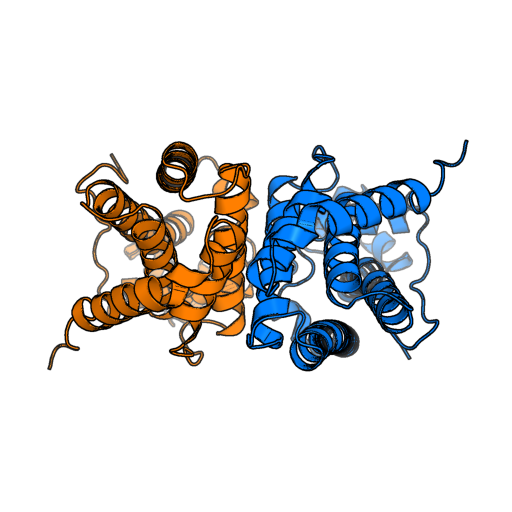.625 1 96 130 ARG B O 1
ATOM 2827 N N . GLY B 1 131 ? -15.172 -2.049 12.133 1 97 131 GLY B N 1
ATOM 2828 C CA . GLY B 1 131 ? -15.578 -2.398 10.781 1 97 131 GLY B CA 1
ATOM 2829 C C . GLY B 1 131 ? -14.453 -2.973 9.953 1 97 131 GLY B C 1
ATOM 2830 O O . GLY B 1 131 ? -14.641 -3.957 9.234 1 97 131 GLY B O 1
ATOM 2831 N N . ILE B 1 132 ? -13.297 -2.367 10.062 1 97.44 132 ILE B N 1
ATOM 2832 C CA . ILE B 1 132 ? -12.125 -2.848 9.352 1 97.44 132 ILE B CA 1
ATOM 2833 C C . ILE B 1 132 ? -11.773 -4.258 9.82 1 97.44 132 ILE B C 1
ATOM 2835 O O . ILE B 1 132 ? -11.516 -5.145 9 1 97.44 132 ILE B O 1
ATOM 2839 N N . ASP B 1 133 ? -11.82 -4.5 11.125 1 97.06 133 ASP B N 1
ATOM 2840 C CA . ASP B 1 133 ? -11.555 -5.824 11.68 1 97.06 133 ASP B CA 1
ATOM 2841 C C . ASP B 1 133 ? -12.562 -6.852 11.164 1 97.06 133 ASP B C 1
ATOM 2843 O O . ASP B 1 133 ? -12.188 -7.988 10.859 1 97.06 133 ASP B O 1
ATOM 2847 N N . LEU B 1 134 ? -13.766 -6.406 11.117 1 97.38 134 LEU B N 1
ATOM 2848 C CA . LEU B 1 134 ? -14.812 -7.289 10.609 1 97.38 134 LEU B CA 1
ATOM 2849 C C . LEU B 1 134 ? -14.539 -7.668 9.156 1 97.38 134 LEU B C 1
ATOM 2851 O O . LEU B 1 134 ? -14.625 -8.844 8.789 1 97.38 134 LEU B O 1
ATOM 2855 N N . PHE B 1 135 ? -14.258 -6.703 8.352 1 97.75 135 PHE B N 1
ATOM 2856 C CA . PHE B 1 135 ? -13.914 -6.961 6.961 1 97.75 135 PHE B CA 1
ATOM 2857 C C . PHE B 1 135 ? -12.75 -7.945 6.863 1 97.75 135 PHE B C 1
ATOM 2859 O O . PHE B 1 135 ? -12.812 -8.906 6.094 1 97.75 135 PHE B O 1
ATOM 2866 N N . HIS B 1 136 ? -11.703 -7.703 7.621 1 97.94 136 HIS B N 1
ATOM 2867 C CA . HIS B 1 136 ? -10.531 -8.57 7.633 1 97.94 136 HIS B CA 1
ATOM 2868 C C . HIS B 1 136 ? -10.906 -10 8.031 1 97.94 136 HIS B C 1
ATOM 2870 O O . HIS B 1 136 ? -10.477 -10.961 7.387 1 97.94 136 HIS B O 1
ATOM 2876 N N . ASP B 1 137 ? -11.727 -10.125 9.023 1 98.12 137 ASP B N 1
ATOM 2877 C CA . ASP B 1 137 ? -12.148 -11.438 9.5 1 98.12 137 ASP B CA 1
ATOM 2878 C C . ASP B 1 137 ? -12.906 -12.203 8.414 1 98.12 137 ASP B C 1
ATOM 2880 O O . ASP B 1 137 ? -12.719 -13.406 8.25 1 98.12 137 ASP B O 1
ATOM 2884 N N . LEU B 1 138 ? -13.781 -11.508 7.746 1 98.06 138 LEU B N 1
ATOM 2885 C CA . LEU B 1 138 ? -14.578 -12.125 6.703 1 98.06 138 LEU B CA 1
ATOM 2886 C C . LEU B 1 138 ? -13.695 -12.625 5.562 1 98.06 138 LEU B C 1
ATOM 2888 O O . LEU B 1 138 ? -13.859 -13.75 5.09 1 98.06 138 LEU B O 1
ATOM 2892 N N . VAL B 1 139 ? -12.766 -11.836 5.141 1 98.56 139 VAL B N 1
ATOM 2893 C CA . VAL B 1 139 ? -11.891 -12.219 4.039 1 98.56 139 VAL B CA 1
ATOM 2894 C C . VAL B 1 139 ? -10.961 -13.352 4.484 1 98.56 139 VAL B C 1
ATOM 2896 O O . VAL B 1 139 ? -10.703 -14.281 3.725 1 98.56 139 VAL B O 1
ATOM 2899 N N . GLU B 1 140 ? -10.461 -13.242 5.695 1 98.62 140 GLU B N 1
ATOM 2900 C CA . GLU B 1 140 ? -9.625 -14.328 6.223 1 98.62 140 GLU B CA 1
ATOM 2901 C C . GLU B 1 140 ? -10.406 -15.641 6.285 1 98.62 140 GLU B C 1
ATOM 2903 O O . GLU B 1 140 ? -9.852 -16.703 6.02 1 98.62 140 GLU B O 1
ATOM 2908 N N . THR B 1 141 ? -11.641 -15.547 6.684 1 98.62 141 THR B N 1
ATOM 2909 C CA . THR B 1 141 ? -12.492 -16.719 6.699 1 98.62 141 THR B CA 1
ATOM 2910 C C . THR B 1 141 ? -12.602 -17.328 5.301 1 98.62 141 THR B C 1
ATOM 2912 O O . THR B 1 141 ? -12.5 -18.547 5.141 1 98.62 141 THR B O 1
ATOM 2915 N N . LEU B 1 142 ? -12.789 -16.5 4.344 1 98.56 142 LEU B N 1
ATOM 2916 C CA . LEU B 1 142 ? -12.852 -16.938 2.957 1 98.56 142 LEU B CA 1
ATOM 2917 C C . LEU B 1 142 ? -11.578 -17.688 2.57 1 98.56 142 LEU B C 1
ATOM 2919 O O . LEU B 1 142 ? -11.633 -18.797 2.033 1 98.56 142 LEU B O 1
ATOM 2923 N N . ILE B 1 143 ? -10.398 -17.156 2.914 1 98.69 143 ILE B N 1
ATOM 2924 C CA . ILE B 1 143 ? -9.102 -17.719 2.553 1 98.69 143 ILE B CA 1
ATOM 2925 C C . ILE B 1 143 ? -8.883 -19.031 3.299 1 98.69 143 ILE B C 1
ATOM 2927 O O . ILE B 1 143 ? -8.477 -20.031 2.701 1 98.69 143 ILE B O 1
ATOM 2931 N N . ARG B 1 144 ? -9.188 -19.047 4.598 1 98.56 144 ARG B N 1
ATOM 2932 C CA . ARG B 1 144 ? -9.023 -20.25 5.406 1 98.56 144 ARG B CA 1
ATOM 2933 C C . ARG B 1 144 ? -9.922 -21.375 4.902 1 98.56 144 ARG B C 1
ATOM 2935 O O . ARG B 1 144 ? -9.508 -22.531 4.863 1 98.56 144 ARG B O 1
ATOM 2942 N N . SER B 1 145 ? -11.133 -21.031 4.57 1 98.5 145 SER B N 1
ATOM 2943 C CA . SER B 1 145 ? -12.07 -22.016 4.059 1 98.5 145 SER B CA 1
ATOM 2944 C C . SER B 1 145 ? -11.57 -22.625 2.752 1 98.5 145 SER B C 1
ATOM 2946 O O . SER B 1 145 ? -11.719 -23.828 2.523 1 98.5 145 SER B O 1
ATOM 2948 N N . GLY B 1 146 ? -10.984 -21.797 1.877 1 98.44 146 GLY B N 1
ATOM 2949 C CA . GLY B 1 146 ? -10.383 -22.328 0.658 1 98.44 146 GLY B CA 1
ATOM 2950 C C . GLY B 1 146 ? -9.203 -23.25 0.918 1 98.44 146 GLY B C 1
ATOM 2951 O O . GLY B 1 146 ? -9.016 -24.234 0.204 1 98.44 146 GLY B O 1
ATOM 2952 N N . THR B 1 147 ? -8.398 -22.906 1.94 1 98.38 147 THR B N 1
ATOM 2953 C CA . THR B 1 147 ? -7.285 -23.75 2.342 1 98.38 147 THR B CA 1
ATOM 2954 C C . THR B 1 147 ? -7.797 -25.094 2.873 1 98.38 147 THR B C 1
ATOM 2956 O O . THR B 1 147 ? -7.309 -26.156 2.477 1 98.38 147 THR B O 1
ATOM 2959 N N . ASP B 1 148 ? -8.812 -25.047 3.699 1 98.12 148 ASP B N 1
ATOM 2960 C CA . ASP B 1 148 ? -9.406 -26.25 4.293 1 98.12 148 ASP B CA 1
ATOM 2961 C C . ASP B 1 148 ? -10.016 -27.141 3.221 1 98.12 148 ASP B C 1
ATOM 2963 O O . ASP B 1 148 ? -9.992 -28.375 3.346 1 98.12 148 ASP B O 1
ATOM 2967 N N . ALA B 1 149 ? -10.547 -26.562 2.188 1 97.88 149 ALA B N 1
ATOM 2968 C CA . ALA B 1 149 ? -11.188 -27.297 1.101 1 97.88 149 ALA B CA 1
ATOM 2969 C C . ALA B 1 149 ? -10.156 -27.844 0.125 1 97.88 149 ALA B C 1
ATOM 2971 O O . ALA B 1 149 ? -10.508 -28.578 -0.814 1 97.88 149 ALA B O 1
ATOM 2972 N N . GLY B 1 150 ? -8.906 -27.438 0.297 1 97.81 150 GLY B N 1
ATOM 2973 C CA . GLY B 1 150 ? -7.836 -27.938 -0.554 1 97.81 150 GLY B CA 1
ATOM 2974 C C . GLY B 1 150 ? -7.703 -27.156 -1.852 1 97.81 150 GLY B C 1
ATOM 2975 O O . GLY B 1 150 ? -7.004 -27.594 -2.77 1 97.81 150 GLY B O 1
ATOM 2976 N N . GLU B 1 151 ? -8.359 -26.016 -1.94 1 97.88 151 GLU B N 1
ATOM 2977 C CA . GLU B 1 151 ? -8.305 -25.188 -3.143 1 97.88 151 GLU B CA 1
ATOM 2978 C C . GLU B 1 151 ? -7.109 -24.234 -3.109 1 97.88 151 GLU B C 1
ATOM 2980 O O . GLU B 1 151 ? -6.609 -23.828 -4.16 1 97.88 151 GLU B O 1
ATOM 2985 N N . PHE B 1 152 ? -6.695 -23.859 -1.877 1 98.38 152 PHE B N 1
ATOM 2986 C CA . PHE B 1 152 ? -5.574 -22.953 -1.696 1 98.38 152 PHE B CA 1
ATOM 2987 C C . PHE B 1 152 ? -4.418 -23.641 -0.99 1 98.38 152 PHE B C 1
ATOM 2989 O O . PHE B 1 152 ? -4.629 -24.562 -0.19 1 98.38 152 PHE B O 1
ATOM 2996 N N . VAL B 1 153 ? -3.201 -23.25 -1.317 1 97.12 153 VAL B N 1
ATOM 2997 C CA . VAL B 1 153 ? -2.023 -23.703 -0.584 1 97.12 153 VAL B CA 1
ATOM 2998 C C . VAL B 1 153 ? -2.07 -23.172 0.847 1 97.12 153 VAL B C 1
ATOM 3000 O O . VAL B 1 153 ? -2.801 -22.219 1.142 1 97.12 153 VAL B O 1
ATOM 3003 N N . ASP B 1 154 ? -1.285 -23.75 1.688 1 95.06 154 ASP B N 1
ATOM 3004 C CA . ASP B 1 154 ? -1.242 -23.344 3.09 1 95.06 154 ASP B CA 1
ATOM 3005 C C . ASP B 1 154 ? -0.461 -22.047 3.258 1 95.06 154 ASP B C 1
ATOM 3007 O O . ASP B 1 154 ? 0.772 -22.047 3.268 1 95.06 154 ASP B O 1
ATOM 3011 N N . PHE B 1 155 ? -1.119 -20.953 3.307 1 95.06 155 PHE B N 1
ATOM 3012 C CA . PHE B 1 155 ? -0.603 -19.609 3.502 1 95.06 155 PHE B CA 1
ATOM 3013 C C . PHE B 1 155 ? -1.293 -18.938 4.68 1 95.06 155 PHE B C 1
ATOM 3015 O O . PHE B 1 155 ? -2.469 -19.188 4.945 1 95.06 155 PHE B O 1
ATOM 3022 N N . GLU B 1 156 ? -0.583 -18.172 5.449 1 97.25 156 GLU B N 1
ATOM 3023 C CA . GLU B 1 156 ? -1.207 -17.406 6.527 1 97.25 156 GLU B CA 1
ATOM 3024 C C . GLU B 1 156 ? -2.305 -16.484 5.992 1 97.25 156 GLU B C 1
ATOM 3026 O O . GLU B 1 156 ? -2.025 -15.547 5.242 1 97.25 156 GLU B O 1
ATOM 3031 N N . ALA B 1 157 ? -3.518 -16.734 6.426 1 98.38 157 ALA B N 1
ATOM 3032 C CA . ALA B 1 157 ? -4.68 -16.062 5.859 1 98.38 157 ALA B CA 1
ATOM 3033 C C . ALA B 1 157 ? -4.57 -14.547 6.035 1 98.38 157 ALA B C 1
ATOM 3035 O O . ALA B 1 157 ? -4.926 -13.781 5.133 1 98.38 157 ALA B O 1
ATOM 3036 N N . SER B 1 158 ? -4.098 -14.109 7.184 1 97.5 158 SER B N 1
ATOM 3037 C CA . SER B 1 158 ? -3.973 -12.68 7.438 1 97.5 158 SER B CA 1
ATOM 3038 C C . SER B 1 158 ? -2.953 -12.039 6.5 1 97.5 158 SER B C 1
ATOM 3040 O O . SER B 1 158 ? -3.109 -10.883 6.105 1 97.5 158 SER B O 1
ATOM 3042 N N . PHE B 1 159 ? -1.895 -12.781 6.105 1 97.94 159 PHE B N 1
ATOM 3043 C CA . PHE B 1 159 ? -0.921 -12.266 5.148 1 97.94 159 PHE B CA 1
ATOM 3044 C C . PHE B 1 159 ? -1.552 -12.102 3.771 1 97.94 159 PHE B C 1
ATOM 3046 O O . PHE B 1 159 ? -1.376 -11.07 3.123 1 97.94 159 PHE B O 1
ATOM 3053 N N . VAL B 1 160 ? -2.311 -13.086 3.355 1 98.56 160 VAL B N 1
ATOM 3054 C CA . VAL B 1 160 ? -2.932 -13.055 2.037 1 98.56 160 VAL B CA 1
ATOM 3055 C C . VAL B 1 160 ? -3.895 -11.875 1.945 1 98.56 160 VAL B C 1
ATOM 3057 O O . VAL B 1 160 ? -3.914 -11.156 0.943 1 98.56 160 VAL B O 1
ATOM 3060 N N . LEU B 1 161 ? -4.652 -11.719 3.004 1 98.25 161 LEU B N 1
ATOM 3061 C CA . LEU B 1 161 ? -5.562 -10.578 3.066 1 98.25 161 LEU B CA 1
ATOM 3062 C C . LEU B 1 161 ? -4.809 -9.266 2.895 1 98.25 161 LEU B C 1
ATOM 3064 O O . LEU B 1 161 ? -5.207 -8.422 2.094 1 98.25 161 LEU B O 1
ATOM 3068 N N . ARG B 1 162 ? -3.744 -9.07 3.59 1 97.12 162 ARG B N 1
ATOM 3069 C CA . ARG B 1 162 ? -2.963 -7.836 3.531 1 97.12 162 ARG B CA 1
ATOM 3070 C C . ARG B 1 162 ? -2.311 -7.664 2.164 1 97.12 162 ARG B C 1
ATOM 3072 O O . ARG B 1 162 ? -2.254 -6.555 1.633 1 97.12 162 ARG B O 1
ATOM 3079 N N . ALA B 1 163 ? -1.83 -8.758 1.653 1 98.25 163 ALA B N 1
ATOM 3080 C CA . ALA B 1 163 ? -1.25 -8.727 0.313 1 98.25 163 ALA B CA 1
ATOM 3081 C C . ALA B 1 163 ? -2.287 -8.297 -0.722 1 98.25 163 ALA B C 1
ATOM 3083 O O . ALA B 1 163 ? -2.002 -7.469 -1.589 1 98.25 163 ALA B O 1
ATOM 3084 N N . ALA B 1 164 ? -3.514 -8.836 -0.63 1 98.56 164 ALA B N 1
ATOM 3085 C CA . ALA B 1 164 ? -4.594 -8.461 -1.536 1 98.56 164 ALA B CA 1
ATOM 3086 C C . ALA B 1 164 ? -4.934 -6.977 -1.404 1 98.56 164 ALA B C 1
ATOM 3088 O O . ALA B 1 164 ? -5.133 -6.289 -2.408 1 98.56 164 ALA B O 1
ATOM 3089 N N . ASN B 1 165 ? -4.973 -6.52 -0.171 1 97.62 165 ASN B N 1
ATOM 3090 C CA . ASN B 1 165 ? -5.184 -5.098 0.061 1 97.62 165 ASN B CA 1
ATOM 3091 C C . ASN B 1 165 ? -4.086 -4.254 -0.581 1 97.62 165 ASN B C 1
ATOM 3093 O O . ASN B 1 165 ? -4.367 -3.221 -1.191 1 97.62 165 ASN B O 1
ATOM 3097 N N . GLY B 1 166 ? -2.85 -4.703 -0.398 1 97.88 166 GLY B N 1
ATOM 3098 C CA . GLY B 1 166 ? -1.738 -4 -1.021 1 97.88 166 GLY B CA 1
ATOM 3099 C C . GLY B 1 166 ? -1.877 -3.883 -2.527 1 97.88 166 GLY B C 1
ATOM 3100 O O . GLY B 1 166 ? -1.637 -2.814 -3.096 1 97.88 166 GLY B O 1
ATOM 3101 N N . VAL B 1 167 ? -2.281 -4.914 -3.154 1 98.38 167 VAL B N 1
ATOM 3102 C CA . VAL B 1 167 ? -2.498 -4.926 -4.598 1 98.38 167 VAL B CA 1
ATOM 3103 C C . VAL B 1 167 ? -3.6 -3.932 -4.957 1 98.38 167 VAL B C 1
ATOM 3105 O O . VAL B 1 167 ? -3.449 -3.141 -5.895 1 98.38 167 VAL B O 1
ATOM 3108 N N . MET B 1 168 ? -4.664 -3.959 -4.227 1 97.31 168 MET B N 1
ATOM 3109 C CA . MET B 1 168 ? -5.793 -3.064 -4.461 1 97.31 168 MET B CA 1
ATOM 3110 C C . MET B 1 168 ? -5.371 -1.606 -4.312 1 97.31 168 MET B C 1
ATOM 3112 O O . MET B 1 168 ? -5.656 -0.781 -5.18 1 97.31 168 MET B O 1
ATOM 3116 N N . PHE B 1 169 ? -4.656 -1.31 -3.281 1 95.69 169 PHE B N 1
ATOM 3117 C CA . PHE B 1 169 ? -4.273 0.069 -3 1 95.69 169 PHE B CA 1
ATOM 3118 C C . PHE B 1 169 ? -3.27 0.575 -4.027 1 95.69 169 PHE B C 1
ATOM 3120 O O . PHE B 1 169 ? -3.277 1.756 -4.379 1 95.69 169 PHE B O 1
ATOM 3127 N N . GLU B 1 170 ? -2.412 -0.285 -4.504 1 96.31 170 GLU B N 1
ATOM 3128 C CA . GLU B 1 170 ? -1.476 0.129 -5.543 1 96.31 170 GLU B CA 1
ATOM 3129 C C . GLU B 1 170 ? -2.199 0.406 -6.859 1 96.31 170 GLU B C 1
ATOM 3131 O O . GLU B 1 170 ? -1.794 1.285 -7.621 1 96.31 170 GLU B O 1
ATOM 3136 N N . THR B 1 171 ? -3.281 -0.355 -7.137 1 96.56 171 THR B N 1
ATOM 3137 C CA . THR B 1 171 ? -4.094 -0.082 -8.312 1 96.56 171 THR B CA 1
ATOM 3138 C C . THR B 1 171 ? -4.773 1.279 -8.203 1 96.56 171 THR B C 1
ATOM 3140 O O . THR B 1 171 ? -4.84 2.029 -9.18 1 96.56 171 THR B O 1
ATOM 3143 N N . LEU B 1 172 ? -5.234 1.535 -7.016 1 96.19 172 LEU B N 1
ATOM 3144 C CA . LEU B 1 172 ? -5.84 2.834 -6.746 1 96.19 172 LEU B CA 1
ATOM 3145 C C . LEU B 1 172 ? -4.816 3.955 -6.891 1 96.19 172 LEU B C 1
ATOM 3147 O O . LEU B 1 172 ? -5.102 4.984 -7.508 1 96.19 172 LEU B O 1
ATOM 3151 N N . ARG B 1 173 ? -3.656 3.756 -6.359 1 95.25 173 ARG B N 1
ATOM 3152 C CA . ARG B 1 173 ? -2.572 4.73 -6.469 1 95.25 173 ARG B CA 1
ATOM 3153 C C . ARG B 1 173 ? -2.211 4.984 -7.926 1 95.25 173 ARG B C 1
ATOM 3155 O O . ARG B 1 173 ? -1.996 6.133 -8.328 1 95.25 173 ARG B O 1
ATOM 3162 N N . GLU B 1 174 ? -2.127 3.973 -8.695 1 95.31 174 GLU B N 1
ATOM 3163 C CA . GLU B 1 174 ? -1.811 4.074 -10.117 1 95.31 174 GLU B CA 1
ATOM 3164 C C . GLU B 1 174 ? -2.822 4.957 -10.844 1 95.31 174 GLU B C 1
ATOM 3166 O O . GLU B 1 174 ? -2.453 5.746 -11.719 1 95.31 174 GLU B O 1
ATOM 3171 N N . GLN B 1 175 ? -4.078 4.805 -10.484 1 94.62 175 GLN B N 1
ATOM 3172 C CA . GLN B 1 175 ? -5.125 5.605 -11.109 1 94.62 175 GLN B CA 1
ATOM 3173 C C . GLN B 1 175 ? -4.957 7.086 -10.781 1 94.62 175 GLN B C 1
ATOM 3175 O O . GLN B 1 175 ? -5.277 7.953 -11.602 1 94.62 175 GLN B O 1
ATOM 3180 N N . GLY B 1 176 ? -4.5 7.375 -9.586 1 92 176 GLY B N 1
ATOM 3181 C CA . GLY B 1 176 ? -4.25 8.75 -9.18 1 92 176 GLY B CA 1
ATOM 3182 C C . GLY B 1 176 ? -5.488 9.453 -8.656 1 92 176 GLY B C 1
ATOM 3183 O O . GLY B 1 176 ? -5.523 10.688 -8.586 1 92 176 GLY B O 1
ATOM 3184 N N . GLY B 1 177 ? -6.555 8.688 -8.422 1 89.06 177 GLY B N 1
ATOM 3185 C CA . GLY B 1 177 ? -7.793 9.273 -7.941 1 89.06 177 GLY B CA 1
ATOM 3186 C C . GLY B 1 177 ? -8.93 9.172 -8.938 1 89.06 177 GLY B C 1
ATOM 3187 O O . GLY B 1 177 ? -8.75 8.648 -10.039 1 89.06 177 GLY B O 1
ATOM 3188 N N . PRO B 1 178 ? -10.047 9.719 -8.547 1 89.75 178 PRO B N 1
ATOM 3189 C CA . PRO B 1 178 ? -11.266 9.508 -9.336 1 89.75 178 PRO B CA 1
ATOM 3190 C C . PRO B 1 178 ? -11.203 10.18 -10.703 1 89.75 178 PRO B C 1
ATOM 3192 O O . PRO B 1 178 ? -11.922 9.781 -11.625 1 89.75 178 PRO B O 1
ATOM 3195 N N . ALA B 1 179 ? -10.422 11.164 -10.844 1 89.75 179 ALA B N 1
ATOM 3196 C CA . ALA B 1 179 ? -10.297 11.852 -12.125 1 89.75 179 ALA B CA 1
ATOM 3197 C C . ALA B 1 179 ? -9.383 11.086 -13.07 1 89.75 179 ALA B C 1
ATOM 3199 O O . ALA B 1 179 ? -9.359 11.352 -14.281 1 89.75 179 ALA B O 1
ATOM 3200 N N . GLY B 1 180 ? -8.633 10.125 -12.508 1 92.44 180 GLY B N 1
ATOM 3201 C CA . GLY B 1 180 ? -7.75 9.32 -13.336 1 92.44 180 GLY B CA 1
ATOM 3202 C C . GLY B 1 180 ? -8.484 8.281 -14.164 1 92.44 180 GLY B C 1
ATOM 3203 O O . GLY B 1 180 ? -9.578 7.848 -13.797 1 92.44 180 GLY B O 1
ATOM 3204 N N . ARG B 1 181 ? -7.895 7.891 -15.242 1 90 181 ARG B N 1
ATOM 3205 C CA . ARG B 1 181 ? -8.492 6.879 -16.109 1 90 181 ARG B CA 1
ATOM 3206 C C . ARG B 1 181 ? -8.438 5.5 -15.461 1 90 181 ARG B C 1
ATOM 3208 O O . ARG B 1 181 ? -7.379 5.062 -15.008 1 90 181 ARG B O 1
ATOM 3215 N N . MET B 1 182 ? -9.57 4.926 -15.398 1 88 182 MET B N 1
ATOM 3216 C CA . MET B 1 182 ? -9.625 3.543 -14.93 1 88 182 MET B CA 1
ATOM 3217 C C . MET B 1 182 ? -9.219 2.576 -16.031 1 88 182 MET B C 1
ATOM 3219 O O . MET B 1 182 ? -9.828 2.559 -17.109 1 88 182 MET B O 1
ATOM 3223 N N . ARG B 1 183 ? -8.234 1.855 -15.82 1 91.25 183 ARG B N 1
ATOM 3224 C CA . ARG B 1 183 ? -7.914 0.752 -16.719 1 91.25 183 ARG B CA 1
ATOM 3225 C C . ARG B 1 183 ? -8.852 -0.43 -16.484 1 91.25 183 ARG B C 1
ATOM 3227 O O . ARG B 1 183 ? -8.773 -1.093 -15.453 1 91.25 183 ARG B O 1
ATOM 3234 N N . VAL B 1 184 ? -9.609 -0.777 -17.453 1 91.25 184 VAL B N 1
ATOM 3235 C CA . VAL B 1 184 ? -10.75 -1.675 -17.312 1 91.25 184 VAL B CA 1
ATOM 3236 C C . VAL B 1 184 ? -10.266 -3.084 -16.984 1 91.25 184 VAL B C 1
ATOM 3238 O O . VAL B 1 184 ? -11.008 -3.893 -16.438 1 91.25 184 VAL B O 1
ATOM 3241 N N . GLN B 1 185 ? -8.977 -3.342 -17.219 1 94.5 185 GLN B N 1
ATOM 3242 C CA . GLN B 1 185 ? -8.469 -4.691 -17 1 94.5 185 GLN B CA 1
ATOM 3243 C C . GLN B 1 185 ? -7.941 -4.867 -15.586 1 94.5 185 GLN B C 1
ATOM 3245 O O . GLN B 1 185 ? -7.668 -5.988 -15.148 1 94.5 185 GLN B O 1
ATOM 3250 N N . ARG B 1 186 ? -7.793 -3.809 -14.797 1 97.12 186 ARG B N 1
ATOM 3251 C CA . ARG B 1 186 ? -7.098 -3.854 -13.516 1 97.12 186 ARG B CA 1
ATOM 3252 C C . ARG B 1 186 ? -7.844 -4.734 -12.516 1 97.12 186 ARG B C 1
ATOM 3254 O O . ARG B 1 186 ? -7.227 -5.508 -11.781 1 97.12 186 ARG B O 1
ATOM 3261 N N . PRO B 1 187 ? -9.203 -4.668 -12.5 1 97.56 187 PRO B N 1
ATOM 3262 C CA . PRO B 1 187 ? -9.898 -5.543 -11.555 1 97.56 187 PRO B CA 1
ATOM 3263 C C . PRO B 1 187 ? -9.594 -7.023 -11.789 1 97.56 187 PRO B C 1
ATOM 3265 O O . PRO B 1 187 ? -9.273 -7.746 -10.844 1 97.56 187 PRO B O 1
ATOM 3268 N N . LEU B 1 188 ? -9.578 -7.453 -13 1 97.75 188 LEU B N 1
ATOM 3269 C CA . LEU B 1 188 ? -9.312 -8.852 -13.32 1 97.75 188 LEU B CA 1
ATOM 3270 C C . LEU B 1 188 ? -7.84 -9.188 -13.117 1 97.75 188 LEU B C 1
ATOM 3272 O O . LEU B 1 188 ? -7.504 -10.281 -12.664 1 97.75 188 LEU B O 1
ATOM 3276 N N . GLN B 1 189 ? -6.922 -8.297 -13.445 1 97.88 189 GLN B N 1
ATOM 3277 C CA . GLN B 1 189 ? -5.496 -8.516 -13.242 1 97.88 189 GLN B CA 1
ATOM 3278 C C . GLN B 1 189 ? -5.172 -8.695 -11.758 1 97.88 189 GLN B C 1
ATOM 3280 O O . GLN B 1 189 ? -4.395 -9.57 -11.391 1 97.88 189 GLN B O 1
ATOM 3285 N N . ALA B 1 190 ? -5.82 -7.809 -10.953 1 98.62 190 ALA B N 1
ATOM 3286 C CA . ALA B 1 190 ? -5.621 -7.918 -9.508 1 98.62 190 ALA B CA 1
ATOM 3287 C C . ALA B 1 190 ? -6.121 -9.258 -8.984 1 98.62 190 ALA B C 1
ATOM 3289 O O . ALA B 1 190 ? -5.434 -9.922 -8.203 1 98.62 190 ALA B O 1
ATOM 3290 N N . ALA B 1 191 ? -7.312 -9.648 -9.43 1 98.62 191 ALA B N 1
ATOM 3291 C CA . ALA B 1 191 ? -7.902 -10.914 -9.008 1 98.62 191 ALA B CA 1
ATOM 3292 C C . ALA B 1 191 ? -7.055 -12.102 -9.461 1 98.62 191 ALA B C 1
ATOM 3294 O O . ALA B 1 191 ? -6.816 -13.031 -8.688 1 98.62 191 ALA B O 1
ATOM 3295 N N . ASP B 1 192 ? -6.562 -12.078 -10.703 1 98.5 192 ASP B N 1
ATOM 3296 C CA . ASP B 1 192 ? -5.688 -13.125 -11.227 1 98.5 192 ASP B CA 1
ATOM 3297 C C . ASP B 1 192 ? -4.43 -13.258 -10.375 1 98.5 192 ASP B C 1
ATOM 3299 O O . ASP B 1 192 ? -4.027 -14.375 -10.016 1 98.5 192 ASP B O 1
ATOM 3303 N N . PHE B 1 193 ? -3.828 -12.133 -10.062 1 98.62 193 PHE B N 1
ATOM 3304 C CA . PHE B 1 193 ? -2.576 -12.102 -9.32 1 98.62 193 PHE B CA 1
ATOM 3305 C C . PHE B 1 193 ? -2.75 -12.719 -7.938 1 98.62 193 PHE B C 1
ATOM 3307 O O . PHE B 1 193 ? -1.981 -13.602 -7.547 1 98.62 193 PHE B O 1
ATOM 3314 N N . VAL B 1 194 ? -3.781 -12.312 -7.219 1 98.81 194 VAL B N 1
ATOM 3315 C CA . VAL B 1 194 ? -4.012 -12.766 -5.852 1 98.81 194 VAL B CA 1
ATOM 3316 C C . VAL B 1 194 ? -4.379 -14.242 -5.855 1 98.81 194 VAL B C 1
ATOM 3318 O O . VAL B 1 194 ? -3.85 -15.023 -5.059 1 98.81 194 VAL B O 1
ATOM 3321 N N . LEU B 1 195 ? -5.254 -14.625 -6.762 1 98.62 195 LEU B N 1
ATOM 3322 C CA . LEU B 1 195 ? -5.691 -16.016 -6.773 1 98.62 195 LEU B CA 1
ATOM 3323 C C . LEU B 1 195 ? -4.539 -16.938 -7.145 1 98.62 195 LEU B C 1
ATOM 3325 O O . LEU B 1 195 ? -4.344 -17.984 -6.508 1 98.62 195 LEU B O 1
ATOM 3329 N N . ARG B 1 196 ? -3.738 -16.594 -8.148 1 97.69 196 ARG B N 1
ATOM 3330 C CA . ARG B 1 196 ? -2.615 -17.422 -8.562 1 97.69 196 ARG B CA 1
ATOM 3331 C C . ARG B 1 196 ? -1.628 -17.625 -7.422 1 97.69 196 ARG B C 1
ATOM 3333 O O . ARG B 1 196 ? -0.997 -18.688 -7.316 1 97.69 196 ARG B O 1
ATOM 3340 N N . ALA B 1 197 ? -1.497 -16.609 -6.625 1 98.06 197 ALA B N 1
ATOM 3341 C CA . ALA B 1 197 ? -0.549 -16.672 -5.512 1 98.06 197 ALA B CA 1
ATOM 3342 C C . ALA B 1 197 ? -0.925 -17.766 -4.523 1 98.06 197 ALA B C 1
ATOM 3344 O O . ALA B 1 197 ? -0.068 -18.281 -3.797 1 98.06 197 ALA B O 1
ATOM 3345 N N . VAL B 1 198 ? -2.227 -18.156 -4.539 1 98.06 198 VAL B N 1
ATOM 3346 C CA . VAL B 1 198 ? -2.615 -19.031 -3.436 1 98.06 198 VAL B CA 1
ATOM 3347 C C . VAL B 1 198 ? -3.229 -20.312 -3.986 1 98.06 198 VAL B C 1
ATOM 3349 O O . VAL B 1 198 ? -3.379 -21.297 -3.26 1 98.06 198 VAL B O 1
ATOM 3352 N N . MET B 1 199 ? -3.676 -20.328 -5.199 1 96.5 199 MET B N 1
ATOM 3353 C CA . MET B 1 199 ? -4.434 -21.469 -5.691 1 96.5 199 MET B CA 1
ATOM 3354 C C . MET B 1 199 ? -3.529 -22.688 -5.867 1 96.5 199 MET B C 1
ATOM 3356 O O . MET B 1 199 ? -2.367 -22.547 -6.254 1 96.5 199 MET B O 1
ATOM 3360 N N . VAL B 1 200 ? -3.986 -23.859 -5.695 1 94.75 200 VAL B N 1
ATOM 3361 C CA . VAL B 1 200 ? -3.242 -25.109 -5.812 1 94.75 200 VAL B CA 1
ATOM 3362 C C . VAL B 1 200 ? -3.072 -25.469 -7.285 1 94.75 200 VAL B C 1
ATOM 3364 O O . VAL B 1 200 ? -1.99 -25.891 -7.711 1 94.75 200 VAL B O 1
ATOM 3367 N N . ASP B 1 201 ? -4.109 -25.281 -8.047 1 91.69 201 ASP B N 1
ATOM 3368 C CA . ASP B 1 201 ? -4.109 -25.656 -9.453 1 91.69 201 ASP B CA 1
ATOM 3369 C C . ASP B 1 201 ? -4.328 -24.438 -10.344 1 91.69 201 ASP B C 1
ATOM 3371 O O . ASP B 1 201 ? -5.469 -24.047 -10.602 1 91.69 201 ASP B O 1
ATOM 3375 N N . PRO B 1 202 ? -3.281 -23.938 -10.961 1 91.31 202 PRO B N 1
ATOM 3376 C CA . PRO B 1 202 ? -3.406 -22.719 -11.758 1 91.31 202 PRO B CA 1
ATOM 3377 C C . PRO B 1 202 ? -4.121 -22.953 -13.086 1 91.31 202 PRO B C 1
ATOM 3379 O O . PRO B 1 202 ? -4.504 -21.984 -13.758 1 91.31 202 PRO B O 1
ATOM 3382 N N . THR B 1 203 ? -4.305 -24.156 -13.508 1 92 203 THR B N 1
ATOM 3383 C CA . THR B 1 203 ? -4.895 -24.453 -14.805 1 92 203 THR B CA 1
ATOM 3384 C C . THR B 1 203 ? -6.383 -24.125 -14.812 1 92 203 THR B C 1
ATOM 3386 O O . THR B 1 203 ? -7.004 -24.016 -15.875 1 92 203 THR B O 1
ATOM 3389 N N . ASP B 1 204 ? -6.969 -23.938 -13.617 1 95.25 204 ASP B N 1
ATOM 3390 C CA . ASP B 1 204 ? -8.391 -23.641 -13.516 1 95.25 204 ASP B CA 1
ATOM 3391 C C . ASP B 1 204 ? -8.633 -22.125 -13.602 1 95.25 204 ASP B C 1
ATOM 3393 O O . ASP B 1 204 ? -9.789 -21.688 -13.633 1 95.25 204 ASP B O 1
ATOM 3397 N N . LEU B 1 205 ? -7.66 -21.281 -13.641 1 96.56 205 LEU B N 1
ATOM 3398 C CA . LEU B 1 205 ? -7.773 -19.828 -13.562 1 96.56 205 LEU B CA 1
ATOM 3399 C C . LEU B 1 205 ? -8.555 -19.281 -14.758 1 96.56 205 LEU B C 1
ATOM 3401 O O . LEU B 1 205 ? -9.43 -18.422 -14.586 1 96.56 205 LEU B O 1
ATOM 3405 N N . PRO B 1 206 ? -8.32 -19.781 -16 1 96.75 206 PRO B N 1
ATOM 3406 C CA . PRO B 1 206 ? -9.094 -19.234 -17.125 1 96.75 206 PRO B CA 1
ATOM 3407 C C . PRO B 1 206 ? -10.602 -19.422 -16.953 1 96.75 206 PRO B C 1
ATOM 3409 O O . PRO B 1 206 ? -11.383 -18.516 -17.266 1 96.75 206 PRO B O 1
ATOM 3412 N N . ARG B 1 207 ? -10.984 -20.547 -16.469 1 97.31 207 ARG B N 1
ATOM 3413 C CA . ARG B 1 207 ? -12.398 -20.797 -16.219 1 97.31 207 ARG B CA 1
ATOM 3414 C C . ARG B 1 207 ? -12.938 -19.859 -15.141 1 97.31 207 ARG B C 1
ATOM 3416 O O . ARG B 1 207 ? -14.008 -19.266 -15.312 1 97.31 207 ARG B O 1
ATOM 3423 N N . ILE B 1 208 ? -12.25 -19.734 -14.031 1 97.88 208 ILE B N 1
ATOM 3424 C CA . ILE B 1 208 ? -12.656 -18.891 -12.922 1 97.88 208 ILE B CA 1
ATOM 3425 C C . ILE B 1 208 ? -12.734 -17.438 -1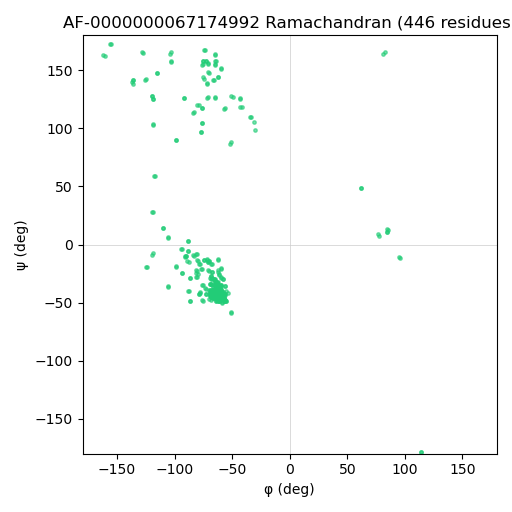3.383 1 97.88 208 ILE B C 1
ATOM 3427 O O . ILE B 1 208 ? -13.68 -16.719 -13.047 1 97.88 208 ILE B O 1
ATOM 3431 N N . ARG B 1 209 ? -11.773 -17 -14.133 1 97.25 209 ARG B N 1
ATOM 3432 C CA . ARG B 1 209 ? -11.75 -15.648 -14.68 1 97.25 209 ARG B CA 1
ATOM 3433 C C . ARG B 1 209 ? -12.984 -15.391 -15.539 1 97.25 209 ARG B C 1
ATOM 3435 O O . ARG B 1 209 ? -13.578 -14.312 -15.469 1 97.25 209 ARG B O 1
ATOM 3442 N N . ALA B 1 210 ? -13.344 -16.312 -16.375 1 96.94 210 ALA B N 1
ATOM 3443 C CA . ALA B 1 210 ? -14.516 -16.188 -17.219 1 96.94 210 ALA B CA 1
ATOM 3444 C C . ALA B 1 210 ? -15.781 -16.016 -16.391 1 96.94 210 ALA B C 1
ATOM 3446 O O . ALA B 1 210 ? -16.656 -15.219 -16.734 1 96.94 210 ALA B O 1
ATOM 3447 N N . VAL B 1 211 ? -15.867 -16.75 -15.32 1 96.25 211 VAL B N 1
ATOM 3448 C CA . VAL B 1 211 ? -17.016 -16.641 -14.422 1 96.25 211 VAL B CA 1
ATOM 3449 C C . VAL B 1 211 ? -17.078 -15.234 -13.828 1 96.25 211 VAL B C 1
ATOM 3451 O O . VAL B 1 211 ? -18.141 -14.609 -13.812 1 96.25 211 VAL B O 1
ATOM 3454 N N . THR B 1 212 ? -15.945 -14.742 -13.336 1 97.06 212 THR B N 1
ATOM 3455 C CA . THR B 1 212 ? -15.859 -13.414 -12.75 1 97.06 212 THR B CA 1
ATOM 3456 C C . THR B 1 212 ? -16.203 -12.344 -13.773 1 97.06 212 THR B C 1
ATOM 3458 O O . THR B 1 212 ? -16.969 -11.414 -13.484 1 97.06 212 THR B O 1
ATOM 3461 N N . GLU B 1 213 ? -15.641 -12.469 -14.969 1 95.31 213 GLU B N 1
ATOM 3462 C CA . GLU B 1 213 ? -15.906 -11.508 -16.031 1 95.31 213 GLU B CA 1
ATOM 3463 C C . GLU B 1 213 ? -17.406 -11.414 -16.328 1 95.31 213 GLU B C 1
ATOM 3465 O O . GLU B 1 213 ? -17.938 -10.312 -16.5 1 95.31 213 GLU B O 1
ATOM 3470 N N . ASN B 1 214 ? -18.062 -12.516 -16.375 1 93.62 214 ASN B N 1
ATOM 3471 C CA . ASN B 1 214 ? -19.5 -12.562 -16.625 1 93.62 214 ASN B CA 1
ATOM 3472 C C . ASN B 1 214 ? -20.281 -11.898 -15.5 1 93.62 214 ASN B C 1
ATOM 3474 O O . ASN B 1 214 ? -21.281 -11.211 -15.758 1 93.62 214 ASN B O 1
ATOM 3478 N N . ARG B 1 215 ? -19.828 -12.078 -14.344 1 92.25 215 ARG B N 1
ATOM 3479 C CA . ARG B 1 215 ? -20.531 -11.516 -13.188 1 92.25 215 ARG B CA 1
ATOM 3480 C C . ARG B 1 215 ? -20.297 -10.016 -13.086 1 92.25 215 ARG B C 1
ATOM 3482 O O . ARG B 1 215 ? -21.156 -9.281 -12.602 1 92.25 215 ARG B O 1
ATOM 3489 N N . LEU B 1 216 ? -19.125 -9.555 -13.445 1 90.5 216 LEU B N 1
ATOM 3490 C CA . LEU B 1 216 ? -18.828 -8.133 -13.414 1 90.5 216 LEU B CA 1
ATOM 3491 C C . LEU B 1 216 ? -19.656 -7.379 -14.445 1 90.5 216 LEU B C 1
ATOM 3493 O O . LEU B 1 216 ? -20.078 -6.242 -14.211 1 90.5 216 LEU B O 1
ATOM 3497 N N . VAL B 1 217 ? -19.812 -7.98 -15.547 1 80.44 217 VAL B N 1
ATOM 3498 C CA . VAL B 1 217 ? -20.609 -7.355 -16.594 1 80.44 217 VAL B CA 1
ATOM 3499 C C . VAL B 1 217 ? -22.078 -7.316 -16.188 1 80.44 217 VAL B C 1
ATOM 3501 O O . VAL B 1 217 ? -22.75 -6.301 -16.375 1 80.44 217 VAL B O 1
ATOM 3504 N N . LYS B 1 218 ? -22.562 -8.359 -15.586 1 65.75 218 LYS B N 1
ATOM 3505 C CA . LYS B 1 218 ? -23.953 -8.43 -15.18 1 65.75 218 LYS B CA 1
ATOM 3506 C C . LYS B 1 218 ? -24.219 -7.516 -13.984 1 65.75 218 LYS B C 1
ATOM 3508 O O . LYS B 1 218 ? -25.312 -6.965 -13.852 1 65.75 218 LYS B O 1
ATOM 3513 N N . GLY B 1 219 ? -23.375 -7.477 -13.039 1 62 219 GLY B N 1
ATOM 3514 C CA . GLY B 1 219 ? -23.547 -6.656 -11.852 1 62 219 GLY B CA 1
ATOM 3515 C C . GLY B 1 219 ? -23.453 -5.172 -12.133 1 62 219 GLY B C 1
ATOM 3516 O O . GLY B 1 219 ? -23.672 -4.348 -11.25 1 62 219 GLY B O 1
ATOM 3517 N N . VAL B 1 220 ? -22.625 -4.703 -13.227 1 54.16 220 VAL B N 1
ATOM 3518 C CA . VAL B 1 220 ? -22.688 -3.316 -13.672 1 54.16 220 VAL B CA 1
ATOM 3519 C C . VAL B 1 220 ? -24.141 -2.93 -13.93 1 54.16 220 VAL B C 1
ATOM 3521 O O . VAL B 1 220 ? -24.797 -3.504 -14.805 1 54.16 220 VAL B O 1
ATOM 3524 N N . LEU B 1 221 ? -24.75 -2.492 -12.914 1 42.94 221 LEU B N 1
ATOM 3525 C CA . LEU B 1 221 ? -26.062 -1.877 -13.133 1 42.94 221 LEU B CA 1
ATOM 3526 C C . LEU B 1 221 ? -26.031 -0.967 -14.359 1 42.94 221 LEU B C 1
ATOM 3528 O O . LEU B 1 221 ? -25.031 -0.29 -14.609 1 42.94 221 LEU B O 1
ATOM 3532 N N . PRO B 1 222 ? -26.891 -1.136 -15.352 1 32.72 222 PRO B N 1
ATOM 3533 C CA . PRO B 1 222 ? -26.984 -0.17 -16.453 1 32.72 222 PRO B CA 1
ATOM 3534 C C . PRO B 1 222 ? -26.906 1.278 -15.969 1 32.72 222 PRO B C 1
ATOM 3536 O O . PRO B 1 222 ? -27.375 1.588 -14.867 1 32.72 222 PRO B O 1
ATOM 3539 N N . ALA B 1 223 ? -25.859 2.08 -16.406 1 31.56 223 ALA B N 1
ATOM 3540 C CA . ALA B 1 223 ? -26.062 3.52 -16.266 1 31.56 223 ALA B CA 1
ATOM 3541 C C . ALA B 1 223 ? -27.531 3.893 -16.469 1 31.56 223 ALA B C 1
ATOM 3543 O O . ALA B 1 223 ? -28.203 3.361 -17.359 1 31.56 223 ALA B O 1
ATOM 3544 N N . GLY B 1 224 ? -28.203 4.312 -15.344 1 24.73 224 GLY B N 1
ATOM 3545 C CA . GLY B 1 224 ? -29.453 4.945 -15.695 1 24.73 224 GLY B CA 1
ATOM 3546 C C . GLY B 1 224 ? -29.422 5.629 -17.047 1 24.73 224 GLY B C 1
ATOM 3547 O O . GLY B 1 224 ? -28.5 6.406 -17.328 1 24.73 224 GLY B O 1
ATOM 3548 N N . ARG B 1 225 ? -29.953 4.938 -18.062 1 23.89 225 ARG B N 1
ATOM 3549 C CA . ARG B 1 225 ? -30.453 5.797 -19.125 1 23.89 225 ARG B CA 1
ATOM 3550 C C . ARG B 1 225 ? -31.344 6.902 -18.578 1 23.89 225 ARG B C 1
ATOM 3552 O O . ARG B 1 225 ? -32.156 6.66 -17.672 1 23.89 225 ARG B O 1
#

pLDDT: mean 93.99, std 10.82, range [23.81, 98.81]

InterPro domains:
  IPR001647 DNA-binding HTH domain, TetR-type [PF00440] (21-65)
  IPR001647 DNA-binding HTH domain, TetR-type [PR00455] (21-34)
  IPR001647 DNA-binding HTH domain, TetR-type [PR00455] (42-65)
  IPR001647 DNA-binding HTH domain, TetR-type [PS50977] (15-75)
  IPR009057 Homedomain-like superfamily [SSF46689] (10-93)
  IPR050109 HTH-type, TetR-like transcriptional regulator [PTHR30055] (10-199)

Secondary structure (DSSP, 8-state):
-TTSTT--PPP--TTSHHHHHHHHHHHHHHHH-STT--HHHHHHHTT--HHHHTTT-S-HHHHHHHHHHHHHHHHHHHHHHHHHSSS-HHHHHHHHHHHHHHHHHHSSS--TTS--HHHHTSGGGHHHHHHHHHHHHHHHHHHHHHHHTTSB-S--HHHHHHHHHHHHHHHHHHHTSTTSPPPTTHHHHHHHHHHHHHBS-GGGHHHHHHHHHHHHHHHS-----/-TTSTT--PPP--TTSHHHHHHHHHHHHHHHH-STT--HHHHHHHTT--HHHHTTT-S-HHHHHHHHHHHHHHHHHHHHHHHHHSSS-HHHHHHHHHHHHHHHHHHSSS--TTS--HHHHTSGGGHHHHHHHHHHHHHHHHHHHHHHHTTSB-S--HHHHHHHHHHHHHHHHHHHTSTTSPPPTTHHHHHHHHHHHHHBS-GGGHHHHHHHHHHHHHHHS-----

Nearest PDB structures (foldseek):
  5e57-assembly1_C-3  TM=8.493E-01  e=4.132E-08  Mycolicibacterium smegmatis MC2 155
  5dy1-assembly1_B  TM=7.627E-01  e=3.149E-08  Corynebacterium glutamicum ATCC 14067
  5mqq-assembly1_B  TM=7.956E-01  e=1.405E-07  Corynebacterium glutamicum
  6azh-assembly1_B  TM=7.279E-01  e=2.441E-06  Clostridium perfringens
  3ppb-assembly1_B  TM=6.581E-01  e=4.018E-06  Shewanella loihica PV-4